Protein AF-A0A924ULK8-F1 (afdb_monomer)

pLDDT: mean 81.36, std 19.38, range [34.31, 98.5]

Radius of gyration: 41.36 Å; Cα contacts (8 Å, |Δi|>4): 455; chains: 1; bounding box: 95×101×121 Å

Sequence (370 aa):
MVFNNSKKIIALVASILIFTNCQKTQFRNIAAAPEQTRLAEPTPAPVPVDPAPTPEPVPVPEPTPVPPVVVPPPVVTPPPVVVPTPVVTPQPPPPVVIPAPVQKSGKCASNSSTQLLSCLKCQVPMNPPPPPQFSEKGQALIDVMAIGCSIPNKSAPKGYVAPTKEQLIARLSKLSPQFYPDSQMSDAQKSVIAGLRNDPNLQRKMFAGRWYQPPYSDAFETYFGASVAELVYQICYQSPDANFSPYDGSPIHSLDYMNCINTGSNNCAEKADYVKANLYRKDLRNSMKESILRPYVPPPATPAKKCNWESFEGNYDQGADEVLARWLVSGFKVGMEIGSLGGKCEMVTSLPSGTAEPRGHVKMAAYICK

Foldseek 3Di:
DDDDDDDDDDDDDDDDDDDDDDDDDDDDDDDDDDDDDDDDDDDDDPDDDDDDDDDDDDDDDDDDDDDDDDDDDDDDDDDDDDDPDDDPDDDPDPDDDFDAKDKDKWWADFVQPADQAPPDTDDFAWDFFDQQAAAPLLVLLLLLQQLLLPAAAPPADVPFDWDHSVSLCQLLSQNHCVLQNDDDADPLLVVLSVCSNPPPVSSCVCRHYDQDDPPSQVSVCLSQLDTSVVCCVQRNRDDPPDDPPPVDLDQDFDPQQVVCVVVVHPPRDTDPSSVNSSVSNRSSNRSSNCSVVPTDDGDDTGGPWIKMKMKMKGWCVSCVQVVVVVQLVVPWFKWKFAVVVVRDIDTDNDRDDDPRHGGTIMIMMTMDTD

Mean predicted aligned error: 15.55 Å

Secondary structure (DSSP, 8-state):
---------------------------------------PPPPPPPPPPPPPPPPPPPPPPPPPPPPPPPPPPPPPPPPPP-------PPPPPPP--PPPPEEEEEEPPTTS--EEETTEE----EEPPPPPP--HHHHHHHHHHHHHTTS--TTSPTT--PPPHHHHHHHTTT-STTTS---PPPHHHHHHHHHHHH-HHHHHHHHTT----TTHHHHHHHHHSS-HHHHIIIIIS--TT-----S--PPP--HHHHHHHHTT-S-PPPPHHHHHHHHHHHHHHHHHHHHHHS---PPPPEESS-EEEEEEEEEGGGTHHHHHHHHHHTT-EEEEEEGGGTT-EEEE-S---GGGS--SEEEEEEEEE-

Solvent-accessible surface area (backbone atoms only — not comparable to full-atom values): 23221 Å² total; per-residue (Å²): 140,88,83,88,87,88,82,89,85,86,85,82,91,78,90,87,86,88,87,82,90,86,81,94,81,81,91,75,86,83,78,87,77,86,80,87,72,80,82,74,81,78,78,83,75,83,76,82,76,76,80,78,82,80,79,78,85,79,83,79,81,79,85,81,84,81,82,84,88,83,82,82,82,89,83,86,82,79,82,89,76,91,72,81,88,75,77,88,71,80,78,76,77,78,82,82,83,75,79,78,66,48,74,52,72,52,71,45,43,73,82,33,72,36,70,70,48,98,67,32,58,41,80,47,53,62,37,78,47,71,76,75,65,55,11,70,54,33,46,49,49,51,56,38,45,39,52,42,42,64,44,75,36,86,84,55,62,90,88,71,69,57,58,52,60,67,57,46,49,52,55,43,30,30,25,14,54,86,38,23,54,66,72,91,70,53,71,63,29,48,51,47,57,54,34,47,72,72,32,72,66,57,35,46,52,48,45,37,72,49,44,77,46,80,72,55,34,54,32,50,22,39,70,57,23,47,49,57,54,55,49,44,50,64,70,42,64,51,56,98,80,59,67,92,66,68,88,65,83,68,76,68,74,48,69,69,33,53,53,35,46,74,71,71,49,89,84,61,70,70,55,68,59,37,61,52,10,45,52,36,27,52,27,46,51,51,11,42,50,42,9,68,78,57,50,73,71,70,60,80,64,44,57,66,38,57,33,39,33,41,35,43,39,34,44,32,93,76,52,44,62,60,54,51,50,53,37,54,74,71,63,31,55,35,26,39,24,37,51,78,72,76,49,55,52,43,78,51,90,67,86,66,57,77,94,64,45,79,65,52,46,33,42,36,30,33,35,41,72,92

Structure (mmCIF, N/CA/C/O backbone):
data_AF-A0A924ULK8-F1
#
_entry.id   AF-A0A924ULK8-F1
#
loop_
_atom_site.group_PDB
_atom_site.id
_atom_site.type_symbol
_atom_site.label_atom_id
_atom_site.label_alt_id
_atom_site.label_comp_id
_atom_site.label_asym_id
_atom_site.label_entity_id
_atom_site.label_seq_id
_atom_site.pdbx_PDB_ins_code
_atom_site.Cartn_x
_atom_site.Cartn_y
_atom_site.Cartn_z
_atom_site.occupancy
_atom_site.B_iso_or_equiv
_atom_site.auth_seq_id
_atom_site.auth_comp_id
_atom_site.auth_asym_id
_atom_site.auth_atom_id
_atom_site.pdbx_PDB_model_num
ATOM 1 N N . MET A 1 1 ? 15.265 -61.780 -28.940 1.00 38.47 1 MET A N 1
ATOM 2 C CA . MET A 1 1 ? 16.319 -61.435 -29.918 1.00 38.47 1 MET A CA 1
ATOM 3 C C . MET A 1 1 ? 16.720 -59.993 -29.688 1.00 38.47 1 MET A C 1
ATOM 5 O O . MET A 1 1 ? 15.853 -59.136 -29.616 1.00 38.47 1 MET A O 1
ATOM 9 N N . VAL A 1 2 ? 18.012 -59.786 -29.459 1.00 34.31 2 VAL A N 1
ATOM 10 C CA . VAL A 1 2 ? 18.667 -58.555 -29.002 1.00 34.31 2 VAL A CA 1
ATOM 11 C C . VAL A 1 2 ? 19.495 -58.003 -30.160 1.00 34.31 2 VAL A C 1
ATOM 13 O O . VAL A 1 2 ? 20.281 -58.760 -30.710 1.00 34.31 2 VAL A O 1
ATOM 16 N N . PHE A 1 3 ? 19.365 -56.713 -30.475 1.00 38.84 3 PHE A N 1
ATOM 17 C CA . PHE A 1 3 ? 20.360 -55.880 -31.178 1.00 38.84 3 PHE A CA 1
ATOM 18 C C . PHE A 1 3 ? 20.052 -54.429 -30.760 1.00 38.84 3 PHE A C 1
ATOM 20 O O . PHE A 1 3 ? 19.006 -53.904 -31.114 1.00 38.84 3 PHE A O 1
ATOM 27 N N . ASN A 1 4 ? 20.713 -53.827 -29.770 1.00 38.09 4 ASN A N 1
ATOM 28 C CA . ASN A 1 4 ? 22.104 -53.370 -29.682 1.00 38.09 4 ASN A CA 1
ATOM 29 C C . ASN A 1 4 ? 22.466 -52.319 -30.748 1.00 38.09 4 ASN A C 1
ATOM 31 O O . ASN A 1 4 ? 22.726 -52.666 -31.894 1.00 38.09 4 ASN A O 1
ATOM 35 N N . ASN A 1 5 ? 22.522 -51.044 -30.345 1.00 41.19 5 ASN A N 1
ATOM 36 C CA . ASN A 1 5 ? 23.387 -50.044 -30.975 1.00 41.19 5 ASN A CA 1
ATOM 37 C C . ASN A 1 5 ? 23.727 -48.920 -29.986 1.00 41.19 5 ASN A C 1
ATOM 39 O O . ASN A 1 5 ? 23.041 -47.909 -29.867 1.00 41.19 5 ASN A O 1
ATOM 43 N N . SER A 1 6 ? 24.829 -49.145 -29.272 1.00 37.41 6 SER A N 1
ATOM 44 C CA . SER A 1 6 ? 25.594 -48.138 -28.544 1.00 37.41 6 SER A CA 1
ATOM 45 C C . SER A 1 6 ? 26.607 -47.494 -29.489 1.00 37.41 6 SER A C 1
ATOM 47 O O . SER A 1 6 ? 27.446 -48.202 -30.044 1.00 37.41 6 SER A O 1
ATOM 49 N N . LYS A 1 7 ? 26.620 -46.163 -29.608 1.00 45.56 7 LYS A N 1
ATOM 50 C CA . LYS A 1 7 ? 27.821 -45.427 -30.031 1.00 45.56 7 LYS A CA 1
ATOM 51 C C . LYS A 1 7 ? 28.070 -44.249 -29.099 1.00 45.56 7 LYS A C 1
ATOM 53 O O . LYS A 1 7 ? 27.337 -43.268 -29.076 1.00 45.56 7 LYS A O 1
ATOM 58 N N . LYS A 1 8 ? 29.134 -44.420 -28.315 1.00 39.38 8 LYS A N 1
ATOM 59 C CA . LYS A 1 8 ? 29.822 -43.413 -27.514 1.00 39.38 8 LYS A CA 1
ATOM 60 C C . LYS A 1 8 ? 30.536 -42.439 -28.455 1.00 39.38 8 LYS A C 1
ATOM 62 O O . LYS A 1 8 ? 31.223 -42.892 -29.367 1.00 39.38 8 LYS A O 1
ATOM 67 N N . ILE A 1 9 ? 30.452 -41.140 -28.181 1.00 46.09 9 ILE A N 1
ATOM 68 C CA . ILE A 1 9 ? 31.470 -40.168 -28.594 1.00 46.09 9 ILE A CA 1
ATOM 69 C C . ILE A 1 9 ? 31.953 -39.493 -27.312 1.00 46.09 9 ILE A C 1
ATOM 71 O O . ILE A 1 9 ? 31.241 -38.715 -26.688 1.00 46.09 9 ILE A O 1
ATOM 75 N N . ILE A 1 10 ? 33.155 -39.888 -26.904 1.00 43.72 10 ILE A N 1
ATOM 76 C CA . ILE A 1 10 ? 33.998 -39.224 -25.915 1.00 43.72 10 ILE A CA 1
ATOM 77 C C . ILE A 1 10 ? 35.091 -38.551 -26.742 1.00 43.72 10 ILE A C 1
ATOM 79 O O . ILE A 1 10 ? 35.817 -39.244 -27.453 1.00 43.72 10 ILE A O 1
ATOM 83 N N . ALA A 1 11 ? 35.210 -37.229 -26.654 1.00 42.22 11 ALA A N 1
ATOM 84 C CA . ALA A 1 11 ? 36.405 -36.508 -27.067 1.00 42.22 11 ALA A CA 1
ATOM 85 C C . ALA A 1 11 ? 36.675 -35.388 -26.057 1.00 42.22 11 ALA A C 1
ATOM 87 O O . ALA A 1 11 ? 35.783 -34.647 -25.653 1.00 42.22 11 ALA A O 1
ATOM 88 N N . LEU A 1 12 ? 37.920 -35.398 -25.607 1.00 41.09 12 LEU A N 1
ATOM 89 C CA . LEU A 1 12 ? 38.540 -34.715 -24.483 1.00 41.09 12 LEU A CA 1
ATOM 90 C C . LEU A 1 12 ? 39.303 -33.476 -24.999 1.00 41.09 12 LEU A C 1
ATOM 92 O O . LEU A 1 12 ? 39.504 -33.353 -26.205 1.00 41.09 12 LEU A O 1
ATOM 96 N N . VAL A 1 13 ? 39.872 -32.706 -24.059 1.00 34.56 13 VAL A N 1
ATOM 97 C CA . VAL A 1 13 ? 40.957 -31.703 -24.208 1.00 34.56 13 VAL A CA 1
ATOM 98 C C . VAL A 1 13 ? 40.459 -30.269 -24.456 1.00 34.56 13 VAL A C 1
ATOM 100 O O . VAL A 1 13 ? 39.604 -30.057 -25.300 1.00 34.56 13 VAL A O 1
ATOM 103 N N . ALA A 1 14 ? 40.986 -29.188 -23.883 1.00 37.25 14 ALA A N 1
ATOM 104 C CA . ALA A 1 14 ? 41.695 -28.824 -22.651 1.00 37.25 14 ALA A CA 1
ATOM 105 C C . ALA A 1 14 ? 42.006 -27.317 -22.811 1.00 37.25 14 ALA A C 1
ATOM 107 O O . ALA A 1 14 ? 42.255 -26.876 -23.929 1.00 37.25 14 ALA A O 1
ATOM 108 N N . SER A 1 15 ? 42.089 -26.582 -21.698 1.00 35.50 15 SER A N 1
ATOM 109 C CA . SER A 1 15 ? 42.896 -25.356 -21.540 1.00 35.50 15 SER A CA 1
ATOM 110 C C . SER A 1 15 ? 42.477 -24.085 -22.302 1.00 35.50 15 SER A C 1
ATOM 112 O O . SER A 1 15 ? 42.577 -24.011 -23.516 1.00 35.50 15 SER A O 1
ATOM 114 N N . ILE A 1 16 ? 42.139 -23.028 -21.551 1.00 42.16 16 ILE A N 1
ATOM 115 C CA . ILE A 1 16 ? 42.920 -21.774 -21.447 1.00 42.16 16 ILE A CA 1
ATOM 116 C C . ILE A 1 16 ? 42.369 -20.997 -20.236 1.00 42.16 16 ILE A C 1
ATOM 118 O O . ILE A 1 16 ? 41.326 -20.352 -20.273 1.00 42.16 16 ILE A O 1
ATOM 122 N N . LEU A 1 17 ? 43.087 -21.135 -19.123 1.00 43.09 17 LEU A N 1
ATOM 123 C CA . LEU A 1 17 ? 43.203 -20.134 -18.066 1.00 43.09 17 LEU A CA 1
ATOM 124 C C . LEU A 1 17 ? 44.388 -19.242 -18.452 1.00 43.09 17 LEU A C 1
ATOM 126 O O . LEU A 1 17 ? 45.399 -19.787 -18.884 1.00 43.09 17 LEU A O 1
ATOM 130 N N . ILE A 1 18 ? 44.241 -17.924 -18.276 1.00 40.62 18 ILE A N 1
ATOM 131 C CA . ILE A 1 18 ? 45.238 -16.873 -17.960 1.00 40.62 18 ILE A CA 1
ATOM 132 C C . ILE A 1 18 ? 44.729 -15.558 -18.580 1.00 40.62 18 ILE A C 1
ATOM 134 O O . ILE A 1 18 ? 44.683 -15.430 -19.795 1.00 40.62 18 ILE A O 1
ATOM 138 N N . PHE A 1 19 ? 44.312 -14.599 -17.748 1.00 40.81 19 PHE A N 1
ATOM 139 C CA . PHE A 1 19 ? 45.025 -13.327 -17.554 1.00 40.81 19 PHE A CA 1
ATOM 140 C C . PHE A 1 19 ? 44.446 -12.572 -16.347 1.00 40.81 19 PHE A C 1
ATOM 142 O O . PHE A 1 19 ? 43.279 -12.198 -16.282 1.00 40.81 19 PHE A O 1
ATOM 149 N N . THR A 1 20 ? 45.323 -12.396 -15.368 1.00 43.53 20 THR A N 1
ATOM 150 C CA . THR A 1 20 ? 45.237 -11.561 -14.170 1.00 43.53 20 THR A CA 1
ATOM 151 C C . THR A 1 20 ? 45.478 -10.074 -14.467 1.00 43.53 20 THR A C 1
ATOM 153 O O . THR A 1 20 ? 46.347 -9.758 -15.269 1.00 43.53 20 THR A O 1
ATOM 156 N N . ASN A 1 21 ? 44.826 -9.215 -13.668 1.00 38.47 21 ASN A N 1
ATOM 157 C CA . ASN A 1 21 ? 45.251 -7.889 -13.169 1.00 38.47 21 ASN A CA 1
ATOM 158 C C . ASN A 1 21 ? 45.574 -6.726 -14.135 1.00 38.47 21 ASN A C 1
ATOM 160 O O . ASN A 1 21 ? 46.616 -6.722 -14.775 1.00 38.47 21 ASN A O 1
ATOM 164 N N . CYS A 1 22 ? 44.768 -5.653 -14.041 1.00 39.59 22 CYS A N 1
ATOM 165 C CA . CYS A 1 22 ? 45.149 -4.220 -13.977 1.00 39.59 22 CYS A CA 1
ATOM 166 C C . CYS A 1 22 ? 43.859 -3.367 -14.012 1.00 39.59 22 CYS A C 1
ATOM 168 O O . CYS A 1 22 ? 42.937 -3.712 -14.732 1.00 39.59 22 CYS A O 1
ATOM 170 N N . GLN A 1 23 ? 43.659 -2.246 -13.322 1.00 41.44 23 GLN A N 1
ATOM 171 C CA . GLN A 1 23 ? 44.379 -1.545 -12.270 1.00 41.44 23 GLN A CA 1
ATOM 172 C C . GLN A 1 23 ? 43.359 -0.596 -11.609 1.00 41.44 23 GLN A C 1
ATOM 174 O O . GLN A 1 23 ? 42.456 -0.066 -12.252 1.00 41.44 23 GLN A O 1
ATOM 179 N N . LYS A 1 24 ? 43.505 -0.395 -10.303 1.00 42.94 24 LYS A N 1
ATOM 180 C CA . LYS A 1 24 ? 42.707 0.501 -9.469 1.00 42.94 24 LYS A CA 1
ATOM 181 C C . LYS A 1 24 ? 43.456 1.825 -9.386 1.00 42.94 24 LYS A C 1
ATOM 183 O O . LYS A 1 24 ? 44.391 1.895 -8.594 1.00 42.94 24 LYS A O 1
ATOM 188 N N . THR A 1 25 ? 43.124 2.848 -10.176 1.00 40.03 25 THR A N 1
ATOM 189 C CA . THR A 1 25 ? 43.614 4.218 -9.915 1.00 40.03 25 THR A CA 1
ATOM 190 C C . THR A 1 25 ? 42.934 5.301 -10.765 1.00 40.03 25 THR A C 1
ATOM 192 O O . THR A 1 25 ? 42.710 5.108 -11.950 1.00 40.03 25 THR A O 1
ATOM 195 N N . GLN A 1 26 ? 42.732 6.468 -10.131 1.00 43.84 26 GLN A N 1
ATOM 196 C CA . GLN A 1 26 ? 42.526 7.814 -10.706 1.00 43.84 26 GLN A CA 1
ATOM 197 C C . GLN A 1 26 ? 41.074 8.265 -10.955 1.00 43.84 26 GLN A C 1
ATOM 199 O O . GLN A 1 26 ? 40.638 8.520 -12.071 1.00 43.84 26 GLN A O 1
ATOM 204 N N . PHE A 1 27 ? 40.370 8.526 -9.849 1.00 46.03 27 PHE A N 1
ATOM 205 C CA . PHE A 1 27 ? 39.549 9.734 -9.755 1.00 46.03 27 PHE A CA 1
ATOM 206 C C . PHE A 1 27 ? 40.475 10.957 -9.801 1.00 46.03 27 PHE A C 1
ATOM 208 O O . PHE A 1 27 ? 41.301 11.111 -8.900 1.00 46.03 27 PHE A O 1
ATOM 215 N N . ARG A 1 28 ? 40.326 11.833 -10.801 1.00 35.72 28 ARG A N 1
ATOM 216 C CA . ARG A 1 28 ? 40.771 13.234 -10.729 1.00 35.72 28 ARG A CA 1
ATOM 217 C C . ARG A 1 28 ? 40.045 14.101 -11.767 1.00 35.72 28 ARG A C 1
ATOM 219 O O . ARG A 1 28 ? 40.252 13.952 -12.960 1.00 35.72 28 ARG A O 1
ATOM 226 N N . ASN A 1 29 ? 39.226 15.008 -11.235 1.00 40.91 29 ASN A N 1
ATOM 227 C CA . ASN A 1 29 ? 38.994 16.389 -11.669 1.00 40.91 29 ASN A CA 1
ATOM 228 C C . ASN A 1 29 ? 38.825 16.697 -13.166 1.00 40.91 29 ASN A C 1
ATOM 230 O O . ASN A 1 29 ? 39.806 16.897 -13.874 1.00 40.91 29 ASN A O 1
ATOM 234 N N . ILE A 1 30 ? 37.580 16.977 -13.556 1.00 40.16 30 ILE A N 1
ATOM 235 C CA . ILE A 1 30 ? 37.246 18.065 -14.489 1.00 40.16 30 ILE A CA 1
ATOM 236 C C . ILE A 1 30 ? 36.085 18.809 -13.808 1.00 40.16 30 ILE A C 1
ATOM 238 O O . ILE A 1 30 ? 34.990 18.277 -13.681 1.00 40.16 30 ILE A O 1
ATOM 242 N N . ALA A 1 31 ? 36.383 19.823 -12.995 1.00 36.09 31 ALA A N 1
ATOM 243 C CA . ALA A 1 31 ? 36.503 21.219 -13.420 1.00 36.09 31 ALA A CA 1
ATOM 244 C C . ALA A 1 31 ? 35.206 21.708 -14.079 1.00 36.09 31 ALA A C 1
ATOM 246 O O . ALA A 1 31 ? 34.964 21.524 -15.267 1.00 36.09 31 ALA A O 1
ATOM 247 N N . ALA A 1 32 ? 34.378 22.314 -13.232 1.00 42.75 32 ALA A N 1
ATOM 248 C CA . ALA A 1 32 ? 33.222 23.102 -13.601 1.00 42.75 32 ALA A CA 1
ATOM 249 C C . ALA A 1 32 ? 33.606 24.219 -14.585 1.00 42.75 32 ALA A C 1
ATOM 251 O O . ALA A 1 32 ? 34.590 24.928 -14.369 1.00 42.75 32 ALA A O 1
ATOM 252 N N . ALA A 1 33 ? 32.775 24.414 -15.605 1.00 36.81 33 ALA A N 1
ATOM 253 C CA . ALA A 1 33 ? 32.649 25.677 -16.318 1.00 36.81 33 ALA A CA 1
ATOM 254 C C . ALA A 1 33 ? 31.218 26.199 -16.084 1.00 36.81 33 ALA A C 1
ATOM 256 O O . ALA A 1 33 ? 30.274 25.410 -16.173 1.00 36.81 33 ALA A O 1
ATOM 257 N N . PRO A 1 34 ? 31.039 27.482 -15.729 1.00 44.41 34 PRO A N 1
ATOM 258 C CA . PRO A 1 34 ? 29.730 28.038 -15.425 1.00 44.41 34 PRO A CA 1
ATOM 259 C C . PRO A 1 34 ? 29.017 28.445 -16.720 1.00 44.41 34 PRO A C 1
ATOM 261 O O . PRO A 1 34 ? 29.443 29.377 -17.400 1.00 44.41 34 PRO A O 1
ATOM 264 N N . GLU A 1 35 ? 27.904 27.792 -17.048 1.00 39.59 35 GLU A N 1
ATOM 265 C CA . GLU A 1 35 ? 26.953 28.349 -18.011 1.00 39.59 35 GLU A CA 1
ATOM 266 C C . GLU A 1 35 ? 26.126 29.443 -17.325 1.00 39.59 35 GLU A C 1
ATOM 268 O O . GLU A 1 35 ? 25.313 29.195 -16.431 1.00 39.59 35 GLU A O 1
ATOM 273 N N . GLN A 1 36 ? 26.367 30.684 -17.755 1.00 46.75 36 GLN A N 1
ATOM 274 C CA . GLN A 1 36 ? 25.536 31.851 -17.481 1.00 46.75 36 GLN A CA 1
ATOM 275 C C . GLN A 1 36 ? 24.118 31.611 -18.006 1.00 46.75 36 GLN A C 1
ATOM 277 O O . GLN A 1 36 ? 23.808 31.867 -19.169 1.00 46.75 36 GLN A O 1
ATOM 282 N N . THR A 1 37 ? 23.232 31.168 -17.121 1.00 40.50 37 THR A N 1
ATOM 283 C CA . THR A 1 37 ? 21.791 31.246 -17.354 1.00 40.50 37 THR A CA 1
ATOM 284 C C . THR A 1 37 ? 21.320 32.628 -16.917 1.00 40.50 37 THR A C 1
ATOM 286 O O . THR A 1 37 ? 21.517 33.033 -15.770 1.00 40.50 37 THR A O 1
ATOM 289 N N . ARG A 1 38 ? 20.730 33.377 -17.855 1.00 43.56 38 ARG A N 1
ATOM 290 C CA . ARG A 1 38 ? 20.081 34.665 -17.597 1.00 43.56 38 ARG A CA 1
ATOM 291 C C . ARG A 1 38 ? 19.038 34.500 -16.490 1.00 43.56 38 ARG A C 1
ATOM 293 O O . ARG A 1 38 ? 18.118 33.698 -16.628 1.00 43.56 38 ARG A O 1
ATOM 300 N N . LEU A 1 39 ? 19.195 35.282 -15.422 1.00 38.28 39 LEU A N 1
ATOM 301 C CA . LEU A 1 39 ? 18.190 35.483 -14.384 1.00 38.28 39 LEU A CA 1
ATOM 302 C C . LEU A 1 39 ? 16.898 35.983 -15.048 1.00 38.28 39 LEU A C 1
ATOM 304 O O . LEU A 1 39 ? 16.868 37.086 -15.592 1.00 38.28 39 LEU A O 1
ATOM 308 N N . ALA A 1 40 ? 15.846 35.171 -15.003 1.00 50.38 40 ALA A N 1
ATOM 309 C CA . ALA A 1 40 ? 14.492 35.687 -15.101 1.00 50.38 40 ALA A CA 1
ATOM 310 C C . ALA A 1 40 ? 14.164 36.377 -13.771 1.00 50.38 40 ALA A C 1
ATOM 312 O O . ALA A 1 40 ? 14.414 35.832 -12.694 1.00 50.38 40 ALA A O 1
ATOM 313 N N . GLU A 1 41 ? 13.660 37.599 -13.880 1.00 54.09 41 GLU A N 1
ATOM 314 C CA . GLU A 1 41 ? 13.250 38.461 -12.780 1.00 54.09 41 GLU A CA 1
ATOM 315 C C . GLU A 1 41 ? 12.199 37.750 -11.905 1.00 54.09 41 GLU A C 1
ATOM 317 O O . GLU A 1 41 ? 11.208 37.236 -12.436 1.00 54.09 41 GLU A O 1
ATOM 322 N N . PRO A 1 42 ? 12.408 37.645 -10.579 1.00 53.44 42 PRO A N 1
ATOM 323 C CA . PRO A 1 42 ? 11.472 36.956 -9.708 1.00 53.44 42 PRO A CA 1
ATOM 324 C C . PRO A 1 42 ? 10.164 37.743 -9.621 1.00 53.44 42 PRO A C 1
ATOM 326 O O . PRO A 1 42 ? 10.138 38.913 -9.244 1.00 53.44 42 PRO A O 1
ATOM 329 N N . THR A 1 43 ? 9.059 37.068 -9.932 1.00 60.81 43 THR A N 1
ATOM 330 C CA . THR A 1 43 ? 7.713 37.537 -9.593 1.00 60.81 43 THR A CA 1
ATOM 331 C C . THR A 1 43 ? 7.645 37.786 -8.078 1.00 60.81 43 THR A C 1
ATOM 333 O O . THR A 1 43 ? 8.060 36.905 -7.317 1.00 60.81 43 THR A O 1
ATOM 336 N N . PRO A 1 44 ? 7.164 38.955 -7.613 1.00 60.25 44 PRO A N 1
ATOM 337 C CA . PRO A 1 44 ? 7.141 39.280 -6.193 1.00 60.25 44 PRO A CA 1
ATOM 338 C C . PRO A 1 44 ? 6.304 38.259 -5.419 1.00 60.25 44 PRO A C 1
ATOM 340 O O . PRO A 1 44 ? 5.161 37.962 -5.772 1.00 60.25 44 PRO A O 1
ATOM 343 N N . ALA A 1 45 ? 6.909 37.708 -4.367 1.00 59.91 45 ALA A N 1
ATOM 344 C CA . ALA A 1 45 ? 6.255 36.788 -3.453 1.00 59.91 45 ALA A CA 1
ATOM 345 C C . ALA A 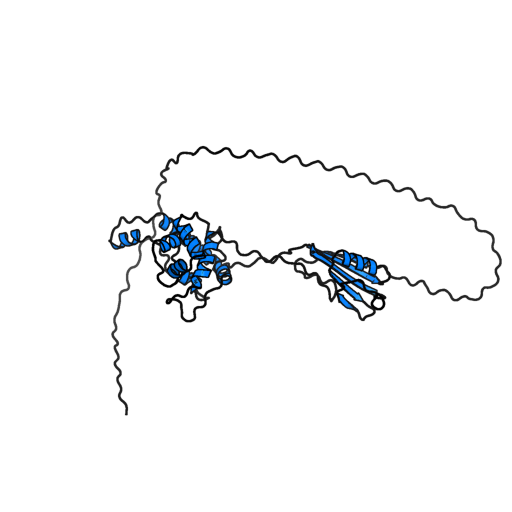1 45 ? 5.066 37.483 -2.759 1.00 59.91 45 ALA A C 1
ATOM 347 O O . ALA A 1 45 ? 5.173 38.664 -2.412 1.00 59.91 45 ALA A O 1
ATOM 348 N N . PRO A 1 46 ? 3.945 36.777 -2.530 1.00 63.03 46 PRO A N 1
ATOM 349 C CA . PRO A 1 46 ? 2.846 37.310 -1.739 1.00 63.03 46 PRO A CA 1
ATOM 350 C C . PRO A 1 46 ? 3.349 37.659 -0.334 1.00 63.03 46 PRO A C 1
ATOM 352 O O . PRO A 1 46 ? 3.957 36.832 0.347 1.00 63.03 46 PRO A O 1
ATOM 355 N N . VAL A 1 47 ? 3.113 38.908 0.071 1.00 65.56 47 VAL A N 1
ATOM 356 C CA . VAL A 1 47 ? 3.455 39.423 1.400 1.00 65.56 47 VAL A CA 1
ATOM 357 C C . VAL A 1 47 ? 2.718 38.582 2.452 1.00 65.56 47 VAL A C 1
ATOM 359 O O . VAL A 1 47 ? 1.498 38.429 2.342 1.00 65.56 47 VAL A O 1
ATOM 362 N N . PRO A 1 48 ? 3.419 38.023 3.455 1.00 63.00 48 PRO A N 1
ATOM 363 C CA . PRO A 1 48 ? 2.786 37.337 4.572 1.00 63.00 48 PRO A CA 1
ATOM 364 C C . PRO A 1 48 ? 1.829 38.289 5.293 1.00 63.00 48 PRO A C 1
ATOM 366 O O . PRO A 1 48 ? 2.235 39.350 5.759 1.00 63.00 48 PRO A O 1
ATOM 369 N N . VAL A 1 49 ? 0.552 37.919 5.358 1.00 65.69 49 VAL A N 1
ATOM 370 C CA . VAL A 1 49 ? -0.431 38.623 6.184 1.00 65.69 49 VAL A CA 1
ATOM 371 C C . VAL A 1 49 ? -0.196 38.183 7.625 1.00 65.69 49 VAL A C 1
ATOM 373 O O . VAL A 1 49 ? -0.283 36.990 7.923 1.00 65.69 49 VAL A O 1
ATOM 376 N N . ASP A 1 50 ? 0.143 39.138 8.491 1.00 61.34 50 ASP A N 1
ATOM 377 C CA . ASP A 1 50 ? 0.375 38.896 9.913 1.00 61.34 50 ASP A CA 1
ATOM 378 C C . ASP A 1 50 ? -0.860 38.244 10.566 1.00 61.34 50 ASP A C 1
ATOM 380 O O . ASP A 1 50 ? -1.993 38.679 10.321 1.00 61.34 50 ASP A O 1
ATOM 384 N N . PRO A 1 51 ? -0.680 37.208 11.407 1.00 64.75 51 PRO A N 1
ATOM 385 C CA . PRO A 1 51 ? -1.772 36.632 12.175 1.00 64.75 51 PRO A CA 1
ATOM 386 C C . PRO A 1 51 ? -2.393 37.689 13.093 1.00 64.75 51 PRO A C 1
ATOM 388 O O . PRO A 1 51 ? -1.694 38.358 13.855 1.00 64.75 51 PRO A O 1
ATOM 391 N N . ALA A 1 52 ? -3.719 37.813 13.041 1.00 69.25 52 ALA A N 1
ATOM 392 C CA . ALA A 1 52 ? -4.469 38.669 13.950 1.00 69.25 52 ALA A CA 1
ATOM 393 C C . ALA A 1 52 ? -4.174 38.295 15.421 1.00 69.25 52 ALA A C 1
ATOM 395 O O . ALA A 1 52 ? -4.074 37.103 15.734 1.00 69.25 52 ALA A O 1
ATOM 396 N N . PRO A 1 53 ? -4.044 39.282 16.328 1.00 68.56 53 PRO A N 1
ATOM 397 C CA . PRO A 1 53 ? -3.718 39.030 17.724 1.00 68.56 53 PRO A CA 1
ATOM 398 C C . PRO A 1 53 ? -4.795 38.175 18.397 1.00 68.56 53 PRO A C 1
ATOM 400 O O . PRO A 1 53 ? -5.993 38.455 18.313 1.00 68.56 53 PRO A O 1
ATOM 403 N N . THR A 1 54 ? -4.341 37.124 19.077 1.00 69.50 54 THR A N 1
ATOM 404 C CA . THR A 1 54 ? -5.163 36.254 19.918 1.00 69.50 54 THR A CA 1
ATOM 405 C C . THR A 1 54 ? -5.833 37.088 21.018 1.00 69.50 54 THR A C 1
ATOM 407 O O . THR A 1 54 ? -5.121 37.785 21.743 1.00 69.50 54 THR A O 1
ATOM 410 N N . PRO A 1 55 ? -7.169 37.039 21.173 1.00 67.62 55 PRO A N 1
ATOM 411 C CA . PRO A 1 55 ? -7.855 37.775 22.229 1.00 67.62 55 PRO A CA 1
ATOM 412 C C . PRO A 1 55 ? -7.439 37.268 23.615 1.00 67.62 55 PRO A C 1
ATOM 414 O O . PRO A 1 55 ? -7.324 36.060 23.843 1.00 67.62 55 PRO A O 1
ATOM 417 N N . GLU A 1 56 ? -7.209 38.209 24.532 1.00 71.50 56 GLU A N 1
ATOM 418 C CA . GLU A 1 56 ? -6.860 37.931 25.924 1.00 71.50 56 GLU A CA 1
ATOM 419 C C . GLU A 1 56 ? -7.977 37.153 26.648 1.00 71.50 56 GLU A C 1
ATOM 421 O O . GLU A 1 56 ? -9.167 37.360 26.380 1.00 71.50 56 GLU A O 1
ATOM 426 N N . PRO A 1 57 ? -7.620 36.249 27.578 1.00 67.12 57 PRO A N 1
ATOM 427 C CA . PRO A 1 57 ? -8.592 35.495 28.354 1.00 67.12 57 PRO A CA 1
ATOM 428 C C . PRO A 1 57 ? -9.379 36.408 29.304 1.00 67.12 57 PRO A C 1
ATOM 430 O O . PRO A 1 57 ? -8.814 37.146 30.108 1.00 67.12 57 PRO A O 1
ATOM 433 N N . VAL A 1 58 ? -10.707 36.304 29.231 1.00 72.50 58 VAL A N 1
ATOM 434 C CA . VAL A 1 58 ? -11.649 36.973 30.137 1.00 72.50 58 VAL A CA 1
ATOM 435 C C . VAL A 1 58 ? -11.468 36.419 31.562 1.00 72.50 58 VAL A C 1
ATOM 437 O O . VAL A 1 58 ? -11.422 35.195 31.725 1.00 72.50 58 VAL A O 1
ATOM 440 N N . PRO A 1 59 ? -11.372 37.272 32.599 1.00 67.94 59 PRO A N 1
ATOM 441 C CA . PRO A 1 59 ? -11.202 36.825 33.977 1.00 67.94 59 PRO A CA 1
ATOM 442 C C . PRO A 1 59 ? -12.403 36.007 34.470 1.00 67.94 59 PRO A C 1
ATOM 444 O O . PRO A 1 59 ? -13.563 36.360 34.258 1.00 67.94 59 PRO A O 1
ATOM 447 N N . VAL A 1 60 ? -12.095 34.900 35.148 1.00 70.25 60 VAL A N 1
ATOM 448 C CA . VAL A 1 60 ? -13.061 34.008 35.800 1.00 70.25 60 VAL A CA 1
ATOM 449 C C . VAL A 1 60 ? -13.635 34.713 37.038 1.00 70.25 60 VAL A C 1
ATOM 451 O O . VAL A 1 60 ? -12.849 35.196 37.854 1.00 70.25 60 VAL A O 1
ATOM 454 N N . PRO A 1 61 ? -14.969 34.788 37.207 1.00 64.69 61 PRO A N 1
ATOM 455 C CA . PRO A 1 61 ? -15.571 35.420 38.374 1.00 64.69 61 PRO A CA 1
ATOM 456 C C . PRO A 1 61 ? -15.291 34.635 39.664 1.00 64.69 61 PRO A C 1
ATOM 458 O O . PRO A 1 61 ? -15.310 33.404 39.697 1.00 64.69 61 PRO A O 1
ATOM 461 N N . GLU A 1 62 ? -15.036 35.399 40.721 1.00 70.50 62 GLU A N 1
ATOM 462 C CA . GLU A 1 62 ? -14.723 34.959 42.079 1.00 70.50 62 GLU A CA 1
ATOM 463 C C . GLU A 1 62 ? -15.938 34.268 42.746 1.00 70.50 62 GLU A C 1
ATOM 465 O O . GLU A 1 62 ? -17.082 34.684 42.524 1.00 70.50 62 GLU A O 1
ATOM 470 N N . PRO A 1 63 ? -15.741 33.199 43.543 1.00 64.38 63 PRO A N 1
ATOM 471 C CA . PRO A 1 63 ? -16.841 32.456 44.148 1.00 64.38 63 PRO A CA 1
ATOM 472 C C . PRO A 1 63 ? -17.600 33.278 45.200 1.00 64.38 63 PRO A C 1
ATOM 474 O O . PRO A 1 63 ? -17.024 33.863 46.115 1.00 64.3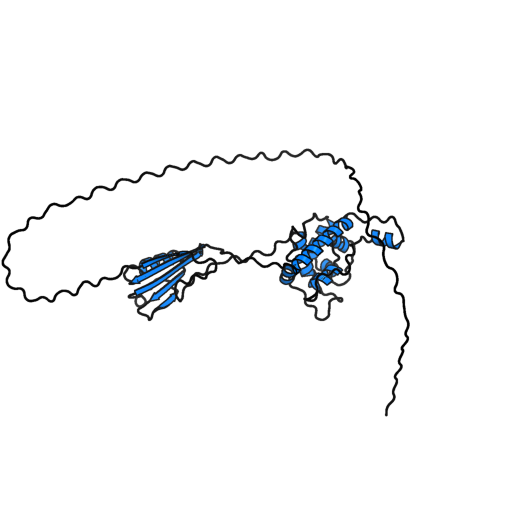8 63 PRO A O 1
ATOM 477 N N . THR A 1 64 ? -18.928 33.268 45.082 1.00 66.50 64 THR A N 1
ATOM 478 C CA . THR A 1 64 ? -19.865 33.908 46.013 1.00 66.50 64 THR A CA 1
ATOM 479 C C . THR A 1 64 ? -19.841 33.216 47.389 1.00 66.50 64 THR A C 1
ATOM 481 O O . THR A 1 64 ? -19.900 31.985 47.444 1.00 66.50 64 THR A O 1
ATOM 484 N N . PRO A 1 65 ? -19.785 33.963 48.508 1.00 62.47 65 PRO A N 1
ATOM 485 C CA . PRO A 1 65 ? -19.756 33.387 49.851 1.00 62.47 65 PRO A CA 1
ATOM 486 C C . PRO A 1 65 ? -21.082 32.712 50.237 1.00 62.47 65 PRO A C 1
ATOM 488 O O . PRO A 1 65 ? -22.171 33.236 49.999 1.00 62.47 65 PRO A O 1
ATOM 491 N N . VAL A 1 66 ? -20.964 31.543 50.872 1.00 65.50 66 VAL A N 1
ATOM 492 C CA . VAL A 1 66 ? -22.072 30.744 51.417 1.00 65.50 66 VAL A CA 1
ATOM 493 C C . VAL A 1 66 ? -22.594 31.395 52.713 1.00 65.50 66 VAL A C 1
ATOM 495 O O . VAL A 1 66 ? -21.782 31.745 53.573 1.00 65.50 66 VAL A O 1
ATOM 498 N N . PRO A 1 67 ? -23.920 31.563 52.892 1.00 61.28 67 PRO A N 1
ATOM 499 C CA . PRO A 1 67 ? -24.494 32.167 54.094 1.00 61.28 67 PRO A CA 1
ATOM 500 C C . PRO A 1 67 ? -24.358 31.272 55.346 1.00 61.28 67 PRO A C 1
ATOM 502 O O . PRO A 1 67 ? -24.336 30.044 55.230 1.00 61.28 67 PRO A O 1
ATOM 505 N N . PRO A 1 68 ? -24.292 31.865 56.555 1.00 62.97 68 PRO A N 1
ATOM 506 C CA . PRO A 1 68 ? -24.107 31.131 57.805 1.00 62.97 68 PRO A CA 1
ATOM 507 C C . PRO A 1 68 ? -25.353 30.337 58.226 1.00 62.97 68 PRO A C 1
ATOM 509 O O . PRO A 1 68 ? -26.489 30.801 58.127 1.00 62.97 68 PRO A O 1
ATOM 512 N N . VAL A 1 69 ? -25.104 29.133 58.745 1.00 63.31 69 VAL A N 1
ATOM 513 C CA . VAL A 1 69 ? -26.099 28.207 59.300 1.00 63.31 69 VAL A CA 1
ATOM 514 C C . VAL A 1 69 ? -26.659 28.762 60.614 1.00 63.31 69 VAL A C 1
ATOM 516 O O . VAL A 1 69 ? -25.915 29.020 61.559 1.00 63.31 69 VAL A O 1
ATOM 519 N N . VAL A 1 70 ? -27.982 28.925 60.675 1.00 56.97 70 VAL A N 1
ATOM 520 C CA . VAL A 1 70 ? -28.721 29.353 61.871 1.00 56.97 70 VAL A CA 1
ATOM 521 C C . VAL A 1 70 ? -28.967 28.147 62.783 1.00 56.97 70 VAL A C 1
ATOM 523 O O . VAL A 1 70 ? -29.562 27.155 62.365 1.00 56.97 70 VAL A O 1
ATOM 526 N N . VAL A 1 71 ? -2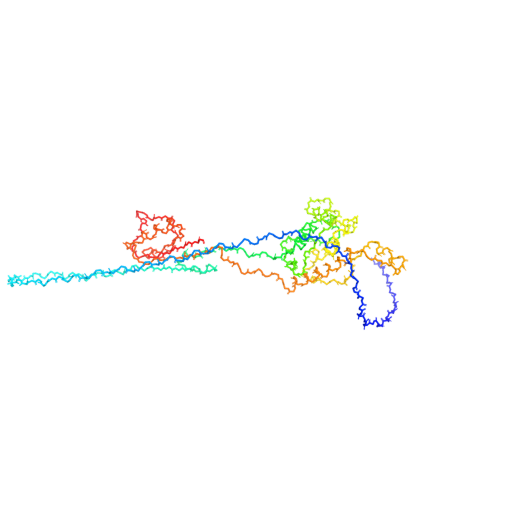8.521 28.242 64.037 1.00 60.31 71 VAL A N 1
ATOM 527 C CA . VAL A 1 71 ? -28.762 27.254 65.101 1.00 60.31 71 VAL A CA 1
ATOM 528 C C . VAL A 1 71 ? -30.117 27.550 65.770 1.00 60.31 71 VAL A C 1
ATOM 530 O O . VAL A 1 71 ? -30.320 28.685 66.207 1.00 60.31 71 VAL A O 1
ATOM 533 N N . PRO A 1 72 ? -31.054 26.587 65.869 1.00 64.25 72 PRO A N 1
ATOM 534 C CA . PRO A 1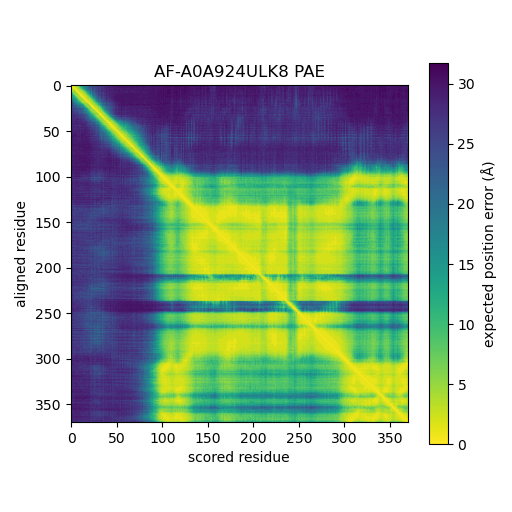 72 ? -32.331 26.800 66.550 1.00 64.25 72 PRO A CA 1
ATOM 535 C C . PRO A 1 72 ? -32.204 26.767 68.092 1.00 64.25 72 PRO A C 1
ATOM 537 O O . PRO A 1 72 ? -31.299 26.118 68.623 1.00 64.25 72 PRO A O 1
ATOM 540 N N . PRO A 1 73 ? -33.106 27.453 68.826 1.00 69.94 73 PRO A N 1
ATOM 541 C CA . PRO A 1 73 ? -33.073 27.565 70.287 1.00 69.94 73 PRO A CA 1
ATOM 542 C C . PRO A 1 73 ? -33.522 26.281 71.018 1.00 69.94 73 PRO A C 1
ATOM 544 O O . PRO A 1 73 ? -34.231 25.452 70.442 1.00 69.94 73 PRO A O 1
ATOM 547 N N . PRO A 1 74 ? -33.146 26.116 72.303 1.00 60.44 74 PRO A N 1
ATOM 548 C CA . PRO A 1 74 ? -33.474 24.932 73.094 1.00 60.44 74 PRO A CA 1
ATOM 549 C C . PRO A 1 74 ? -34.968 24.860 73.441 1.00 60.44 74 PRO A C 1
ATOM 551 O O . PRO A 1 74 ? -35.564 25.815 73.939 1.00 60.44 74 PRO A O 1
ATOM 554 N N . VAL A 1 75 ? -35.557 23.689 73.197 1.00 63.69 75 VAL A N 1
ATOM 555 C CA . VAL A 1 75 ? -36.944 23.351 73.538 1.00 63.69 75 VAL A CA 1
ATOM 556 C C . VAL A 1 75 ? -37.043 23.033 75.032 1.00 63.69 75 VAL A C 1
ATOM 558 O O . VAL A 1 75 ? -36.285 22.218 75.555 1.00 63.69 75 VAL A O 1
ATOM 561 N N . VAL A 1 76 ? -37.989 23.684 75.710 1.00 52.94 76 VAL A N 1
ATOM 562 C CA . VAL A 1 76 ? -38.309 23.491 77.131 1.00 52.94 76 VAL A CA 1
ATOM 563 C C . VAL A 1 76 ? -39.128 22.212 77.318 1.00 52.94 76 VAL A C 1
ATOM 565 O O . VAL A 1 76 ? -40.165 22.027 76.681 1.00 52.94 76 VAL A O 1
ATOM 568 N N . THR A 1 77 ? -38.671 21.343 78.216 1.00 49.59 77 THR A N 1
ATOM 569 C CA . THR A 1 77 ? -39.298 20.061 78.564 1.00 49.59 77 THR A CA 1
ATOM 570 C C . THR A 1 77 ? -40.395 20.243 79.630 1.00 49.59 77 THR A C 1
ATOM 572 O O . THR A 1 77 ? -40.103 20.793 80.694 1.00 49.59 77 THR A O 1
ATOM 575 N N . PRO A 1 78 ? -41.642 19.780 79.408 1.00 59.81 78 PRO A N 1
ATOM 576 C CA . PRO A 1 78 ? -42.682 19.736 80.441 1.00 59.81 78 PRO A CA 1
ATOM 577 C C . PRO A 1 78 ? -42.533 18.528 81.402 1.00 59.81 78 PRO A C 1
ATOM 579 O O . PRO A 1 78 ? -41.824 17.570 81.081 1.00 59.81 78 PRO A O 1
ATOM 582 N N . PRO A 1 79 ? -43.183 18.566 82.587 1.00 63.31 79 PRO A N 1
ATOM 583 C CA . PRO A 1 79 ? -43.028 17.575 83.659 1.00 63.31 79 PRO A CA 1
ATOM 584 C C . PRO A 1 79 ? -43.676 16.207 83.355 1.00 63.31 79 PRO A C 1
ATOM 586 O O . PRO A 1 79 ? -44.564 16.112 82.505 1.00 63.31 79 PRO A O 1
ATOM 589 N N . PRO A 1 80 ? -43.248 15.137 84.057 1.00 55.12 80 PRO A N 1
ATOM 590 C CA . PRO A 1 80 ? -43.583 13.762 83.706 1.00 55.12 80 PRO A CA 1
ATOM 591 C C . PRO A 1 80 ? -45.031 13.407 84.062 1.00 55.12 80 PRO A C 1
ATOM 593 O O . PRO A 1 80 ? -45.451 13.494 85.216 1.00 55.12 80 PRO A O 1
ATOM 596 N N . VAL A 1 81 ? -45.773 12.940 83.059 1.00 57.53 81 VAL A N 1
ATOM 597 C CA . VAL A 1 81 ? -47.055 12.252 83.233 1.00 57.53 81 VAL A CA 1
ATOM 598 C C . VAL A 1 81 ? -46.769 10.780 83.529 1.00 57.53 81 VAL A C 1
ATOM 600 O O . VAL A 1 81 ? -46.039 10.118 82.792 1.00 57.53 81 VAL A O 1
ATOM 603 N N . VAL A 1 82 ? -47.345 10.268 84.616 1.00 56.59 82 VAL A N 1
ATOM 604 C CA . VAL A 1 82 ? -47.307 8.849 84.987 1.00 56.59 82 VAL A CA 1
ATOM 605 C C . VAL A 1 82 ? -48.192 8.074 84.010 1.00 56.59 82 VAL A C 1
ATOM 607 O O . VAL A 1 82 ? -49.412 8.226 84.019 1.00 56.59 82 VAL A O 1
ATOM 610 N N . VAL A 1 83 ? -47.570 7.266 83.150 1.00 52.16 83 VAL A N 1
ATOM 611 C CA . VAL A 1 83 ? -48.245 6.396 82.175 1.00 52.16 83 VAL A CA 1
ATOM 612 C C . VAL A 1 83 ? -48.187 4.946 82.682 1.00 52.16 83 VAL A C 1
ATOM 614 O O . VAL A 1 83 ? -47.123 4.512 83.130 1.00 52.16 83 VAL A O 1
ATOM 617 N N . PRO A 1 84 ? -49.304 4.193 82.649 1.00 56.03 84 PRO A N 1
ATOM 618 C CA . PRO A 1 84 ? -49.351 2.796 83.070 1.00 56.03 84 PRO A CA 1
ATOM 619 C C . PRO A 1 84 ? -48.447 1.901 82.213 1.00 56.03 84 PRO A C 1
ATOM 621 O O . PRO A 1 84 ? -48.214 2.157 81.033 1.00 56.03 84 PRO A O 1
ATOM 624 N N . THR A 1 85 ? -47.954 0.838 82.842 1.00 52.47 85 THR A N 1
ATOM 625 C CA . THR A 1 85 ? -47.027 -0.169 82.318 1.00 52.47 85 THR A CA 1
ATOM 626 C C . THR A 1 85 ? -47.396 -0.617 80.893 1.00 52.47 85 THR A C 1
ATOM 628 O O . THR A 1 85 ? -48.464 -1.208 80.709 1.00 52.47 85 THR A O 1
ATOM 631 N N . PRO A 1 86 ? -46.550 -0.363 79.875 1.00 51.72 86 PRO A N 1
ATOM 632 C CA . PRO A 1 86 ? -46.832 -0.784 78.513 1.00 51.72 86 PRO A CA 1
ATOM 633 C C . PRO A 1 86 ? -46.610 -2.288 78.353 1.00 51.72 86 PRO A C 1
ATOM 635 O O . PRO A 1 86 ? -45.617 -2.859 78.807 1.00 51.72 86 PRO A O 1
ATOM 638 N N . VAL A 1 87 ? -47.554 -2.914 77.656 1.00 61.12 87 VAL A N 1
ATOM 639 C CA . VAL A 1 87 ? -47.395 -4.225 77.026 1.00 61.12 87 VAL A CA 1
ATOM 640 C C . VAL A 1 87 ? -46.128 -4.188 76.167 1.00 61.12 87 VAL A C 1
ATOM 642 O O . VAL A 1 87 ? -45.909 -3.224 75.437 1.00 61.12 87 VAL A O 1
ATOM 645 N N . VAL A 1 88 ? -45.286 -5.218 76.276 1.00 50.44 88 VAL A N 1
ATOM 646 C CA . VAL A 1 88 ? -44.044 -5.364 75.506 1.00 50.44 88 VAL A CA 1
ATOM 647 C C . VAL A 1 88 ? -44.388 -5.428 74.017 1.00 50.44 88 VAL A C 1
ATOM 649 O O . VAL A 1 88 ? -44.709 -6.487 73.482 1.00 50.44 88 VAL A O 1
ATOM 652 N N . THR A 1 89 ? -44.352 -4.282 73.342 1.00 62.53 89 THR A N 1
ATOM 653 C CA . THR A 1 89 ? -44.403 -4.218 71.884 1.00 62.53 89 THR A CA 1
ATOM 654 C C . THR A 1 89 ? -43.060 -4.737 71.362 1.00 62.53 89 THR A C 1
ATOM 656 O O . THR A 1 89 ? -42.021 -4.237 71.802 1.00 62.53 89 THR A O 1
ATOM 659 N N . PRO A 1 90 ? -43.032 -5.743 70.472 1.00 66.88 90 PRO A N 1
ATOM 660 C CA . PRO A 1 90 ? -41.785 -6.272 69.932 1.00 66.88 90 PRO A CA 1
ATOM 661 C C . PRO A 1 90 ? -40.955 -5.148 69.303 1.00 66.88 90 PRO A C 1
ATOM 663 O O . PRO A 1 90 ? -41.463 -4.346 68.518 1.00 66.88 90 PRO A O 1
ATOM 666 N N . GLN A 1 91 ? -39.680 -5.083 69.690 1.00 70.31 91 GLN A N 1
ATOM 667 C CA . GLN A 1 91 ? -38.714 -4.118 69.176 1.00 70.31 91 GLN A CA 1
ATOM 668 C C . GLN A 1 91 ? -38.671 -4.217 67.641 1.00 70.31 91 GLN A C 1
ATOM 670 O O . GLN A 1 91 ? -38.512 -5.328 67.125 1.00 70.31 91 GLN A O 1
ATOM 675 N N . PRO A 1 92 ? -38.823 -3.099 66.902 1.00 72.19 92 PRO A N 1
ATOM 676 C CA . PRO A 1 92 ? -38.717 -3.116 65.452 1.00 72.19 92 PRO A CA 1
ATOM 677 C C . PRO A 1 92 ? -37.377 -3.738 65.051 1.00 72.19 92 PRO A C 1
ATOM 679 O O . PRO A 1 92 ? -36.357 -3.409 65.670 1.00 72.19 92 PRO A O 1
ATOM 682 N N . PRO A 1 93 ? -37.350 -4.633 64.048 1.00 78.56 93 PRO A N 1
ATOM 683 C CA . PRO A 1 93 ? -36.089 -5.132 63.527 1.00 78.56 93 PRO A CA 1
ATOM 684 C C . PRO A 1 93 ? -35.201 -3.939 63.134 1.00 78.56 93 PRO A C 1
ATOM 686 O O . PRO A 1 93 ? -35.721 -2.925 62.653 1.00 78.56 93 PRO A O 1
ATOM 689 N N . PRO A 1 94 ? -33.878 -4.021 63.368 1.00 77.88 94 PRO A N 1
ATOM 690 C CA . PRO A 1 94 ? -32.965 -2.941 63.025 1.00 77.88 94 PRO A CA 1
ATOM 691 C C . PRO A 1 94 ? -33.131 -2.566 61.544 1.00 77.88 94 PRO A C 1
ATOM 693 O O . PRO A 1 94 ? -33.321 -3.461 60.713 1.00 77.88 94 PRO A O 1
ATOM 696 N N . PRO A 1 95 ? -33.084 -1.266 61.199 1.00 77.69 95 PRO A N 1
ATOM 697 C CA . PRO A 1 95 ? -33.263 -0.823 59.825 1.00 77.69 95 PRO A CA 1
ATOM 698 C C . PRO A 1 95 ? -32.229 -1.505 58.928 1.00 77.69 95 PRO A C 1
ATOM 700 O O . PRO A 1 95 ? -31.025 -1.453 59.188 1.00 77.69 95 PRO A O 1
ATOM 703 N N . VAL A 1 96 ? -32.709 -2.170 57.878 1.00 78.75 96 VAL A N 1
ATOM 704 C CA . VAL A 1 96 ? -31.850 -2.803 56.876 1.00 78.75 96 VAL A CA 1
ATOM 705 C C . VAL A 1 96 ? -31.120 -1.689 56.128 1.00 78.75 96 VAL A C 1
ATOM 707 O O . VAL A 1 96 ? -31.733 -0.928 55.383 1.00 78.75 96 VAL A O 1
ATOM 710 N N . VAL A 1 97 ? -29.810 -1.569 56.344 1.00 77.75 97 VAL A N 1
ATOM 711 C CA . VAL A 1 97 ? -28.968 -0.605 55.627 1.00 77.75 97 VAL A CA 1
ATOM 712 C C . VAL A 1 97 ? -28.752 -1.127 54.209 1.00 77.75 97 VAL A C 1
ATOM 714 O O . VAL A 1 97 ? -28.034 -2.104 54.003 1.00 77.75 97 VAL A O 1
ATOM 717 N N . ILE A 1 98 ? -29.391 -0.492 53.228 1.00 79.50 98 ILE A N 1
ATOM 718 C CA . ILE A 1 98 ? -29.190 -0.809 51.812 1.00 79.50 98 ILE A CA 1
ATOM 719 C C . ILE A 1 98 ? -27.923 -0.074 51.341 1.00 79.50 98 ILE A C 1
ATOM 721 O O . ILE A 1 98 ? -27.853 1.148 51.500 1.00 79.50 98 ILE A O 1
ATOM 725 N N . PRO A 1 99 ? -26.918 -0.768 50.774 1.00 85.19 99 PRO A N 1
ATOM 726 C CA . PRO A 1 99 ? -25.727 -0.123 50.230 1.00 85.19 99 PRO A CA 1
ATOM 727 C C . PRO A 1 99 ? -26.086 0.903 49.150 1.00 85.19 99 PRO A C 1
ATOM 729 O O . PRO A 1 99 ? -27.019 0.695 48.373 1.00 85.19 99 PRO A O 1
ATOM 732 N N . ALA A 1 100 ? -25.333 2.000 49.085 1.00 90.88 100 ALA A N 1
ATOM 733 C CA . ALA A 1 100 ? -25.460 2.961 47.995 1.00 90.88 100 ALA A CA 1
ATOM 734 C C . ALA A 1 100 ? -24.904 2.371 46.682 1.00 90.88 100 ALA A C 1
ATOM 736 O O . ALA A 1 100 ? -23.927 1.613 46.727 1.00 90.88 100 ALA A O 1
ATOM 737 N N . PRO A 1 101 ? -25.478 2.725 45.519 1.00 94.25 101 PRO A N 1
ATOM 738 C CA . PRO A 1 101 ? -24.966 2.279 44.232 1.00 94.25 101 PRO A CA 1
ATOM 739 C C . PRO A 1 101 ? -23.570 2.850 43.951 1.00 94.25 101 PRO A C 1
ATOM 741 O O . PRO A 1 101 ? -23.248 3.987 44.302 1.00 94.25 101 PRO A O 1
ATOM 744 N N . VAL A 1 102 ? -22.742 2.062 43.270 1.00 97.00 102 VAL A N 1
ATOM 745 C CA . VAL A 1 102 ? -21.384 2.426 42.862 1.00 97.00 102 VAL A CA 1
ATOM 746 C C . VAL A 1 102 ? -21.381 2.759 41.376 1.00 97.00 102 VAL A C 1
ATOM 748 O O . VAL A 1 102 ? -21.716 1.917 40.544 1.00 97.00 102 VAL A O 1
ATOM 751 N N . GLN A 1 103 ? -20.937 3.968 41.031 1.00 96.69 103 GLN A N 1
ATOM 752 C CA . GLN A 1 103 ? -20.720 4.378 39.644 1.00 96.69 103 GLN A CA 1
ATOM 753 C C . GLN A 1 103 ? -19.234 4.595 39.366 1.00 96.69 103 GLN A C 1
ATOM 755 O O . GLN A 1 103 ? -18.511 5.171 40.180 1.00 96.69 103 GLN A O 1
ATOM 760 N N . LYS A 1 104 ? -18.767 4.122 38.210 1.00 97.75 104 LYS A N 1
ATOM 761 C CA . LYS A 1 104 ? -17.388 4.322 37.742 1.00 97.75 104 LYS A CA 1
ATOM 762 C C . LYS A 1 104 ? -17.398 4.719 36.275 1.00 97.75 104 LYS A C 1
ATOM 764 O O . LYS A 1 104 ? -18.320 4.388 35.538 1.00 97.75 104 LYS A O 1
ATOM 769 N N . SER A 1 105 ? -16.344 5.397 35.845 1.00 97.69 105 SER A N 1
ATOM 770 C CA . SER A 1 105 ? -16.135 5.755 34.445 1.00 97.69 105 SER A CA 1
ATOM 771 C C . SER A 1 105 ? -14.661 5.670 34.088 1.00 97.69 105 SER A C 1
ATOM 773 O O . SER A 1 105 ? -13.801 5.882 34.946 1.00 97.69 105 SER A O 1
ATOM 775 N N . GLY A 1 106 ? -14.356 5.427 32.819 1.00 97.25 106 GLY A N 1
ATOM 776 C CA . GLY A 1 106 ? -12.981 5.374 32.347 1.00 97.25 106 GLY A CA 1
ATOM 777 C C . GLY A 1 106 ? -12.855 5.442 30.832 1.00 97.25 106 GLY A C 1
ATOM 778 O O . GLY A 1 106 ? -13.826 5.599 30.094 1.00 97.25 106 GLY A O 1
ATOM 779 N N . LYS A 1 107 ? -11.613 5.328 30.360 1.00 97.25 107 LYS A N 1
ATOM 780 C CA . LYS A 1 107 ? -11.292 5.224 28.933 1.00 97.25 107 LYS A CA 1
ATOM 781 C C . LYS A 1 107 ? -11.114 3.759 28.563 1.00 97.25 107 LYS A C 1
ATOM 783 O O . LYS A 1 107 ? -10.546 2.988 29.336 1.00 97.25 107 LYS A O 1
ATOM 788 N N . CYS A 1 108 ? -11.577 3.380 27.379 1.00 96.31 108 CYS A N 1
ATOM 789 C CA . CYS A 1 108 ? -11.246 2.080 26.814 1.00 96.31 108 CYS A CA 1
ATOM 790 C C . CYS A 1 108 ? -9.771 2.065 26.374 1.00 96.31 108 CYS A C 1
ATOM 792 O O . CYS A 1 108 ? -9.243 3.068 25.889 1.00 96.31 108 CYS A O 1
ATOM 794 N N . ALA A 1 109 ? -9.115 0.916 26.499 1.00 94.06 109 ALA A N 1
ATOM 795 C CA . ALA A 1 109 ? -7.778 0.695 25.972 1.00 94.06 109 ALA A CA 1
ATOM 796 C C . ALA A 1 109 ? -7.793 0.764 24.439 1.00 94.06 109 ALA A C 1
ATOM 798 O O . ALA A 1 109 ? -8.699 0.237 23.791 1.00 94.06 109 ALA A O 1
ATOM 799 N N . SER A 1 110 ? -6.760 1.371 23.853 1.00 90.25 110 SER A N 1
ATOM 800 C CA . SER A 1 110 ? -6.627 1.576 22.403 1.00 90.25 110 SER A CA 1
ATOM 801 C C . SER A 1 110 ? -6.659 0.280 21.590 1.00 90.25 110 SER A C 1
ATOM 803 O O . SER A 1 110 ? -7.080 0.288 20.444 1.00 90.25 110 SER A O 1
ATOM 805 N N . ASN A 1 111 ? -6.255 -0.842 22.180 1.00 87.06 111 ASN A N 1
ATOM 806 C CA . ASN A 1 111 ? -6.253 -2.170 21.564 1.00 87.06 111 ASN A CA 1
ATOM 807 C C . ASN A 1 111 ? -7.555 -2.961 21.802 1.00 87.06 111 ASN A C 1
ATOM 809 O O . ASN A 1 111 ? -7.563 -4.183 21.664 1.00 87.06 111 ASN A O 1
ATOM 813 N N . SER A 1 112 ? -8.639 -2.295 22.216 1.00 90.31 112 SER A N 1
ATOM 814 C CA . SER A 1 112 ? -9.919 -2.929 22.564 1.00 90.31 112 SER A CA 1
ATOM 815 C C . SER A 1 112 ? -9.832 -3.975 23.685 1.00 90.31 112 SER A C 1
ATOM 817 O O . SER A 1 112 ? -10.717 -4.810 23.801 1.00 90.31 112 SER A O 1
ATOM 819 N N . SER A 1 113 ? -8.787 -3.987 24.520 1.00 91.94 113 SER A N 1
ATOM 820 C CA . SER A 1 113 ? -8.627 -5.017 25.566 1.00 91.94 113 SER A CA 1
ATOM 821 C C . SER A 1 113 ? -9.512 -4.816 26.802 1.00 91.94 113 SER A C 1
ATOM 823 O O . SER A 1 113 ? -9.656 -5.746 27.591 1.00 91.94 113 SER A O 1
ATOM 825 N N . THR A 1 114 ? -10.135 -3.646 26.970 1.00 95.88 114 THR A N 1
ATOM 826 C CA . THR A 1 114 ? -10.975 -3.342 28.138 1.00 95.88 114 THR A CA 1
ATOM 827 C C . THR A 1 114 ? -12.252 -4.182 28.148 1.00 95.88 114 THR A C 1
ATOM 829 O O . THR A 1 114 ? -13.186 -3.920 27.385 1.00 95.88 114 THR A O 1
ATOM 832 N N . GLN A 1 115 ? -12.294 -5.170 29.042 1.00 97.25 115 GLN A N 1
ATOM 833 C CA . GLN A 1 115 ? -13.500 -5.915 29.393 1.00 97.25 115 GLN A CA 1
ATOM 834 C C . GLN A 1 115 ? -14.306 -5.117 30.424 1.00 97.25 115 GLN A C 1
ATOM 836 O O . GLN A 1 115 ? -13.736 -4.671 31.418 1.00 97.25 115 GLN A O 1
ATOM 841 N N . LEU A 1 116 ? -15.607 -4.934 30.191 1.00 96.94 116 LEU A N 1
ATOM 842 C CA . LEU A 1 116 ? -16.491 -4.191 31.097 1.00 96.94 116 LEU A CA 1
ATOM 843 C C . LEU A 1 116 ? -17.418 -5.123 31.878 1.00 96.94 116 LEU A C 1
ATOM 845 O O . LEU A 1 116 ? -17.541 -4.996 33.089 1.00 96.94 116 LEU A O 1
ATOM 849 N N . LEU A 1 117 ? -18.029 -6.078 31.180 1.00 96.62 117 LEU A N 1
ATOM 850 C CA . LEU A 1 117 ? -18.849 -7.163 31.731 1.00 96.62 117 LEU A CA 1
ATOM 851 C C . LEU A 1 117 ? -18.570 -8.436 30.942 1.00 96.62 117 LEU A C 1
ATOM 853 O O . LEU A 1 117 ? -17.940 -8.359 29.893 1.00 96.62 117 LEU A O 1
ATOM 857 N N . SER A 1 118 ? -19.061 -9.601 31.360 1.00 94.94 118 SER A N 1
ATOM 858 C CA . SER A 1 118 ? -18.803 -10.853 30.626 1.00 94.94 118 SER A CA 1
ATOM 859 C C . SER A 1 118 ? -19.301 -10.833 29.167 1.00 94.94 118 SER A C 1
ATOM 861 O O . SER A 1 118 ? -18.638 -11.385 28.290 1.00 94.94 118 SER A O 1
ATOM 863 N N . CYS A 1 119 ? -20.391 -10.114 28.875 1.00 95.19 119 CYS A N 1
ATOM 864 C CA . CYS A 1 119 ? -20.931 -9.921 27.522 1.00 95.19 119 CYS A CA 1
ATOM 865 C C . CYS A 1 119 ? -20.507 -8.613 26.835 1.00 95.19 119 CYS A C 1
ATOM 867 O O . CYS A 1 119 ? -20.740 -8.459 25.636 1.00 95.19 119 CYS A O 1
ATOM 869 N N . LEU A 1 120 ? -19.885 -7.672 27.557 1.00 97.12 120 LEU A N 1
ATOM 870 C CA . LEU A 1 120 ? -19.558 -6.348 27.028 1.00 97.12 120 LEU A CA 1
ATOM 871 C C . LEU A 1 120 ? -18.060 -6.059 27.109 1.00 97.12 120 LEU A C 1
ATOM 873 O O . LEU A 1 120 ? -17.468 -5.936 28.183 1.00 97.12 120 LEU A O 1
ATOM 877 N N . LYS A 1 121 ? -17.467 -5.855 25.936 1.00 97.31 121 LYS A N 1
ATOM 878 C CA . LYS A 1 121 ? -16.078 -5.438 25.756 1.00 97.31 121 LYS A CA 1
ATOM 879 C C . LYS A 1 121 ? -16.043 -4.142 24.958 1.00 97.31 121 LYS A C 1
ATOM 881 O O . LYS A 1 121 ? -16.766 -4.012 23.970 1.00 97.31 121 LYS A O 1
ATOM 886 N N . CYS A 1 122 ? -15.188 -3.202 25.352 1.00 95.75 122 CYS A N 1
ATOM 887 C CA . CYS A 1 122 ? -14.956 -1.992 24.572 1.00 95.75 122 CYS A CA 1
ATOM 888 C C . CYS A 1 122 ? -14.395 -2.354 23.188 1.00 95.75 122 CYS A C 1
ATOM 890 O O . CYS A 1 122 ? -13.211 -2.666 23.065 1.00 95.75 122 CYS A O 1
ATOM 892 N N . GLN A 1 123 ? -15.209 -2.268 22.138 1.00 95.38 123 GLN A N 1
ATOM 893 C CA . GLN A 1 123 ? -14.721 -2.362 20.760 1.00 95.38 123 GLN A CA 1
ATOM 894 C C . GLN A 1 123 ? -14.340 -0.965 20.276 1.00 95.38 123 GLN A C 1
ATOM 896 O O . GLN A 1 123 ? -15.219 -0.161 19.962 1.00 95.38 123 GLN A O 1
ATOM 901 N N . VAL A 1 124 ? -13.040 -0.685 20.238 1.00 94.31 124 VAL A N 1
ATOM 902 C CA . VAL A 1 124 ? -12.479 0.562 19.720 1.00 94.31 124 VAL A CA 1
ATOM 903 C C . VAL A 1 124 ? -12.284 0.410 18.211 1.00 94.31 124 VAL A C 1
ATOM 905 O O . VAL A 1 124 ? -11.508 -0.450 17.792 1.00 94.31 124 VAL A O 1
ATOM 908 N N . PRO A 1 125 ? -12.974 1.204 17.372 1.00 92.50 125 PRO A N 1
ATOM 909 C CA . PRO A 1 125 ? -12.730 1.202 15.935 1.00 92.50 125 PRO A CA 1
ATOM 910 C C . PRO A 1 125 ? -11.272 1.581 15.655 1.00 92.50 125 PRO A C 1
ATOM 912 O O . PRO A 1 125 ? -10.775 2.547 16.235 1.00 92.50 125 PRO A O 1
ATOM 915 N N . MET A 1 126 ? -10.599 0.841 14.776 1.00 90.94 126 MET A N 1
ATOM 916 C CA . MET A 1 126 ? -9.184 1.042 14.445 1.00 90.94 126 MET A CA 1
ATOM 917 C C . MET A 1 126 ? -9.042 1.556 13.012 1.00 90.94 126 MET A C 1
ATOM 919 O O . MET A 1 126 ? -9.701 1.049 12.106 1.00 90.94 126 MET A O 1
ATOM 923 N N . ASN A 1 127 ? -8.166 2.535 12.801 1.00 90.62 127 ASN A N 1
ATOM 924 C CA . ASN A 1 127 ? -7.706 2.921 11.477 1.00 90.62 127 ASN A CA 1
ATOM 925 C C . ASN A 1 127 ? -6.794 1.813 10.939 1.00 90.62 127 ASN A C 1
ATOM 927 O O . ASN A 1 127 ? -5.906 1.355 11.672 1.00 90.62 127 ASN A O 1
ATOM 931 N N . PRO A 1 128 ? -6.973 1.385 9.678 1.00 87.69 128 PRO A N 1
ATOM 932 C CA . PRO A 1 128 ? -6.014 0.489 9.055 1.00 87.69 128 PRO A CA 1
ATOM 933 C C . PRO A 1 128 ? -4.629 1.156 9.056 1.00 87.69 128 PRO A C 1
ATOM 935 O O . PRO A 1 128 ? -4.538 2.384 8.938 1.00 87.69 128 PRO A O 1
ATOM 938 N N . PRO A 1 129 ? -3.544 0.380 9.208 1.00 87.50 129 PRO A N 1
ATOM 939 C CA . PRO A 1 129 ? -2.210 0.943 9.119 1.00 87.50 129 PRO A CA 1
ATOM 940 C C . PRO A 1 129 ? -2.009 1.573 7.734 1.00 87.50 129 PRO A C 1
ATOM 942 O O . PRO A 1 129 ? -2.508 1.029 6.742 1.00 87.50 129 PRO A O 1
ATOM 945 N N . PRO A 1 130 ? -1.295 2.709 7.640 1.00 87.56 130 PRO A N 1
ATOM 946 C CA . PRO A 1 130 ? -1.000 3.317 6.352 1.00 87.56 130 PRO A CA 1
ATOM 947 C C . PRO A 1 130 ? -0.274 2.311 5.442 1.00 87.56 130 PRO A C 1
ATOM 949 O O . PRO A 1 130 ? 0.472 1.460 5.938 1.00 87.56 130 PRO A O 1
ATOM 952 N N . PRO A 1 131 ? -0.466 2.369 4.116 1.00 87.50 131 PRO A N 1
ATOM 953 C CA . PRO A 1 131 ? 0.363 1.607 3.190 1.00 87.50 131 PRO A CA 1
ATOM 954 C C . PRO A 1 131 ? 1.811 2.141 3.186 1.00 87.50 131 PRO A C 1
ATOM 956 O O . PRO A 1 131 ? 2.063 3.244 3.688 1.00 87.50 131 PRO A O 1
ATOM 959 N N . PRO A 1 132 ? 2.776 1.396 2.608 1.00 92.38 132 PRO A N 1
ATOM 960 C CA . PRO A 1 132 ? 4.095 1.950 2.326 1.00 92.38 132 PRO A CA 1
ATOM 961 C C . PRO A 1 132 ? 3.971 3.240 1.505 1.00 92.38 132 PRO A C 1
ATOM 963 O O . PRO A 1 132 ? 3.142 3.332 0.600 1.00 92.38 132 PRO A O 1
ATOM 966 N N . GLN A 1 133 ? 4.799 4.236 1.817 1.00 94.44 133 GLN A N 1
ATOM 967 C CA . GLN A 1 133 ? 4.860 5.468 1.035 1.00 94.44 133 GLN A CA 1
ATOM 968 C C . GLN A 1 133 ? 5.751 5.262 -0.189 1.00 94.44 133 GLN A C 1
ATOM 970 O O . GLN A 1 133 ? 6.944 4.977 -0.055 1.00 94.44 133 GLN A O 1
ATOM 975 N N . PHE A 1 134 ? 5.168 5.440 -1.370 1.00 97.31 134 PHE A N 1
ATOM 976 C CA . PHE A 1 134 ? 5.857 5.347 -2.652 1.00 97.31 134 PHE A CA 1
ATOM 977 C C . PHE A 1 134 ? 6.106 6.736 -3.238 1.00 97.31 134 PHE A C 1
ATOM 979 O O . PHE A 1 134 ? 5.331 7.659 -2.994 1.00 97.31 134 PHE A O 1
ATOM 986 N N . SER A 1 135 ? 7.179 6.882 -4.013 1.00 98.00 135 SER A N 1
ATOM 987 C CA . SER A 1 135 ? 7.298 8.006 -4.948 1.00 98.00 135 SER A CA 1
ATOM 988 C C . SER A 1 135 ? 6.264 7.863 -6.068 1.00 98.00 135 SER A C 1
ATOM 990 O O . SER A 1 135 ? 5.765 6.759 -6.312 1.00 98.00 135 SER A O 1
ATOM 992 N N . GLU A 1 136 ? 5.935 8.940 -6.781 1.00 96.94 136 GLU A N 1
ATOM 993 C CA . GLU A 1 136 ? 5.047 8.854 -7.949 1.00 96.94 136 GLU A CA 1
ATOM 994 C C . GLU A 1 136 ? 5.612 7.896 -9.007 1.00 96.94 136 GLU A C 1
ATOM 996 O O . GLU A 1 136 ? 4.878 7.074 -9.565 1.00 96.94 136 GLU A O 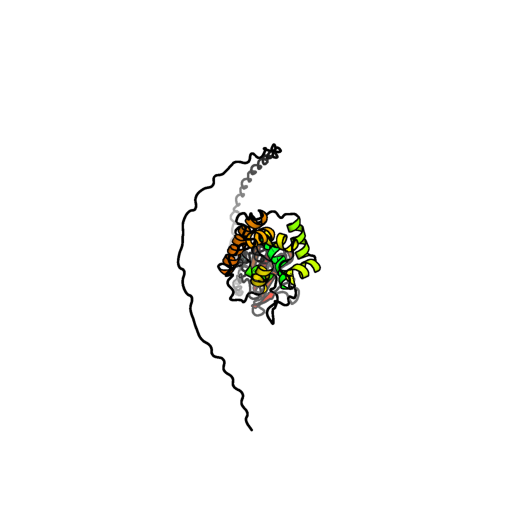1
ATOM 1001 N N . LYS A 1 137 ? 6.931 7.934 -9.228 1.00 97.31 137 LYS A N 1
ATOM 1002 C CA . LYS A 1 137 ? 7.651 6.999 -10.100 1.00 97.31 137 LYS A CA 1
ATOM 1003 C C . LYS A 1 137 ? 7.549 5.559 -9.592 1.00 97.31 137 LYS A C 1
ATOM 1005 O O . LYS A 1 137 ? 7.268 4.652 -10.375 1.00 97.31 137 LYS A O 1
ATOM 1010 N N . GLY A 1 138 ? 7.754 5.337 -8.295 1.00 97.81 138 GLY A N 1
ATOM 1011 C CA . GLY A 1 138 ? 7.632 4.022 -7.666 1.00 97.81 138 GLY A CA 1
ATOM 1012 C C . GLY A 1 138 ? 6.223 3.444 -7.791 1.00 97.81 138 GLY A C 1
ATOM 1013 O O . GLY A 1 138 ? 6.053 2.291 -8.192 1.00 97.81 138 GLY A O 1
ATOM 1014 N N . GLN A 1 139 ? 5.207 4.269 -7.538 1.00 97.94 139 GLN A N 1
ATOM 1015 C CA . GLN A 1 139 ? 3.806 3.900 -7.709 1.00 97.94 139 GLN A CA 1
ATOM 1016 C C . GLN A 1 139 ? 3.488 3.587 -9.176 1.00 97.94 139 GLN A C 1
ATOM 1018 O O . GLN A 1 139 ? 2.844 2.577 -9.461 1.00 97.94 139 GLN A O 1
ATOM 1023 N N . ALA A 1 140 ? 3.985 4.399 -10.115 1.00 97.88 140 ALA A N 1
ATOM 1024 C CA . ALA A 1 140 ? 3.817 4.155 -11.544 1.00 97.88 140 ALA A CA 1
ATOM 1025 C C . ALA A 1 140 ? 4.441 2.834 -11.992 1.00 97.88 140 ALA A C 1
ATOM 1027 O O . ALA A 1 140 ? 3.810 2.106 -12.759 1.00 97.88 140 ALA A O 1
ATOM 1028 N N . LEU A 1 141 ? 5.624 2.491 -11.479 1.00 97.88 141 LEU A N 1
ATOM 1029 C CA . LEU A 1 141 ? 6.254 1.204 -11.744 1.00 97.88 141 LEU A CA 1
ATOM 1030 C C . LEU A 1 141 ? 5.383 0.049 -11.232 1.00 97.88 141 LEU A C 1
ATOM 1032 O O . LEU A 1 141 ? 5.104 -0.878 -11.987 1.00 97.88 141 LEU A O 1
ATOM 1036 N N . ILE A 1 142 ? 4.903 0.117 -9.986 1.00 97.62 142 ILE A N 1
ATOM 1037 C CA . ILE A 1 142 ? 4.031 -0.918 -9.403 1.00 97.62 142 ILE A CA 1
ATOM 1038 C C . ILE A 1 142 ? 2.758 -1.099 -10.236 1.00 97.62 142 ILE A C 1
ATOM 1040 O O . ILE A 1 142 ? 2.392 -2.230 -10.549 1.00 97.62 142 ILE A O 1
ATOM 1044 N N . ASP A 1 143 ? 2.093 -0.006 -10.616 1.00 97.88 143 ASP A N 1
ATOM 1045 C CA . ASP A 1 143 ? 0.856 -0.062 -11.402 1.00 97.88 143 ASP A CA 1
ATOM 1046 C C . ASP A 1 143 ? 1.090 -0.690 -12.781 1.00 97.88 143 ASP A C 1
ATOM 1048 O O . ASP A 1 143 ? 0.345 -1.575 -13.202 1.00 97.88 143 ASP A O 1
ATOM 1052 N N . VAL A 1 144 ? 2.144 -0.251 -13.477 1.00 97.88 144 VAL A N 1
ATOM 1053 C CA . VAL A 1 144 ? 2.495 -0.766 -14.804 1.00 97.88 144 VAL A CA 1
ATOM 1054 C C . VAL A 1 144 ? 2.894 -2.235 -14.728 1.00 97.88 144 VAL A C 1
ATOM 1056 O O . VAL A 1 144 ? 2.477 -3.011 -15.582 1.00 97.88 144 VAL A O 1
ATOM 1059 N N . MET A 1 145 ? 3.642 -2.651 -13.703 1.00 96.69 145 MET A N 1
ATOM 1060 C CA . MET A 1 145 ? 4.040 -4.050 -13.540 1.00 96.69 145 MET A CA 1
ATOM 1061 C C . MET A 1 145 ? 2.881 -4.946 -13.099 1.00 96.69 145 MET A C 1
ATOM 1063 O O . MET A 1 145 ? 2.819 -6.085 -13.548 1.00 96.69 145 MET A O 1
ATOM 1067 N N . ALA A 1 146 ? 1.926 -4.455 -12.303 1.00 97.31 146 ALA A N 1
ATOM 1068 C CA . ALA A 1 146 ? 0.721 -5.216 -11.956 1.00 97.31 146 ALA A CA 1
ATOM 1069 C C . ALA A 1 146 ? -0.066 -5.623 -13.210 1.00 97.31 146 ALA A C 1
ATOM 1071 O O . ALA A 1 146 ? -0.518 -6.760 -13.328 1.00 97.31 146 ALA A O 1
ATOM 1072 N N . ILE A 1 147 ? -0.163 -4.713 -14.182 1.00 97.44 147 ILE A N 1
ATOM 1073 C CA . ILE A 1 147 ? -0.755 -4.993 -15.491 1.00 97.44 147 ILE A CA 1
ATOM 1074 C C . ILE A 1 147 ? 0.198 -5.861 -16.321 1.00 97.44 147 ILE A C 1
ATOM 1076 O O . ILE A 1 147 ? -0.189 -6.922 -16.803 1.00 97.44 147 ILE A O 1
ATOM 1080 N N . GLY A 1 148 ? 1.456 -5.441 -16.456 1.00 95.50 148 GLY A N 1
ATOM 1081 C CA . GLY A 1 148 ? 2.468 -6.065 -17.304 1.00 95.50 148 GLY A CA 1
ATOM 1082 C C . GLY A 1 148 ? 2.703 -7.542 -17.002 1.00 95.50 148 GLY A C 1
ATOM 1083 O O . GLY A 1 148 ? 2.734 -8.362 -17.916 1.00 95.50 148 GLY A O 1
ATOM 1084 N N . CYS A 1 149 ? 2.789 -7.899 -15.720 1.00 94.94 149 CYS A N 1
ATOM 1085 C CA . CYS A 1 149 ? 2.966 -9.279 -15.281 1.00 94.94 149 CYS A CA 1
ATOM 1086 C C . CYS A 1 149 ? 1.752 -10.171 -15.585 1.00 94.94 149 CYS A C 1
ATOM 1088 O O . CYS A 1 149 ? 1.905 -11.383 -15.703 1.00 94.94 149 CYS A O 1
ATOM 1090 N N . SER A 1 150 ? 0.552 -9.597 -15.721 1.00 95.75 150 SER A N 1
ATOM 1091 C CA . SER A 1 150 ? -0.667 -10.349 -16.054 1.00 95.75 150 SER A CA 1
ATOM 1092 C C . SER A 1 150 ? -0.801 -10.666 -17.548 1.00 95.75 150 SER A C 1
ATOM 1094 O O . SER A 1 150 ? -1.632 -11.487 -17.938 1.00 95.75 150 SER A O 1
ATOM 1096 N N . ILE A 1 151 ? 0.017 -10.038 -18.396 1.00 95.00 151 ILE A N 1
ATOM 1097 C CA . ILE A 1 151 ? -0.059 -10.200 -19.846 1.00 95.00 151 ILE A CA 1
ATOM 1098 C C . ILE A 1 151 ? 0.605 -11.522 -20.246 1.00 95.00 151 ILE A C 1
ATOM 1100 O O . ILE A 1 151 ? 1.787 -11.728 -19.955 1.00 95.00 151 ILE A O 1
ATOM 1104 N N . PRO A 1 152 ? -0.108 -12.416 -20.959 1.00 91.62 152 PRO A N 1
ATOM 1105 C CA . PRO A 1 152 ? 0.463 -13.675 -21.417 1.00 91.62 152 PRO A CA 1
ATOM 1106 C C . PRO A 1 152 ? 1.711 -13.458 -22.280 1.00 91.62 152 PRO A C 1
ATOM 1108 O O . PRO A 1 152 ? 1.686 -12.715 -23.263 1.00 91.62 152 PRO A O 1
ATOM 1111 N N . ASN A 1 153 ? 2.794 -14.155 -21.941 1.00 89.19 153 ASN A N 1
ATOM 1112 C CA . ASN A 1 153 ? 4.064 -14.096 -22.655 1.00 89.19 153 ASN A CA 1
ATOM 1113 C C . ASN A 1 153 ? 4.604 -15.520 -22.850 1.00 89.19 153 ASN A C 1
ATOM 1115 O O . ASN A 1 153 ? 4.649 -16.311 -21.910 1.00 89.19 153 ASN A O 1
ATOM 1119 N N . LYS A 1 154 ? 5.028 -15.847 -24.077 1.00 88.12 154 LYS A N 1
ATOM 1120 C CA . LYS A 1 154 ? 5.579 -17.168 -24.429 1.00 88.12 154 LYS A CA 1
ATOM 1121 C C . LYS A 1 154 ? 6.882 -17.499 -23.694 1.00 88.12 154 LYS A C 1
ATOM 1123 O O . LYS A 1 154 ? 7.209 -18.671 -23.562 1.00 88.12 154 LYS A O 1
ATOM 1128 N N . SER A 1 155 ? 7.602 -16.483 -23.229 1.00 85.88 155 SER A N 1
ATOM 1129 C CA . SER A 1 155 ? 8.825 -16.618 -22.436 1.00 85.88 155 SER A CA 1
ATOM 1130 C C . SER A 1 155 ? 8.556 -16.816 -20.940 1.00 85.88 155 SER A C 1
ATOM 1132 O O . SER A 1 155 ? 9.508 -16.977 -20.179 1.00 85.88 155 SER A O 1
ATOM 1134 N N . ALA A 1 156 ? 7.293 -16.782 -20.493 1.00 88.56 156 ALA A N 1
ATOM 1135 C CA . ALA A 1 156 ? 6.961 -17.016 -19.093 1.00 88.56 156 ALA A CA 1
ATOM 1136 C C . ALA A 1 156 ? 7.282 -18.470 -18.686 1.00 88.56 156 ALA A C 1
ATOM 1138 O O . ALA A 1 156 ? 7.046 -19.392 -19.476 1.00 88.56 156 ALA A O 1
ATOM 1139 N N . PRO A 1 157 ? 7.783 -18.709 -17.457 1.00 88.81 157 PRO A N 1
ATOM 1140 C CA . PRO A 1 157 ? 8.007 -20.060 -16.951 1.00 88.81 157 PRO A CA 1
ATOM 1141 C C . PRO A 1 157 ? 6.741 -20.928 -17.002 1.00 88.81 157 PRO A C 1
ATOM 1143 O O . PRO A 1 157 ? 5.615 -20.443 -16.871 1.00 88.81 157 PRO A O 1
ATOM 1146 N N . LYS A 1 158 ? 6.907 -22.247 -17.153 1.00 90.94 158 LYS A N 1
ATOM 1147 C CA . LYS A 1 158 ? 5.769 -23.178 -17.142 1.00 90.94 158 LYS A CA 1
ATOM 1148 C C . LYS A 1 158 ? 5.041 -23.104 -15.794 1.00 90.94 158 LYS A C 1
ATOM 1150 O O . LYS A 1 158 ? 5.667 -23.254 -14.752 1.00 90.94 158 LYS A O 1
ATOM 1155 N N . GLY A 1 159 ? 3.719 -22.922 -15.831 1.00 90.50 159 GLY A N 1
ATOM 1156 C CA . GLY A 1 159 ? 2.895 -22.793 -14.621 1.00 90.50 159 GLY A CA 1
ATOM 1157 C C . GLY A 1 159 ? 2.974 -21.417 -13.955 1.00 90.50 159 GLY A C 1
ATOM 1158 O O . GLY A 1 159 ? 2.584 -21.285 -12.800 1.00 90.50 159 GLY A O 1
ATOM 1159 N N . TYR A 1 160 ? 3.483 -20.407 -14.664 1.00 91.12 160 TYR A N 1
ATOM 1160 C CA . TYR A 1 160 ? 3.556 -19.042 -14.166 1.00 91.12 160 TYR A CA 1
ATOM 1161 C C . TYR A 1 160 ? 2.185 -18.501 -13.728 1.00 91.12 160 TYR A C 1
ATOM 1163 O O . TYR A 1 160 ? 1.213 -18.551 -14.483 1.00 91.12 160 TYR A O 1
ATOM 1171 N N . VAL A 1 161 ? 2.148 -17.940 -12.518 1.00 93.00 161 VAL A N 1
ATOM 1172 C CA . VAL A 1 161 ? 1.016 -17.188 -11.972 1.00 93.00 161 VAL A CA 1
ATOM 1173 C C . VAL A 1 161 ? 1.482 -15.760 -11.723 1.00 93.00 161 VAL A C 1
ATOM 1175 O O . VAL A 1 161 ? 2.488 -15.540 -11.045 1.00 93.00 161 VAL A O 1
ATOM 1178 N N . ALA A 1 162 ? 0.755 -14.793 -12.278 1.00 94.06 162 ALA A N 1
ATOM 1179 C CA . ALA A 1 162 ? 1.090 -13.386 -12.123 1.00 94.06 162 ALA A CA 1
ATOM 1180 C C . ALA A 1 162 ? 0.977 -12.936 -10.656 1.00 94.06 162 ALA A C 1
ATOM 1182 O O 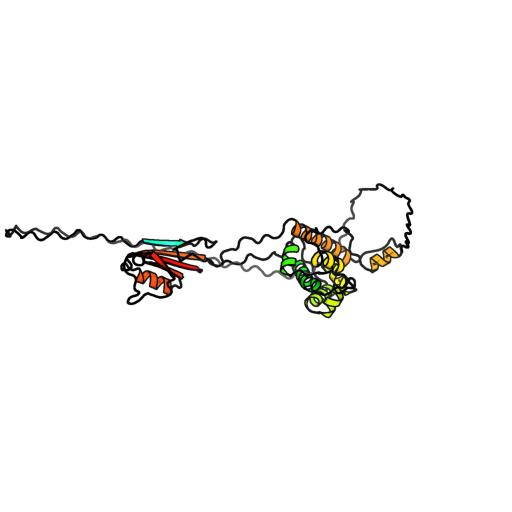. ALA A 1 162 ? -0.002 -13.293 -9.995 1.00 94.06 162 ALA A O 1
ATOM 1183 N N . PRO A 1 163 ? 1.943 -12.154 -10.134 1.00 93.81 163 PRO A N 1
ATOM 1184 C CA . PRO A 1 163 ? 1.831 -11.597 -8.799 1.00 93.81 163 PRO A CA 1
ATOM 1185 C C . PRO A 1 163 ? 0.662 -10.611 -8.718 1.00 93.81 163 PRO A C 1
ATOM 1187 O O . PRO A 1 163 ? 0.429 -9.832 -9.644 1.00 93.81 163 PRO A O 1
ATOM 1190 N N . THR A 1 164 ? -0.048 -10.607 -7.589 1.00 94.50 164 THR A N 1
ATOM 1191 C CA . THR A 1 164 ? -1.074 -9.589 -7.325 1.00 94.50 164 THR A CA 1
ATOM 1192 C C . THR A 1 164 ? -0.430 -8.230 -7.056 1.00 94.50 164 THR A C 1
ATOM 1194 O O . THR A 1 164 ? 0.755 -8.134 -6.718 1.00 94.50 164 THR A O 1
ATOM 1197 N N . LYS A 1 165 ? -1.215 -7.152 -7.146 1.00 94.56 165 LYS A N 1
ATOM 1198 C CA . LYS A 1 165 ? -0.727 -5.805 -6.825 1.00 94.56 165 LYS A CA 1
ATOM 1199 C C . LYS A 1 165 ? -0.202 -5.721 -5.389 1.00 94.56 165 LYS A C 1
ATOM 1201 O O . LYS A 1 165 ? 0.823 -5.094 -5.149 1.00 94.56 165 LYS A O 1
ATOM 1206 N N . GLU A 1 166 ? -0.846 -6.400 -4.447 1.00 91.75 166 GLU A N 1
ATOM 1207 C CA . GLU A 1 166 ? -0.441 -6.461 -3.039 1.00 91.75 166 GLU A CA 1
ATOM 1208 C C . GLU A 1 166 ? 0.898 -7.188 -2.879 1.00 91.75 166 GLU A C 1
ATOM 1210 O O . GLU A 1 166 ? 1.763 -6.735 -2.129 1.00 91.75 166 GLU A O 1
ATOM 1215 N N . GLN A 1 167 ? 1.108 -8.277 -3.628 1.00 91.69 167 GLN A N 1
ATOM 1216 C CA . GLN A 1 167 ? 2.395 -8.975 -3.655 1.00 91.69 167 GLN A CA 1
ATOM 1217 C C . GLN A 1 167 ? 3.501 -8.083 -4.230 1.00 91.69 167 GLN A C 1
ATOM 1219 O O . GLN A 1 167 ? 4.616 -8.085 -3.710 1.00 91.69 167 GLN A O 1
ATOM 1224 N N . LEU A 1 168 ? 3.202 -7.282 -5.258 1.00 93.31 168 LEU A N 1
ATOM 1225 C CA . LEU A 1 168 ? 4.144 -6.301 -5.802 1.00 93.31 168 LEU A CA 1
ATOM 1226 C C . LEU A 1 168 ? 4.457 -5.182 -4.805 1.00 93.31 168 LEU A C 1
ATOM 1228 O O . LEU A 1 168 ? 5.626 -4.870 -4.604 1.00 93.31 168 LEU A O 1
ATOM 1232 N N . ILE A 1 169 ? 3.445 -4.630 -4.131 1.00 93.06 169 ILE A N 1
ATOM 1233 C CA . ILE A 1 169 ? 3.603 -3.624 -3.067 1.00 93.06 169 ILE A CA 1
ATOM 1234 C C . ILE A 1 169 ? 4.499 -4.157 -1.945 1.00 93.06 169 ILE A C 1
ATOM 1236 O O . ILE A 1 169 ? 5.376 -3.437 -1.472 1.00 93.06 169 ILE A O 1
ATOM 1240 N N . ALA A 1 170 ? 4.325 -5.417 -1.538 1.00 89.12 170 ALA A N 1
ATOM 1241 C CA . ALA A 1 170 ? 5.168 -6.041 -0.521 1.00 89.12 170 ALA A CA 1
ATOM 1242 C C . ALA A 1 170 ? 6.626 -6.194 -0.998 1.00 89.12 170 ALA A C 1
ATOM 1244 O O . ALA A 1 170 ? 7.555 -5.801 -0.287 1.00 89.12 170 ALA A O 1
ATOM 1245 N N . ARG A 1 171 ? 6.828 -6.701 -2.223 1.00 89.19 171 ARG A N 1
ATOM 1246 C CA . ARG A 1 171 ? 8.159 -6.902 -2.832 1.00 89.19 171 ARG A CA 1
ATOM 1247 C C . ARG A 1 171 ? 8.908 -5.599 -3.095 1.00 89.19 171 ARG A C 1
ATOM 1249 O O . ARG A 1 171 ? 10.130 -5.576 -3.018 1.00 89.19 171 ARG A O 1
ATOM 1256 N N . LEU A 1 172 ? 8.184 -4.530 -3.413 1.00 93.44 172 LEU A N 1
ATOM 1257 C CA . LEU A 1 172 ? 8.725 -3.233 -3.823 1.00 93.44 172 LEU A CA 1
ATOM 1258 C C . LEU A 1 172 ? 8.509 -2.154 -2.756 1.00 93.44 172 LEU A C 1
ATOM 1260 O O . LEU A 1 172 ? 8.484 -0.963 -3.055 1.00 93.44 172 LEU A O 1
ATOM 1264 N N . SER A 1 173 ? 8.357 -2.568 -1.498 1.00 94.94 173 SER A N 1
ATOM 1265 C CA . SER A 1 173 ? 7.903 -1.718 -0.394 1.00 94.94 173 SER A CA 1
ATOM 1266 C C . SER A 1 173 ? 8.811 -0.529 -0.039 1.00 94.94 173 SER A C 1
ATOM 1268 O O . SER A 1 173 ? 8.417 0.326 0.755 1.00 94.94 173 SER A O 1
ATOM 1270 N N . LYS A 1 174 ? 10.014 -0.444 -0.623 1.00 95.31 174 LYS A N 1
ATOM 1271 C CA . LYS A 1 174 ? 10.963 0.669 -0.463 1.00 95.31 174 LYS A CA 1
ATOM 1272 C C . LYS A 1 174 ? 11.160 1.515 -1.721 1.00 95.31 174 LYS A C 1
ATOM 1274 O O . LYS A 1 174 ? 12.122 2.275 -1.767 1.00 95.31 174 LYS A O 1
ATOM 1279 N N . LEU A 1 175 ? 10.256 1.469 -2.704 1.00 96.75 175 LEU A N 1
ATOM 1280 C CA . LEU A 1 175 ? 10.204 2.461 -3.796 1.00 96.75 175 LEU A CA 1
ATOM 1281 C C . LEU A 1 175 ? 9.700 3.839 -3.307 1.00 96.75 175 LEU A C 1
ATOM 1283 O O . LEU A 1 175 ? 8.771 4.412 -3.870 1.00 96.75 175 LEU A O 1
ATOM 1287 N N . SER A 1 176 ? 10.275 4.348 -2.218 1.00 96.50 176 SER A N 1
ATOM 1288 C CA . SER A 1 176 ? 9.908 5.615 -1.585 1.00 96.50 176 SER A CA 1
ATOM 1289 C C . SER A 1 176 ? 10.686 6.790 -2.189 1.00 96.50 176 SER A C 1
ATOM 1291 O O . SER A 1 176 ? 11.732 6.567 -2.804 1.00 96.50 176 SER A O 1
ATOM 1293 N N . PRO A 1 177 ? 10.276 8.049 -1.942 1.00 96.94 177 PRO A N 1
ATOM 1294 C CA . PRO A 1 177 ? 11.022 9.224 -2.401 1.00 96.94 177 PRO A CA 1
ATOM 1295 C C . PRO A 1 177 ? 12.489 9.267 -1.943 1.00 96.94 177 PRO A C 1
ATOM 1297 O O . PRO A 1 177 ? 13.315 9.902 -2.587 1.00 96.94 177 PRO A O 1
ATOM 1300 N N . GLN A 1 178 ? 12.830 8.578 -0.847 1.00 95.88 178 GLN A N 1
ATOM 1301 C CA . GLN A 1 178 ? 14.200 8.504 -0.338 1.00 95.88 178 GLN A CA 1
ATOM 1302 C C . GLN A 1 178 ? 15.099 7.580 -1.171 1.00 95.88 178 GLN A C 1
ATOM 1304 O O . GLN A 1 178 ? 16.269 7.895 -1.374 1.00 95.88 178 GLN A O 1
ATOM 1309 N N . PHE A 1 179 ? 14.587 6.424 -1.603 1.00 95.44 179 PHE A N 1
ATOM 1310 C CA . PHE A 1 179 ? 15.393 5.405 -2.290 1.00 95.44 179 PHE A CA 1
ATOM 1311 C C . PHE A 1 179 ? 15.161 5.361 -3.796 1.00 95.44 179 PHE A C 1
ATOM 1313 O O . PHE A 1 179 ? 16.010 4.850 -4.517 1.00 95.44 179 PHE A O 1
ATOM 1320 N N . TYR A 1 180 ? 14.021 5.864 -4.262 1.00 97.44 180 TYR A N 1
ATOM 1321 C CA . TYR A 1 180 ? 13.655 5.926 -5.667 1.00 97.44 180 TYR A CA 1
ATOM 1322 C C . TYR A 1 180 ? 12.916 7.241 -5.949 1.00 97.44 180 TYR A C 1
ATOM 1324 O O . TYR A 1 180 ? 11.688 7.248 -6.064 1.00 97.44 180 TYR A O 1
ATOM 1332 N N . PRO A 1 181 ? 13.645 8.372 -5.976 1.00 97.56 181 PRO A N 1
ATOM 1333 C CA . PRO A 1 181 ? 13.054 9.702 -6.021 1.00 97.56 181 PRO A CA 1
ATOM 1334 C C . PRO A 1 181 ? 12.287 9.963 -7.317 1.00 97.56 181 PRO A C 1
ATOM 1336 O O . PRO A 1 181 ? 12.566 9.392 -8.379 1.00 97.56 181 PRO A O 1
ATOM 1339 N N . ASP A 1 182 ? 11.338 10.888 -7.222 1.00 97.31 182 ASP A N 1
ATOM 1340 C CA . ASP A 1 182 ? 10.597 11.359 -8.378 1.00 97.31 182 ASP A CA 1
ATOM 1341 C C . ASP A 1 182 ? 11.482 12.122 -9.356 1.00 97.31 182 ASP A C 1
ATOM 1343 O O . ASP A 1 182 ? 12.499 12.730 -9.017 1.00 97.31 182 ASP A O 1
ATOM 1347 N N . SER A 1 183 ? 11.077 12.075 -10.620 1.00 94.94 183 SER A N 1
ATOM 1348 C CA . SER A 1 183 ? 11.715 12.843 -11.674 1.00 94.94 183 SER A CA 1
ATOM 1349 C C . SER A 1 183 ? 10.690 13.317 -12.679 1.00 94.94 183 SER A C 1
ATOM 1351 O O . SER A 1 183 ? 9.785 12.565 -13.044 1.00 94.94 183 SER A O 1
ATOM 1353 N N . GLN A 1 184 ? 10.903 14.516 -13.209 1.00 95.19 184 GLN A N 1
ATOM 1354 C CA . GLN A 1 184 ? 10.093 15.040 -14.297 1.00 95.19 184 GLN A CA 1
ATOM 1355 C C . GLN A 1 184 ? 10.139 14.107 -15.516 1.00 95.19 184 GLN A C 1
ATOM 1357 O O . GLN A 1 184 ? 11.221 13.724 -15.968 1.00 95.19 184 GLN A O 1
ATOM 1362 N N . MET A 1 185 ? 8.957 13.760 -16.030 1.00 96.38 185 MET A N 1
ATOM 1363 C CA . MET A 1 185 ? 8.794 13.002 -17.269 1.00 96.38 185 MET A CA 1
ATOM 1364 C C . MET A 1 185 ? 8.868 13.918 -18.493 1.00 96.38 185 MET A C 1
ATOM 1366 O O . MET A 1 185 ? 8.250 14.988 -18.499 1.00 96.38 185 MET A O 1
ATOM 1370 N N . SER A 1 186 ? 9.530 13.461 -19.557 1.00 96.44 186 SER A N 1
ATOM 1371 C CA . SER A 1 186 ? 9.344 14.015 -20.905 1.00 96.44 186 SER A CA 1
ATOM 1372 C C . SER A 1 186 ? 7.946 13.681 -21.443 1.00 96.44 186 SER A C 1
ATOM 1374 O O . SER A 1 186 ? 7.266 12.791 -20.930 1.00 96.44 186 SER A O 1
ATOM 1376 N N . ASP A 1 187 ? 7.488 14.359 -22.494 1.00 97.00 187 ASP A N 1
ATOM 1377 C CA . ASP A 1 187 ? 6.144 14.104 -23.036 1.00 97.00 187 ASP A CA 1
ATOM 1378 C C . ASP A 1 187 ? 6.007 12.701 -23.641 1.00 97.00 187 ASP A C 1
ATOM 1380 O O . ASP A 1 187 ? 4.965 12.058 -23.494 1.00 97.00 187 ASP A O 1
ATOM 1384 N N . ALA A 1 188 ? 7.088 12.171 -24.223 1.00 95.88 188 ALA A N 1
ATOM 1385 C CA . ALA A 1 188 ? 7.150 10.779 -24.659 1.00 95.88 188 ALA A CA 1
ATOM 1386 C C . ALA A 1 188 ? 6.987 9.812 -23.474 1.00 95.88 188 ALA A C 1
ATOM 1388 O O . ALA A 1 188 ? 6.206 8.865 -23.557 1.00 95.88 188 ALA A O 1
ATOM 1389 N N . GLN A 1 189 ? 7.661 10.081 -22.349 1.00 97.19 189 GLN A N 1
ATOM 1390 C CA . GLN A 1 189 ? 7.528 9.288 -21.124 1.00 97.19 189 GLN A CA 1
ATOM 1391 C C . GLN A 1 189 ? 6.103 9.357 -20.572 1.00 97.19 189 GLN A C 1
ATOM 1393 O O . GLN A 1 189 ? 5.499 8.313 -20.343 1.00 97.19 189 GLN A O 1
ATOM 1398 N N . LYS A 1 190 ? 5.511 10.552 -20.448 1.00 97.69 190 LYS A N 1
ATOM 1399 C CA . LYS A 1 190 ? 4.115 10.706 -19.996 1.00 97.69 190 LYS A CA 1
ATOM 1400 C C . LYS A 1 190 ? 3.152 9.901 -20.866 1.00 97.69 190 LYS A C 1
ATOM 1402 O O . LYS A 1 190 ? 2.328 9.165 -20.330 1.00 97.69 190 LYS A O 1
ATOM 1407 N N . SER A 1 191 ? 3.278 10.017 -22.190 1.00 97.25 191 SER A N 1
ATOM 1408 C CA . SER A 1 191 ? 2.434 9.306 -23.156 1.00 97.25 191 SER A CA 1
ATOM 1409 C C . SER A 1 191 ? 2.557 7.787 -23.007 1.00 97.25 191 SER A C 1
ATOM 1411 O O . SER A 1 191 ? 1.550 7.091 -22.874 1.00 97.25 191 SER A O 1
ATOM 1413 N N . VAL A 1 192 ? 3.787 7.267 -22.929 1.00 96.56 192 VAL A N 1
ATOM 1414 C CA . VAL A 1 192 ? 4.033 5.827 -22.774 1.00 96.56 192 VAL A CA 1
ATOM 1415 C C . VAL A 1 192 ? 3.539 5.305 -21.427 1.00 96.56 192 VAL A C 1
ATOM 1417 O O . VAL A 1 192 ? 2.853 4.287 -21.398 1.00 96.56 192 VAL A O 1
ATOM 1420 N N . ILE A 1 193 ? 3.817 5.991 -20.315 1.00 97.12 193 ILE A N 1
ATOM 1421 C CA . ILE A 1 193 ? 3.379 5.550 -18.980 1.00 97.12 193 ILE A CA 1
ATOM 1422 C C . ILE A 1 193 ? 1.852 5.617 -18.840 1.00 97.12 193 ILE A C 1
ATOM 1424 O O . ILE A 1 193 ? 1.242 4.697 -18.292 1.00 97.12 193 ILE A O 1
ATOM 1428 N N . ALA A 1 194 ? 1.208 6.656 -19.378 1.00 97.62 194 ALA A N 1
ATOM 1429 C CA . ALA A 1 194 ? -0.251 6.746 -19.411 1.00 97.62 194 ALA A CA 1
ATOM 1430 C C . ALA A 1 194 ? -0.873 5.653 -20.296 1.00 97.62 194 ALA A C 1
ATOM 1432 O O . ALA A 1 194 ? -1.860 5.030 -19.899 1.00 97.62 194 ALA A O 1
ATOM 1433 N N . GLY A 1 195 ? -0.279 5.378 -21.459 1.00 97.00 195 GLY A N 1
ATOM 1434 C CA . GLY A 1 195 ? -0.712 4.305 -22.350 1.00 97.00 195 GLY A CA 1
ATOM 1435 C C . GLY A 1 195 ? -0.546 2.924 -21.715 1.00 97.00 195 GLY A C 1
ATOM 1436 O O . GLY A 1 195 ? -1.457 2.111 -21.770 1.00 97.00 195 GLY A O 1
ATOM 1437 N N . LEU A 1 196 ? 0.558 2.658 -21.014 1.00 96.44 196 LEU A N 1
ATOM 1438 C CA . LEU A 1 196 ? 0.767 1.380 -20.324 1.00 96.44 196 LEU A CA 1
ATOM 1439 C C . LEU A 1 196 ? -0.269 1.111 -19.224 1.00 96.44 196 LEU A C 1
ATOM 1441 O O . LEU A 1 196 ? -0.559 -0.047 -18.930 1.00 96.44 196 LEU A O 1
ATOM 1445 N N . ARG A 1 197 ? -0.880 2.158 -18.662 1.00 96.56 197 ARG A N 1
ATOM 1446 C CA . ARG A 1 197 ? -1.971 2.037 -17.687 1.00 96.56 197 ARG A CA 1
ATOM 1447 C C . ARG A 1 197 ? -3.341 1.779 -18.321 1.00 96.56 197 ARG A C 1
ATOM 1449 O O . ARG A 1 197 ? -4.181 1.176 -17.666 1.00 96.56 197 ARG A O 1
ATOM 1456 N N . ASN A 1 198 ? -3.565 2.205 -19.567 1.00 97.31 198 ASN A N 1
ATOM 1457 C CA . ASN A 1 198 ? -4.919 2.308 -20.130 1.00 97.31 198 ASN A CA 1
ATOM 1458 C C . ASN A 1 198 ? -5.119 1.669 -21.517 1.00 97.31 198 ASN A C 1
ATOM 1460 O O . ASN A 1 198 ? -6.261 1.470 -21.916 1.00 97.31 198 ASN A O 1
ATOM 1464 N N . ASP A 1 199 ? -4.055 1.361 -22.261 1.00 97.06 199 ASP A N 1
ATOM 1465 C CA . ASP A 1 199 ? -4.117 0.845 -23.633 1.00 97.06 199 ASP A CA 1
ATOM 1466 C C . ASP A 1 199 ? -3.664 -0.630 -23.709 1.00 97.06 199 ASP A C 1
ATOM 1468 O O . ASP A 1 199 ? -2.458 -0.915 -23.702 1.00 97.06 199 ASP A O 1
ATOM 1472 N N . PRO A 1 200 ? -4.606 -1.583 -23.871 1.00 95.81 200 PRO A N 1
ATOM 1473 C CA . PRO A 1 200 ? -4.305 -3.004 -24.039 1.00 95.81 200 PRO A CA 1
ATOM 1474 C C . PRO A 1 200 ? -3.410 -3.332 -25.240 1.00 95.81 200 PRO A C 1
ATOM 1476 O O . PRO A 1 200 ? -2.740 -4.369 -25.252 1.00 95.81 200 PRO A O 1
ATOM 1479 N N . ASN A 1 201 ? -3.393 -2.495 -26.282 1.00 93.25 201 ASN A N 1
ATOM 1480 C CA . ASN A 1 201 ? -2.533 -2.711 -27.443 1.00 93.25 201 ASN A CA 1
ATOM 1481 C C . ASN A 1 201 ? -1.082 -2.385 -27.106 1.00 93.25 201 ASN A C 1
ATOM 1483 O O . ASN A 1 201 ? -0.209 -3.221 -27.351 1.00 93.25 201 ASN A O 1
ATOM 1487 N N . LEU A 1 202 ? -0.824 -1.223 -26.499 1.00 93.81 202 LEU A N 1
ATOM 1488 C CA . LEU A 1 202 ? 0.514 -0.857 -26.040 1.00 93.81 202 LEU A CA 1
ATOM 1489 C C . LEU A 1 202 ? 1.027 -1.822 -24.963 1.00 93.81 202 LEU A C 1
ATOM 1491 O O . LEU A 1 202 ? 2.173 -2.262 -25.024 1.00 93.81 202 LEU A O 1
ATOM 1495 N N . GLN A 1 203 ? 0.165 -2.216 -24.030 1.00 94.44 203 GLN A N 1
ATOM 1496 C CA . GLN A 1 203 ? 0.445 -3.232 -23.017 1.00 94.44 203 GLN A CA 1
ATOM 1497 C C . GLN A 1 203 ? 0.917 -4.553 -23.642 1.00 94.44 203 GLN A C 1
ATOM 1499 O O . GLN A 1 203 ? 2.019 -5.021 -23.351 1.00 94.44 203 GLN A O 1
ATOM 1504 N N . ARG A 1 204 ? 0.132 -5.139 -24.560 1.00 92.25 204 ARG A N 1
ATOM 1505 C CA . ARG A 1 204 ? 0.525 -6.372 -25.268 1.00 92.25 204 ARG A CA 1
ATOM 1506 C C . ARG A 1 204 ? 1.808 -6.181 -26.064 1.00 92.25 204 ARG A C 1
ATOM 1508 O O . ARG A 1 204 ? 2.667 -7.057 -26.055 1.00 92.25 204 ARG A O 1
ATOM 1515 N N . LYS A 1 205 ? 1.957 -5.033 -26.725 1.00 90.25 205 LYS A N 1
ATOM 1516 C CA . LYS A 1 205 ? 3.151 -4.700 -27.501 1.00 90.25 205 LYS A CA 1
ATOM 1517 C C . LYS A 1 205 ? 4.406 -4.733 -26.626 1.00 90.25 205 LYS A C 1
ATOM 1519 O O . LYS A 1 205 ? 5.379 -5.364 -27.018 1.00 90.25 205 LYS A O 1
ATOM 1524 N N . MET A 1 206 ? 4.359 -4.132 -25.440 1.00 91.38 206 MET A N 1
ATOM 1525 C CA . MET A 1 206 ? 5.502 -4.036 -24.528 1.00 91.38 206 MET A CA 1
ATOM 1526 C C . MET A 1 206 ? 5.789 -5.352 -23.786 1.00 91.38 206 MET A C 1
ATOM 1528 O O . MET A 1 206 ? 6.944 -5.759 -23.681 1.00 91.38 206 MET A O 1
ATOM 1532 N N . PHE A 1 207 ? 4.757 -6.063 -23.318 1.00 92.25 207 PHE A N 1
ATOM 1533 C CA . PHE A 1 207 ? 4.932 -7.184 -22.384 1.00 92.25 207 PHE A CA 1
ATOM 1534 C C . PHE A 1 207 ? 4.800 -8.590 -22.998 1.00 92.25 207 PHE A C 1
ATOM 1536 O O . PHE A 1 207 ? 5.315 -9.546 -22.417 1.00 92.25 207 PHE A O 1
ATOM 1543 N N . ALA A 1 208 ? 4.182 -8.759 -24.176 1.00 87.81 208 ALA A N 1
ATOM 1544 C CA . ALA A 1 208 ? 3.850 -10.090 -24.713 1.00 87.81 208 ALA A CA 1
ATOM 1545 C C . ALA A 1 208 ? 4.961 -10.789 -25.531 1.00 87.81 208 ALA A C 1
ATOM 1547 O O . ALA A 1 208 ? 4.735 -11.899 -26.018 1.00 87.81 208 ALA A O 1
ATOM 1548 N N . GLY A 1 209 ? 6.155 -10.199 -25.699 1.00 73.75 209 GLY A N 1
ATOM 1549 C CA . GLY A 1 209 ? 7.307 -10.979 -26.195 1.00 73.75 209 GLY A CA 1
ATOM 1550 C C . GLY A 1 209 ? 8.420 -10.257 -26.955 1.00 73.75 209 GLY A C 1
ATOM 1551 O O . GLY A 1 209 ? 9.497 -10.827 -27.092 1.00 73.75 209 GLY A O 1
ATOM 1552 N N . ARG A 1 210 ? 8.227 -9.024 -27.440 1.00 67.69 210 ARG A N 1
ATOM 1553 C CA . ARG A 1 210 ? 9.338 -8.204 -27.961 1.00 67.69 210 ARG A CA 1
ATOM 1554 C C . ARG A 1 210 ? 9.565 -7.049 -27.004 1.00 67.69 210 ARG A C 1
ATOM 1556 O O . ARG A 1 210 ? 8.858 -6.051 -27.069 1.00 67.69 210 ARG A O 1
ATOM 1563 N N . TRP A 1 211 ? 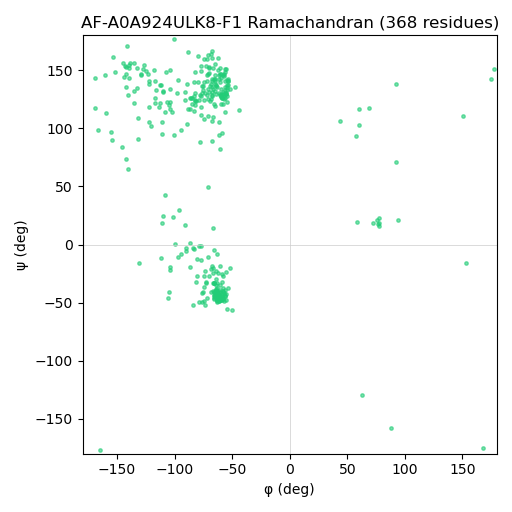10.510 -7.258 -26.095 1.00 67.50 211 TRP A N 1
ATOM 1564 C CA . TRP A 1 211 ? 10.759 -6.398 -24.939 1.00 67.50 211 TRP A CA 1
ATOM 1565 C C . TRP A 1 211 ? 11.425 -5.067 -25.307 1.00 67.50 211 TRP A C 1
ATOM 1567 O O . TRP A 1 211 ? 11.260 -4.089 -24.586 1.00 67.50 211 TRP A O 1
ATOM 1577 N N . TYR A 1 212 ? 12.109 -5.017 -26.453 1.00 72.25 212 TYR A N 1
ATOM 1578 C CA . TYR A 1 212 ? 12.659 -3.792 -27.026 1.00 72.25 212 TYR A CA 1
ATOM 1579 C C . TYR A 1 212 ? 11.856 -3.381 -28.266 1.00 72.25 212 TYR A C 1
ATOM 1581 O O . TYR A 1 212 ? 11.828 -4.109 -29.263 1.00 72.25 212 TYR A O 1
ATOM 1589 N N . GLN A 1 213 ? 11.168 -2.239 -28.186 1.00 72.88 213 GLN A N 1
ATOM 1590 C CA . GLN A 1 213 ? 10.367 -1.659 -29.267 1.00 72.88 213 GLN A CA 1
ATOM 1591 C C . GLN A 1 213 ? 10.437 -0.130 -29.221 1.00 72.88 213 GLN A C 1
ATOM 1593 O O . GLN A 1 213 ? 9.535 0.517 -28.673 1.00 72.88 213 GLN A O 1
ATOM 1598 N N . PRO A 1 214 ? 11.484 0.466 -29.810 1.00 75.50 214 PRO A N 1
ATOM 1599 C CA . PRO A 1 214 ? 11.569 1.910 -29.950 1.00 75.50 214 PRO A CA 1
ATOM 1600 C C . PRO A 1 214 ? 10.360 2.470 -30.716 1.00 75.50 214 PRO A C 1
ATOM 1602 O O . PRO A 1 214 ? 9.817 1.794 -31.597 1.00 75.50 214 PRO A O 1
ATOM 1605 N N . PRO A 1 215 ? 9.903 3.691 -30.395 1.00 80.38 215 PRO A N 1
ATOM 1606 C CA . PRO A 1 215 ? 10.413 4.575 -29.338 1.00 80.38 215 PRO A CA 1
ATOM 1607 C C . PRO A 1 215 ? 9.855 4.259 -27.932 1.00 80.38 215 PRO A C 1
ATOM 1609 O O . PRO A 1 215 ? 10.227 4.903 -26.954 1.00 80.38 215 PRO A O 1
ATOM 1612 N N . TYR A 1 216 ? 8.935 3.296 -27.808 1.00 83.62 216 TYR A N 1
ATOM 1613 C CA . TYR A 1 216 ? 8.204 3.024 -26.564 1.00 83.62 216 TYR A CA 1
ATOM 1614 C C . TYR A 1 216 ? 9.103 2.448 -25.465 1.00 83.62 216 TYR A C 1
ATOM 1616 O O . TYR A 1 216 ? 8.991 2.858 -24.309 1.00 83.62 216 TYR A O 1
ATOM 1624 N N . SER A 1 217 ? 10.008 1.531 -25.825 1.00 86.69 217 SER A N 1
ATOM 1625 C CA . SER A 1 217 ? 10.995 0.987 -24.886 1.00 86.69 217 SER A CA 1
ATOM 1626 C C . SER A 1 217 ? 11.940 2.063 -24.373 1.00 86.69 217 SER A C 1
ATOM 1628 O O . SER A 1 217 ? 12.185 2.094 -23.177 1.00 86.69 217 SER A O 1
ATOM 1630 N N . ASP A 1 218 ? 12.378 2.996 -25.221 1.00 91.94 218 ASP A N 1
ATOM 1631 C CA . ASP A 1 218 ? 13.318 4.051 -24.827 1.00 91.94 218 ASP A CA 1
ATOM 1632 C C . ASP A 1 218 ? 12.694 4.989 -23.783 1.00 91.94 218 ASP A C 1
ATOM 1634 O O . ASP A 1 218 ? 13.307 5.302 -22.762 1.00 91.94 218 ASP A O 1
ATOM 1638 N N . ALA A 1 219 ? 11.440 5.405 -23.988 1.00 95.25 219 ALA A N 1
ATOM 1639 C CA . ALA A 1 219 ? 10.719 6.233 -23.021 1.00 95.25 219 ALA A CA 1
ATOM 1640 C C . ALA A 1 219 ? 10.514 5.497 -21.684 1.00 95.25 219 ALA A C 1
ATOM 1642 O O . ALA A 1 219 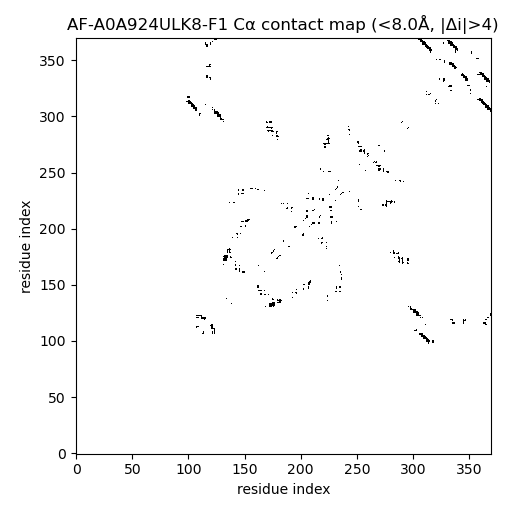? 10.732 6.062 -20.614 1.00 95.25 219 ALA A O 1
ATOM 1643 N N . PHE A 1 220 ? 10.139 4.220 -21.732 1.00 95.75 220 PHE A N 1
ATOM 1644 C CA . PHE A 1 220 ? 9.985 3.401 -20.533 1.00 95.75 220 PHE A CA 1
ATOM 1645 C C . PHE A 1 220 ? 11.318 3.220 -19.781 1.00 95.75 220 PHE A C 1
ATOM 1647 O O . PHE A 1 220 ? 11.402 3.478 -18.578 1.00 95.75 220 PHE A O 1
ATOM 1654 N N . GLU A 1 221 ? 12.370 2.833 -20.503 1.00 94.31 221 GLU A N 1
ATOM 1655 C CA . GLU A 1 221 ? 13.714 2.571 -19.982 1.00 94.31 221 GLU A CA 1
ATOM 1656 C C . GLU A 1 221 ? 14.330 3.807 -19.353 1.00 94.31 221 GLU A C 1
ATOM 1658 O O . GLU A 1 221 ? 14.857 3.744 -18.243 1.00 94.31 221 GLU A O 1
ATOM 1663 N N . THR A 1 222 ? 14.234 4.946 -20.035 1.00 96.12 222 THR A N 1
ATOM 1664 C CA . THR A 1 222 ? 14.834 6.190 -19.553 1.00 96.12 222 THR A CA 1
ATOM 1665 C C . THR A 1 222 ? 14.117 6.761 -18.332 1.00 96.12 222 THR A C 1
ATOM 1667 O O . THR A 1 222 ? 14.742 7.429 -17.508 1.00 96.12 222 THR A O 1
ATOM 1670 N N . TYR A 1 223 ? 12.820 6.478 -18.169 1.00 97.56 223 TYR A N 1
ATOM 1671 C CA . TYR A 1 223 ? 12.065 6.924 -17.001 1.00 97.56 223 TYR A CA 1
ATOM 1672 C C . TYR A 1 223 ? 12.329 6.053 -15.768 1.00 97.56 223 TYR A C 1
ATOM 1674 O O . TYR A 1 223 ? 12.633 6.580 -14.689 1.00 97.56 223 TYR A O 1
ATOM 1682 N N . PHE A 1 224 ? 12.244 4.726 -15.923 1.00 96.75 224 PHE A N 1
ATOM 1683 C CA . PHE A 1 224 ? 12.397 3.796 -14.803 1.00 96.75 224 PHE A CA 1
ATOM 1684 C C . PHE A 1 224 ? 13.852 3.394 -14.519 1.00 96.75 224 PHE A C 1
ATOM 1686 O O . PHE A 1 224 ? 14.159 2.956 -13.411 1.00 96.75 224 PHE A O 1
ATOM 1693 N N . GLY A 1 225 ? 14.768 3.566 -15.473 1.00 95.06 225 GLY A N 1
ATOM 1694 C CA . GLY A 1 225 ? 16.154 3.104 -15.355 1.00 95.06 225 GLY A CA 1
ATOM 1695 C C . GLY A 1 225 ? 16.316 1.590 -15.533 1.00 95.06 225 GLY A C 1
ATOM 1696 O O . GLY A 1 225 ? 17.297 1.005 -15.070 1.00 95.06 225 GLY A O 1
ATOM 1697 N N . ALA A 1 226 ? 15.350 0.926 -16.167 1.00 92.62 226 ALA A N 1
ATOM 1698 C CA . ALA A 1 226 ? 15.381 -0.512 -16.406 1.00 92.62 226 ALA A CA 1
ATOM 1699 C C . ALA A 1 226 ? 14.595 -0.879 -17.665 1.00 92.62 226 ALA A C 1
ATOM 1701 O O . ALA A 1 226 ? 13.590 -0.247 -17.992 1.00 92.62 226 ALA A O 1
ATOM 1702 N N . SER A 1 227 ? 15.042 -1.931 -18.348 1.00 91.00 227 SER A N 1
ATOM 1703 C CA . SER A 1 227 ? 14.320 -2.470 -19.502 1.00 91.00 227 SER A CA 1
ATOM 1704 C C . SER A 1 227 ? 13.061 -3.215 -19.076 1.00 91.00 227 SER A C 1
ATOM 1706 O O . SER A 1 227 ? 12.984 -3.774 -17.979 1.00 91.00 227 SER A O 1
ATOM 1708 N N . VAL A 1 228 ? 12.070 -3.266 -19.971 1.00 90.56 228 VAL A N 1
ATOM 1709 C CA . VAL A 1 228 ? 10.849 -4.065 -19.758 1.00 90.56 228 VAL A CA 1
ATOM 1710 C C . VAL A 1 228 ? 11.221 -5.520 -19.486 1.00 90.56 228 VAL A C 1
ATOM 1712 O O . VAL A 1 228 ? 10.697 -6.146 -18.571 1.00 90.56 228 VAL A O 1
ATOM 1715 N N . ALA A 1 229 ? 12.179 -6.024 -20.263 1.00 87.69 229 ALA A N 1
ATOM 1716 C CA . ALA A 1 229 ? 12.763 -7.349 -20.147 1.00 87.69 229 ALA A CA 1
ATOM 1717 C C . ALA A 1 229 ? 13.212 -7.689 -18.728 1.00 87.69 229 ALA A C 1
ATOM 1719 O O . ALA A 1 229 ? 12.796 -8.680 -18.125 1.00 87.69 229 ALA A O 1
ATOM 1720 N N . GLU A 1 230 ? 14.076 -6.828 -18.206 1.00 87.25 230 GLU A N 1
ATOM 1721 C CA . GLU A 1 230 ? 14.650 -6.967 -16.887 1.00 87.25 230 GLU A CA 1
ATOM 1722 C C . GLU A 1 230 ? 13.569 -6.897 -15.818 1.00 87.25 230 GLU A C 1
ATOM 1724 O O . GLU A 1 230 ? 13.515 -7.771 -14.961 1.00 87.25 230 GLU A O 1
ATOM 1729 N N . LEU A 1 231 ? 12.668 -5.917 -15.883 1.00 90.12 231 LEU A N 1
ATOM 1730 C CA . LEU A 1 231 ? 11.611 -5.788 -14.886 1.00 90.12 231 LEU A CA 1
ATOM 1731 C C . LEU A 1 231 ? 10.656 -6.976 -14.911 1.00 90.12 231 LEU A C 1
ATOM 1733 O O . LEU A 1 231 ? 10.278 -7.463 -13.853 1.00 90.12 231 LEU A O 1
ATOM 1737 N N . VAL A 1 232 ? 10.306 -7.506 -16.082 1.00 90.38 232 VAL A N 1
ATOM 1738 C CA . VAL A 1 232 ? 9.486 -8.719 -16.171 1.00 90.38 232 VAL A CA 1
ATOM 1739 C C . VAL A 1 232 ? 10.201 -9.898 -15.518 1.00 90.38 232 VAL A C 1
ATOM 1741 O O . VAL A 1 232 ? 9.630 -10.573 -14.664 1.00 90.38 232 VAL A O 1
ATOM 1744 N N . TYR A 1 233 ? 11.469 -10.125 -15.848 1.00 86.44 233 TYR A N 1
ATOM 1745 C CA . TYR A 1 233 ? 12.216 -11.228 -15.254 1.00 86.44 233 TYR A CA 1
ATOM 1746 C C . TYR A 1 233 ? 12.347 -11.082 -13.729 1.00 86.44 233 TYR A C 1
ATOM 1748 O O . TYR A 1 233 ? 12.118 -12.036 -12.987 1.00 86.44 233 TYR A O 1
ATOM 1756 N N . GLN A 1 234 ? 12.664 -9.873 -13.261 1.00 85.31 234 GLN A N 1
ATOM 1757 C CA . GLN A 1 234 ? 12.982 -9.594 -11.861 1.00 85.31 234 GLN A CA 1
ATOM 1758 C C . GLN A 1 234 ? 11.734 -9.421 -10.979 1.00 85.31 234 GLN A C 1
ATOM 1760 O O . GLN A 1 234 ? 11.758 -9.757 -9.806 1.00 85.31 234 GLN A O 1
ATOM 1765 N N . ILE A 1 235 ? 10.629 -8.901 -11.509 1.00 89.19 235 ILE A N 1
ATOM 1766 C CA . ILE A 1 235 ? 9.434 -8.571 -10.716 1.00 89.19 235 ILE A CA 1
ATOM 1767 C C . ILE A 1 235 ? 8.326 -9.599 -10.948 1.00 89.19 235 ILE A C 1
ATOM 1769 O O . ILE A 1 235 ? 7.654 -10.011 -9.997 1.00 89.19 235 ILE A O 1
ATOM 1773 N N . CYS A 1 236 ? 8.145 -10.032 -12.199 1.00 90.31 236 CYS A N 1
ATOM 1774 C CA . CYS A 1 236 ? 7.082 -10.958 -12.567 1.00 90.31 236 CYS A CA 1
ATOM 1775 C C . CYS A 1 236 ? 7.494 -12.409 -12.318 1.00 90.31 236 CYS A C 1
ATOM 1777 O O . CYS A 1 236 ? 6.748 -13.126 -11.659 1.00 90.31 236 CYS A O 1
ATOM 1779 N N . TYR A 1 237 ? 8.655 -12.841 -12.824 1.00 86.31 237 TYR A N 1
ATOM 1780 C CA . TYR A 1 237 ? 9.037 -14.262 -12.867 1.00 86.31 237 TYR A CA 1
ATOM 1781 C C . TYR A 1 237 ? 9.885 -14.747 -11.690 1.00 86.31 237 TYR A C 1
ATOM 1783 O O . TYR A 1 237 ? 10.127 -15.950 -11.591 1.00 86.31 237 TYR A O 1
ATOM 1791 N N . GLN A 1 238 ? 10.353 -13.852 -10.817 1.00 69.44 238 GLN A N 1
ATOM 1792 C CA . GLN A 1 238 ? 11.276 -14.238 -9.755 1.00 69.44 238 GLN A CA 1
ATOM 1793 C C . GLN A 1 238 ? 10.718 -15.329 -8.831 1.00 69.44 238 GLN A C 1
ATOM 1795 O O . GLN A 1 238 ? 9.606 -15.238 -8.305 1.00 69.44 238 GLN A O 1
ATOM 1800 N N . SER A 1 239 ? 11.570 -16.338 -8.626 1.00 54.62 239 SER A N 1
ATOM 1801 C CA . SER A 1 239 ? 11.455 -17.367 -7.594 1.00 54.62 239 SER A CA 1
ATOM 1802 C C . SER A 1 239 ? 11.457 -16.722 -6.197 1.00 54.62 239 SER A C 1
ATOM 1804 O O . SER A 1 239 ? 12.154 -15.724 -6.018 1.00 54.62 239 SER A O 1
ATOM 1806 N N . PRO A 1 240 ? 10.744 -17.271 -5.196 1.00 51.09 240 PRO A N 1
ATOM 1807 C CA . PRO A 1 240 ? 10.748 -16.768 -3.815 1.00 51.09 240 PRO A CA 1
ATOM 1808 C C . PRO A 1 240 ? 12.145 -16.592 -3.180 1.00 51.09 240 PRO A C 1
ATOM 1810 O O . PRO A 1 240 ? 12.273 -15.799 -2.253 1.00 51.09 240 PRO A O 1
ATOM 1813 N N . ASP A 1 241 ? 13.183 -17.252 -3.710 1.00 44.09 241 ASP A N 1
ATOM 1814 C CA . ASP A 1 241 ? 14.580 -17.148 -3.247 1.00 44.09 241 ASP A CA 1
ATOM 1815 C C . ASP A 1 241 ? 15.463 -16.211 -4.097 1.00 44.09 241 ASP A C 1
ATOM 1817 O O . ASP A 1 241 ? 16.667 -16.072 -3.857 1.00 44.09 241 ASP A O 1
ATOM 1821 N N . ALA A 1 242 ? 14.906 -15.588 -5.137 1.00 46.88 242 ALA A N 1
ATOM 1822 C CA . ALA A 1 242 ? 15.660 -14.725 -6.029 1.00 46.88 242 ALA A CA 1
ATOM 1823 C C . ALA A 1 242 ? 15.890 -13.368 -5.360 1.00 46.88 242 ALA A C 1
ATOM 1825 O O . ALA A 1 242 ? 15.142 -12.412 -5.540 1.00 46.88 242 ALA A O 1
ATOM 1826 N N . ASN A 1 243 ? 16.981 -13.260 -4.603 1.00 51.59 243 ASN A N 1
ATOM 1827 C CA . ASN A 1 243 ? 17.579 -11.957 -4.354 1.00 51.59 243 ASN A CA 1
ATOM 1828 C C . ASN A 1 243 ? 17.701 -11.234 -5.701 1.00 51.59 243 ASN A C 1
ATOM 1830 O O . ASN A 1 243 ? 18.149 -11.840 -6.678 1.00 51.59 243 ASN A O 1
ATOM 1834 N N . PHE A 1 244 ? 17.335 -9.950 -5.754 1.00 52.59 244 PHE A N 1
ATOM 1835 C CA . PHE A 1 244 ? 17.717 -9.069 -6.855 1.00 52.59 244 PHE A CA 1
ATOM 1836 C C . PHE A 1 244 ? 19.250 -9.000 -6.879 1.00 52.59 244 PHE A C 1
ATOM 1838 O O . PHE A 1 244 ? 19.875 -8.126 -6.282 1.00 52.59 244 PHE A O 1
ATOM 1845 N N . SER A 1 245 ? 19.862 -10.004 -7.495 1.00 50.84 245 SER A N 1
ATOM 1846 C CA . SER A 1 245 ? 21.270 -10.065 -7.818 1.00 50.84 245 SER A CA 1
ATOM 1847 C C . SER A 1 245 ? 21.326 -9.702 -9.290 1.00 50.84 245 SER A C 1
ATOM 1849 O O . SER A 1 245 ? 21.078 -10.561 -10.141 1.00 50.84 245 SER A O 1
ATOM 1851 N N . PRO A 1 246 ? 21.543 -8.420 -9.624 1.00 49.44 246 PRO A N 1
ATOM 1852 C CA . PRO A 1 246 ? 21.827 -8.041 -10.989 1.00 49.44 246 PRO A CA 1
ATOM 1853 C C . PRO A 1 246 ? 23.194 -8.640 -11.296 1.00 49.44 246 PRO A C 1
ATOM 1855 O O . PRO A 1 246 ? 24.227 -8.025 -11.045 1.00 49.44 246 PRO A O 1
ATOM 1858 N N . TYR A 1 247 ? 23.188 -9.881 -11.776 1.00 43.66 247 TYR A N 1
ATOM 1859 C CA . TYR A 1 247 ? 24.389 -10.555 -12.244 1.00 43.66 247 TYR A CA 1
ATOM 1860 C C . TYR A 1 247 ? 25.016 -9.779 -13.416 1.00 43.66 247 TYR A C 1
ATOM 1862 O O . TYR A 1 247 ? 26.215 -9.880 -13.622 1.00 43.66 247 TYR A O 1
ATOM 1870 N N . ASP A 1 248 ? 24.249 -8.900 -14.077 1.00 51.78 248 ASP A N 1
ATOM 1871 C CA . ASP A 1 248 ? 24.775 -7.866 -14.963 1.00 51.78 248 ASP A CA 1
ATOM 1872 C C . ASP A 1 248 ? 24.368 -6.466 -14.493 1.00 51.78 248 ASP A C 1
ATOM 1874 O O . ASP A 1 248 ? 23.262 -5.967 -14.717 1.00 51.78 248 ASP A O 1
ATOM 1878 N N . GLY A 1 249 ? 25.314 -5.785 -13.849 1.00 59.19 249 GLY A N 1
ATOM 1879 C CA . GLY A 1 249 ? 25.244 -4.360 -13.547 1.00 59.19 249 GLY A CA 1
ATOM 1880 C C . GLY A 1 249 ? 25.300 -3.459 -14.784 1.00 59.19 249 GLY A C 1
ATOM 1881 O O . GLY A 1 249 ? 25.533 -2.264 -14.617 1.00 59.19 249 GLY A O 1
ATOM 1882 N N . SER A 1 250 ? 25.106 -4.018 -15.979 1.00 78.50 250 SER A N 1
ATOM 1883 C CA . SER A 1 250 ? 25.275 -3.350 -17.258 1.00 78.50 250 SER A CA 1
ATOM 1884 C C . SER A 1 250 ? 24.403 -2.099 -17.339 1.00 78.50 250 SER A C 1
ATOM 1886 O O . SER A 1 250 ? 23.222 -2.142 -16.952 1.00 78.50 250 SER A O 1
ATOM 1888 N N . PRO A 1 251 ? 24.979 -0.970 -17.778 1.00 86.56 251 PRO A N 1
ATOM 1889 C CA . PRO A 1 251 ? 24.209 0.223 -18.058 1.00 86.56 251 PRO A CA 1
ATOM 1890 C C . PRO A 1 251 ? 23.180 -0.049 -19.159 1.00 86.56 251 PRO A C 1
ATOM 1892 O O . PRO A 1 251 ? 23.381 -0.902 -20.024 1.00 86.56 251 PRO A O 1
ATOM 1895 N N . ILE A 1 252 ? 22.077 0.693 -19.131 1.00 89.62 252 ILE A N 1
ATOM 1896 C CA . ILE A 1 252 ? 21.203 0.800 -20.299 1.00 89.62 252 ILE A CA 1
ATOM 1897 C C . ILE A 1 252 ? 21.814 1.797 -21.279 1.00 89.62 252 ILE A C 1
ATOM 1899 O O . ILE A 1 252 ? 22.339 2.835 -20.865 1.00 89.62 252 ILE A O 1
ATOM 1903 N N . HIS A 1 253 ? 21.731 1.470 -22.563 1.00 91.69 253 HIS A N 1
ATOM 1904 C CA . HIS A 1 253 ? 22.358 2.225 -23.638 1.00 91.69 253 HIS A CA 1
ATOM 1905 C C . HIS A 1 253 ? 21.359 2.545 -24.737 1.00 91.69 253 HIS A C 1
ATOM 1907 O O . HIS A 1 253 ? 20.479 1.732 -25.030 1.00 91.69 253 HIS A O 1
ATOM 1913 N N . SER A 1 254 ? 21.514 3.706 -25.371 1.00 92.19 254 SER A N 1
ATOM 1914 C CA . SER A 1 254 ? 20.728 4.002 -26.565 1.00 92.19 254 SER A CA 1
ATOM 1915 C C . SER A 1 254 ? 21.179 3.128 -27.736 1.00 92.19 254 SER A C 1
ATOM 1917 O O . SER A 1 254 ? 22.344 2.731 -27.835 1.00 92.19 254 SER A O 1
ATOM 1919 N N . LEU A 1 255 ? 20.261 2.855 -28.667 1.00 89.06 255 LEU A N 1
ATOM 1920 C CA . LEU A 1 255 ? 20.586 2.118 -29.889 1.00 89.06 255 LEU A CA 1
ATOM 1921 C C . LEU A 1 255 ? 21.719 2.794 -30.679 1.00 89.06 255 LEU A C 1
ATOM 1923 O O . LEU A 1 255 ? 22.600 2.109 -31.190 1.00 89.06 255 LEU A O 1
ATOM 1927 N N . ASP A 1 256 ? 21.730 4.127 -30.735 1.00 90.81 256 ASP A N 1
ATOM 1928 C CA . ASP A 1 256 ? 22.755 4.901 -31.445 1.00 90.81 256 ASP A CA 1
ATOM 1929 C C . ASP A 1 256 ? 24.143 4.711 -30.822 1.00 90.81 256 ASP A C 1
ATOM 1931 O O . ASP A 1 256 ? 25.124 4.504 -31.540 1.00 90.81 256 ASP A O 1
ATOM 1935 N N . TYR A 1 257 ? 24.223 4.712 -29.488 1.00 93.38 257 TYR A N 1
ATOM 1936 C CA . TYR A 1 257 ? 25.464 4.438 -28.768 1.00 93.38 257 TYR A CA 1
ATOM 1937 C C . TYR A 1 257 ? 25.962 3.012 -29.029 1.00 93.38 257 TYR A C 1
ATOM 1939 O O . TYR A 1 257 ? 27.125 2.820 -29.390 1.00 93.38 257 TYR A O 1
ATOM 1947 N N . MET A 1 258 ? 25.074 2.018 -28.929 1.00 91.50 258 MET A N 1
ATOM 1948 C CA . MET A 1 258 ? 25.425 0.620 -29.198 1.00 91.50 258 MET A CA 1
ATOM 1949 C C . MET A 1 258 ? 25.880 0.412 -30.644 1.00 91.50 258 MET A C 1
ATOM 1951 O O . MET A 1 258 ? 26.880 -0.262 -30.885 1.00 91.50 258 MET A O 1
ATOM 1955 N N . ASN A 1 259 ? 25.196 1.024 -31.610 1.00 92.75 259 ASN A N 1
ATOM 1956 C CA . ASN A 1 259 ? 25.589 0.975 -33.015 1.00 92.75 259 ASN A CA 1
ATOM 1957 C C . ASN A 1 259 ? 26.972 1.599 -33.229 1.00 92.75 259 ASN A C 1
ATOM 1959 O O . ASN A 1 259 ? 27.804 1.008 -33.911 1.00 92.75 259 ASN A O 1
ATOM 1963 N N . CYS A 1 260 ? 27.248 2.746 -32.605 1.00 95.31 260 CYS A N 1
ATOM 1964 C CA . CYS A 1 260 ? 28.552 3.397 -32.677 1.00 95.31 260 CYS A CA 1
ATOM 1965 C C . CYS A 1 260 ? 29.674 2.498 -32.131 1.00 95.31 260 CYS A C 1
ATOM 1967 O O . CYS A 1 260 ? 30.681 2.291 -32.812 1.00 95.31 260 CYS A O 1
ATOM 1969 N N . ILE A 1 261 ? 29.484 1.892 -30.955 1.00 93.75 261 ILE A N 1
ATOM 1970 C CA . ILE A 1 261 ? 30.480 0.976 -30.376 1.00 93.75 261 ILE A CA 1
ATOM 1971 C C . ILE A 1 261 ? 30.707 -0.227 -31.288 1.00 93.75 261 ILE A C 1
ATOM 1973 O O . ILE A 1 261 ? 31.848 -0.611 -31.536 1.00 93.75 261 ILE A O 1
ATOM 1977 N N . ASN A 1 262 ? 29.634 -0.796 -31.836 1.00 93.50 262 ASN A N 1
ATOM 1978 C CA . ASN A 1 262 ? 29.718 -1.974 -32.696 1.00 93.50 262 ASN A CA 1
ATOM 1979 C C . ASN A 1 262 ? 30.440 -1.703 -34.026 1.00 93.50 262 ASN A C 1
ATOM 1981 O O . ASN A 1 262 ? 30.948 -2.638 -34.639 1.00 93.50 262 ASN A O 1
ATOM 1985 N N . THR A 1 263 ? 30.545 -0.442 -34.460 1.00 93.94 263 THR A N 1
ATOM 1986 C CA . THR A 1 263 ? 31.398 -0.060 -35.603 1.00 93.94 263 THR A CA 1
ATOM 1987 C C . THR A 1 263 ? 32.889 0.058 -35.264 1.00 93.94 263 THR A C 1
ATOM 1989 O O . THR A 1 263 ? 33.691 0.340 -36.151 1.00 93.94 263 THR A O 1
ATOM 1992 N N . GLY A 1 264 ? 33.281 -0.152 -34.002 1.00 93.12 264 GLY A N 1
ATOM 1993 C CA . GLY A 1 264 ? 34.658 0.019 -33.530 1.00 93.12 264 GLY A CA 1
ATOM 1994 C C . GLY A 1 264 ? 35.069 1.482 -33.337 1.00 93.12 264 GLY A C 1
ATOM 1995 O O . GLY A 1 264 ? 36.261 1.785 -33.296 1.00 93.12 264 GLY A O 1
ATOM 1996 N N . SER A 1 265 ? 34.103 2.403 -33.246 1.00 91.44 265 SER A N 1
ATOM 1997 C CA . SER A 1 265 ? 34.383 3.817 -32.996 1.00 91.44 265 SER A CA 1
ATOM 1998 C C . SER A 1 265 ? 34.730 4.045 -31.525 1.00 91.44 265 SER A C 1
ATOM 2000 O O . SER A 1 265 ? 34.039 3.563 -30.631 1.00 91.44 265 SER A O 1
ATOM 2002 N N . ASN A 1 266 ? 35.769 4.844 -31.269 1.00 88.25 266 ASN A N 1
ATOM 2003 C CA . ASN A 1 266 ? 36.158 5.255 -29.915 1.00 88.25 266 ASN A CA 1
ATOM 2004 C C . ASN A 1 266 ? 35.476 6.564 -29.466 1.00 88.25 266 ASN A C 1
ATOM 2006 O O . ASN A 1 266 ? 35.626 6.968 -28.317 1.00 88.25 266 ASN A O 1
ATOM 2010 N N . ASN A 1 267 ? 34.724 7.225 -30.355 1.00 91.88 267 ASN A N 1
ATOM 2011 C CA . ASN A 1 267 ? 34.117 8.543 -30.124 1.00 91.88 267 ASN A CA 1
ATOM 2012 C C . ASN A 1 267 ? 32.590 8.451 -29.954 1.00 91.88 267 ASN A C 1
ATOM 2014 O O . ASN A 1 267 ? 31.841 9.242 -30.527 1.00 91.88 267 ASN A O 1
ATOM 2018 N N . CYS A 1 268 ? 32.114 7.460 -29.201 1.00 95.44 268 CYS A N 1
ATOM 2019 C CA . CYS A 1 268 ? 30.685 7.251 -28.977 1.00 95.44 268 CYS A CA 1
ATOM 2020 C C . CYS A 1 268 ? 30.198 8.057 -27.771 1.00 95.44 268 CYS A C 1
ATOM 2022 O O . CYS A 1 268 ? 30.615 7.811 -26.640 1.00 95.44 268 CYS A O 1
ATOM 2024 N N . ALA A 1 269 ? 29.295 9.006 -28.012 1.00 95.31 269 ALA A N 1
ATOM 2025 C CA . ALA A 1 269 ? 28.626 9.767 -26.963 1.00 95.31 269 ALA A CA 1
ATOM 2026 C C . ALA A 1 269 ? 27.246 9.167 -26.679 1.00 95.31 269 ALA A C 1
ATOM 2028 O O . ALA A 1 269 ? 26.466 8.920 -27.598 1.00 95.31 269 ALA A O 1
ATOM 2029 N N . GLU A 1 270 ? 26.949 8.929 -25.404 1.00 95.12 270 GLU A N 1
ATOM 2030 C CA . GLU A 1 270 ? 25.634 8.451 -24.980 1.00 95.12 270 GLU A CA 1
ATOM 2031 C C . GLU A 1 270 ? 24.646 9.618 -24.859 1.00 95.12 270 GLU A C 1
ATOM 2033 O O . GLU A 1 270 ? 25.017 10.739 -24.498 1.00 95.12 270 GLU A O 1
ATOM 2038 N N . LYS A 1 271 ? 23.366 9.353 -25.130 1.00 95.19 271 LYS A N 1
ATOM 2039 C CA . LYS A 1 271 ? 22.301 10.345 -24.956 1.00 95.19 271 LYS A CA 1
ATOM 2040 C C . LYS A 1 271 ? 22.154 10.711 -23.479 1.00 95.19 271 LYS A C 1
ATOM 2042 O O . LYS A 1 271 ? 22.129 9.837 -22.611 1.00 95.19 271 LYS A O 1
ATOM 2047 N N . ALA A 1 272 ? 21.971 12.002 -23.195 1.00 95.56 272 ALA A N 1
ATOM 2048 C CA . ALA A 1 272 ? 21.841 12.515 -21.829 1.00 95.56 272 ALA A CA 1
ATOM 2049 C C . ALA A 1 272 ? 20.740 11.799 -21.020 1.00 95.56 272 ALA A C 1
ATOM 2051 O O . ALA A 1 272 ? 20.940 11.489 -19.845 1.00 95.56 272 ALA A O 1
ATOM 2052 N N . ASP A 1 273 ? 19.618 11.457 -21.660 1.00 95.00 273 ASP A N 1
ATOM 2053 C CA . ASP A 1 273 ? 18.522 10.727 -21.015 1.00 95.00 273 ASP A CA 1
ATOM 2054 C C . ASP A 1 273 ? 18.939 9.327 -20.547 1.00 95.00 273 ASP A C 1
ATOM 2056 O O . ASP A 1 273 ? 18.547 8.911 -19.460 1.00 95.00 273 ASP A O 1
ATOM 2060 N N . TYR A 1 274 ? 19.786 8.619 -21.301 1.00 94.81 274 TYR A N 1
ATOM 2061 C CA . TYR A 1 274 ? 20.308 7.304 -20.911 1.00 94.81 274 TYR A CA 1
ATOM 2062 C C . TYR A 1 274 ? 21.375 7.409 -19.818 1.00 94.81 274 TYR A C 1
ATOM 2064 O O . TYR A 1 274 ? 21.397 6.596 -18.891 1.00 94.81 274 TYR A O 1
ATOM 2072 N N . VAL A 1 275 ? 22.215 8.449 -19.849 1.00 95.31 275 VAL A N 1
ATOM 2073 C CA . VAL A 1 275 ? 23.141 8.749 -18.741 1.00 95.31 275 VAL A CA 1
ATOM 2074 C C . VAL A 1 275 ? 22.357 8.968 -17.443 1.00 95.31 275 VAL A C 1
ATOM 2076 O O . VAL A 1 275 ? 22.662 8.358 -16.417 1.00 95.31 275 VAL A O 1
ATOM 2079 N N . LYS A 1 276 ? 21.292 9.776 -17.496 1.00 95.44 276 LYS A N 1
ATOM 2080 C CA . LYS A 1 276 ? 20.398 10.038 -16.361 1.00 95.44 276 LYS A CA 1
ATOM 2081 C C . LYS A 1 276 ? 19.665 8.775 -15.903 1.00 95.44 276 LYS A C 1
ATOM 2083 O O . LYS A 1 276 ? 19.579 8.509 -14.707 1.00 95.44 276 LYS A O 1
ATOM 2088 N N . ALA A 1 277 ? 19.180 7.966 -16.838 1.00 94.88 277 ALA A N 1
ATOM 2089 C CA . ALA A 1 277 ? 18.449 6.744 -16.535 1.00 94.88 277 ALA A CA 1
ATOM 2090 C C . ALA A 1 277 ? 19.303 5.692 -15.815 1.00 94.88 277 ALA A C 1
ATOM 2092 O O . ALA A 1 277 ? 18.797 4.956 -14.970 1.00 94.88 277 ALA A O 1
ATOM 2093 N N . ASN A 1 278 ? 20.615 5.671 -16.055 1.00 94.12 278 ASN A N 1
ATOM 2094 C CA . ASN A 1 278 ? 21.541 4.835 -15.292 1.00 94.12 278 ASN A CA 1
ATOM 2095 C C . ASN A 1 278 ? 21.704 5.276 -13.822 1.00 94.12 278 ASN A C 1
ATOM 2097 O O . ASN A 1 278 ? 22.051 4.451 -12.974 1.00 94.12 278 ASN A O 1
ATOM 2101 N N . LEU A 1 279 ? 21.386 6.530 -13.476 1.00 94.50 279 LEU A N 1
ATOM 2102 C CA . LEU A 1 279 ? 21.234 6.940 -12.073 1.00 94.50 279 LEU A CA 1
ATOM 2103 C C . LEU A 1 279 ? 19.951 6.346 -11.479 1.00 94.50 279 LEU A C 1
ATOM 2105 O O . LEU A 1 279 ? 20.001 5.712 -10.428 1.00 94.50 279 LEU A O 1
ATOM 2109 N N . TYR A 1 280 ? 18.829 6.431 -12.203 1.00 95.69 280 TYR A N 1
ATOM 2110 C CA . TYR A 1 280 ? 17.562 5.820 -11.775 1.00 95.69 280 TYR A CA 1
ATOM 2111 C C . TYR A 1 280 ? 17.671 4.305 -11.610 1.00 95.69 280 TYR A C 1
ATOM 2113 O O . TYR A 1 280 ? 17.096 3.742 -10.684 1.00 95.69 280 TYR A O 1
ATOM 2121 N N . ARG A 1 281 ? 18.473 3.646 -12.451 1.00 93.38 281 ARG A N 1
ATOM 2122 C CA . ARG A 1 281 ? 18.818 2.224 -12.337 1.00 93.38 281 ARG A CA 1
ATOM 2123 C C . ARG A 1 281 ? 19.444 1.887 -10.987 1.00 93.38 281 ARG A C 1
ATOM 2125 O O . ARG A 1 281 ? 19.112 0.871 -10.373 1.00 93.38 281 ARG A O 1
ATOM 2132 N N . LYS A 1 282 ? 20.375 2.726 -10.527 1.00 92.25 282 LYS A N 1
ATOM 2133 C CA . LYS A 1 282 ? 21.048 2.564 -9.235 1.00 92.25 282 LYS A CA 1
ATOM 2134 C C . LYS A 1 282 ? 20.059 2.739 -8.083 1.00 92.25 282 LYS A C 1
ATOM 2136 O O . LYS A 1 282 ? 20.068 1.926 -7.160 1.00 92.25 282 LYS A O 1
ATOM 2141 N N . ASP A 1 283 ? 19.193 3.740 -8.166 1.00 95.12 283 ASP A N 1
ATOM 2142 C CA . ASP A 1 283 ? 18.161 4.015 -7.161 1.00 95.12 283 ASP A CA 1
ATOM 2143 C C . ASP A 1 283 ? 17.127 2.877 -7.089 1.00 95.12 283 ASP A C 1
ATOM 2145 O O . ASP A 1 283 ? 16.832 2.352 -6.012 1.00 95.12 283 ASP A O 1
ATOM 2149 N N . LEU A 1 284 ? 16.664 2.384 -8.242 1.00 93.81 284 LEU A N 1
ATOM 2150 C CA . LEU A 1 284 ? 15.770 1.228 -8.330 1.00 93.81 284 LEU A CA 1
ATOM 2151 C C . LEU A 1 284 ? 16.403 -0.029 -7.716 1.00 93.81 284 LEU A C 1
ATOM 2153 O O . LEU A 1 284 ? 15.787 -0.743 -6.931 1.00 93.81 284 LEU A O 1
ATOM 2157 N N . ARG A 1 285 ? 17.677 -0.288 -8.012 1.00 89.56 285 ARG A N 1
ATOM 2158 C CA . ARG A 1 285 ? 18.409 -1.410 -7.412 1.00 89.56 285 ARG A CA 1
ATOM 2159 C C . ARG A 1 285 ? 18.512 -1.279 -5.895 1.00 89.56 285 ARG A C 1
ATOM 2161 O O . ARG A 1 285 ? 18.309 -2.260 -5.181 1.00 89.56 285 ARG A O 1
ATOM 2168 N N . ASN A 1 286 ? 18.854 -0.091 -5.404 1.00 91.19 286 ASN A N 1
ATOM 2169 C CA . ASN A 1 286 ? 18.998 0.160 -3.973 1.00 91.19 286 ASN A CA 1
ATOM 2170 C C . ASN A 1 286 ? 17.660 -0.013 -3.247 1.00 91.19 286 ASN A C 1
ATOM 2172 O O . ASN A 1 286 ? 17.605 -0.707 -2.236 1.00 91.19 286 ASN A O 1
ATOM 2176 N N . SER A 1 287 ? 16.577 0.540 -3.789 1.00 93.69 287 SER A N 1
ATOM 2177 C CA . SER A 1 287 ? 15.227 0.388 -3.236 1.00 93.69 287 SER A CA 1
ATOM 2178 C C . SER A 1 287 ? 14.735 -1.063 -3.256 1.00 93.69 287 SER A C 1
ATOM 2180 O O . SER A 1 287 ? 14.180 -1.531 -2.263 1.00 93.69 287 SER A O 1
ATOM 2182 N N . MET A 1 288 ? 14.980 -1.830 -4.322 1.00 90.56 288 MET A N 1
ATOM 2183 C CA . MET A 1 288 ? 14.644 -3.261 -4.345 1.00 90.56 288 MET A CA 1
ATOM 2184 C C . MET A 1 288 ? 15.451 -4.048 -3.304 1.00 90.56 288 MET A C 1
ATOM 2186 O O . MET A 1 288 ? 14.886 -4.851 -2.562 1.00 90.56 288 MET A O 1
ATOM 2190 N N . LYS A 1 289 ? 16.754 -3.771 -3.174 1.00 88.56 289 LYS A N 1
ATOM 2191 C CA . LYS A 1 289 ? 17.604 -4.381 -2.141 1.00 88.56 289 LYS A CA 1
ATOM 2192 C C . LYS A 1 289 ? 17.106 -4.056 -0.730 1.00 88.56 289 LYS A C 1
ATOM 2194 O O . LYS A 1 289 ? 17.021 -4.952 0.103 1.00 88.56 289 LYS A O 1
ATOM 2199 N N . GLU A 1 290 ? 16.739 -2.807 -0.464 1.00 91.94 290 GLU A N 1
ATOM 2200 C CA . GLU A 1 290 ? 16.167 -2.408 0.826 1.00 91.94 290 GLU A CA 1
ATOM 2201 C C . GLU A 1 290 ? 14.794 -3.044 1.072 1.00 91.94 290 GLU A C 1
ATOM 2203 O O . GLU A 1 290 ? 14.488 -3.394 2.208 1.00 91.94 290 GLU A O 1
ATOM 2208 N N . SER A 1 291 ? 13.985 -3.259 0.029 1.00 92.12 291 SER A N 1
ATOM 2209 C CA . SER A 1 291 ? 12.697 -3.961 0.152 1.00 92.12 291 SER A CA 1
ATOM 2210 C C . SER A 1 291 ? 12.876 -5.415 0.597 1.00 92.12 291 SER A C 1
ATOM 2212 O O . SER A 1 291 ? 12.052 -5.923 1.351 1.00 92.12 291 SER A O 1
ATOM 2214 N N . ILE A 1 292 ? 13.970 -6.061 0.179 1.00 87.38 292 ILE A N 1
ATOM 2215 C CA . ILE A 1 292 ? 14.338 -7.421 0.598 1.00 87.38 292 ILE A CA 1
ATOM 2216 C C . ILE A 1 292 ? 14.924 -7.418 2.015 1.00 87.38 292 ILE A C 1
ATOM 2218 O O . ILE A 1 292 ? 14.515 -8.208 2.860 1.00 87.38 292 ILE A O 1
ATOM 2222 N N . LEU A 1 293 ? 15.894 -6.539 2.287 1.00 89.62 293 LEU A N 1
ATOM 2223 C CA . LEU A 1 293 ? 16.625 -6.529 3.560 1.00 89.62 293 LEU A CA 1
ATOM 2224 C C . LEU A 1 293 ? 15.787 -6.003 4.729 1.00 89.62 293 LEU A C 1
ATOM 2226 O O . LEU A 1 293 ? 16.006 -6.388 5.876 1.00 89.62 293 LEU A O 1
ATOM 2230 N N . ARG A 1 294 ? 14.877 -5.069 4.453 1.00 92.19 294 ARG A N 1
ATOM 2231 C CA . ARG A 1 294 ? 14.079 -4.347 5.446 1.00 92.19 294 ARG A CA 1
ATOM 2232 C C . ARG A 1 294 ? 12.655 -4.176 4.917 1.00 92.19 294 ARG A C 1
ATOM 2234 O O . ARG A 1 294 ? 12.244 -3.037 4.669 1.00 92.19 294 ARG A O 1
ATOM 2241 N N . PRO A 1 295 ? 11.903 -5.275 4.728 1.00 91.00 295 PRO A N 1
ATOM 2242 C CA . PRO A 1 295 ? 10.554 -5.204 4.188 1.00 91.00 295 PRO A CA 1
ATOM 2243 C C . PRO A 1 295 ? 9.679 -4.285 5.039 1.00 91.00 295 PRO A C 1
ATOM 2245 O O . PRO A 1 295 ? 9.895 -4.115 6.243 1.00 91.00 295 PRO A O 1
ATOM 2248 N N . TYR A 1 296 ? 8.692 -3.658 4.405 1.00 91.50 296 TYR A N 1
ATOM 2249 C CA . TYR A 1 296 ? 7.725 -2.851 5.132 1.00 91.50 296 TYR A CA 1
ATOM 2250 C C . TYR A 1 296 ? 6.973 -3.696 6.158 1.00 91.50 296 TYR A C 1
ATOM 2252 O O . TYR A 1 296 ? 6.285 -4.657 5.816 1.00 91.50 296 TYR A O 1
ATOM 2260 N N . VAL A 1 297 ? 7.090 -3.290 7.418 1.00 90.38 297 VAL A N 1
ATOM 2261 C CA . VAL A 1 297 ? 6.269 -3.784 8.515 1.00 90.38 297 VAL A CA 1
ATOM 2262 C C . VAL A 1 297 ? 5.227 -2.703 8.785 1.00 90.38 297 VAL A C 1
ATOM 2264 O O . VAL A 1 297 ? 5.617 -1.600 9.184 1.00 90.38 297 VAL A O 1
ATOM 2267 N N . PRO A 1 298 ? 3.928 -2.970 8.546 1.00 87.44 298 PRO A N 1
ATOM 2268 C CA . PRO A 1 298 ? 2.880 -2.017 8.868 1.00 87.44 298 PRO A CA 1
ATOM 2269 C C . PRO A 1 298 ? 2.987 -1.610 10.341 1.00 87.44 298 PRO A C 1
ATOM 2271 O O . PRO A 1 298 ? 3.144 -2.488 11.197 1.00 87.44 298 PRO A O 1
ATOM 2274 N N . PRO A 1 299 ? 2.919 -0.310 10.669 1.00 88.12 299 PRO A N 1
ATOM 2275 C CA . PRO A 1 299 ? 2.877 0.102 12.061 1.00 88.12 299 PRO A CA 1
ATOM 2276 C C . PRO A 1 299 ? 1.611 -0.467 12.724 1.00 88.12 299 PRO A C 1
ATOM 2278 O O . PRO A 1 299 ? 0.652 -0.819 12.030 1.00 88.12 299 PRO A O 1
ATOM 2281 N N . PRO A 1 300 ? 1.564 -0.555 14.062 1.00 86.31 300 PRO A N 1
ATOM 2282 C CA . PRO A 1 300 ? 0.349 -0.950 14.758 1.00 86.31 300 PRO A CA 1
ATOM 2283 C C . PRO A 1 300 ? -0.836 -0.077 14.332 1.00 86.31 300 PRO A C 1
ATOM 2285 O O . PRO A 1 300 ? -0.706 1.145 14.216 1.00 86.31 300 PRO A O 1
ATOM 2288 N N . ALA A 1 301 ? -1.993 -0.705 14.117 1.00 87.50 301 ALA A N 1
ATOM 2289 C CA . ALA A 1 301 ? -3.233 0.017 13.863 1.00 87.50 301 ALA A CA 1
ATOM 2290 C C . ALA A 1 301 ? -3.494 1.018 15.000 1.00 87.50 301 ALA A C 1
ATOM 2292 O O . ALA A 1 301 ? -3.239 0.728 16.173 1.00 87.50 301 ALA A O 1
ATOM 2293 N N . THR A 1 302 ? -4.011 2.194 14.660 1.00 90.12 302 THR A N 1
ATOM 2294 C CA . THR A 1 302 ? -4.284 3.260 15.631 1.00 90.12 302 THR A CA 1
ATOM 2295 C C . THR A 1 302 ? -5.787 3.396 15.859 1.00 90.12 302 THR A C 1
ATOM 2297 O O . THR A 1 302 ? -6.561 3.141 14.940 1.00 90.12 302 THR A O 1
ATOM 2300 N N . PRO A 1 303 ? -6.254 3.789 17.055 1.00 90.69 303 PRO A N 1
ATOM 2301 C CA . PRO A 1 303 ? -7.673 4.045 17.284 1.00 90.69 303 PRO A CA 1
ATOM 2302 C C . PRO A 1 303 ? -8.220 5.119 16.339 1.00 90.69 303 PRO A C 1
ATOM 2304 O O . PRO A 1 303 ? -7.696 6.231 16.292 1.00 90.69 303 PRO A O 1
ATOM 2307 N N . ALA A 1 304 ? -9.301 4.804 15.628 1.00 91.31 304 ALA A N 1
ATOM 2308 C CA . ALA A 1 304 ? -10.038 5.757 14.801 1.00 91.31 304 ALA A CA 1
ATOM 2309 C C . ALA A 1 304 ? -10.888 6.716 15.644 1.00 91.31 304 ALA A C 1
ATOM 2311 O O . ALA A 1 304 ? -11.176 7.831 15.219 1.00 91.31 304 ALA A O 1
ATOM 2312 N N . LYS A 1 305 ? -11.297 6.275 16.838 1.00 92.25 305 LYS A N 1
ATOM 2313 C CA . LYS A 1 305 ? -12.149 7.029 17.762 1.00 92.25 305 LYS A CA 1
ATOM 2314 C C . LYS A 1 305 ? -11.682 6.871 19.196 1.00 92.25 305 LYS A C 1
ATOM 2316 O O . LYS A 1 305 ? -11.055 5.871 19.552 1.00 92.25 305 LYS A O 1
ATOM 2321 N N . LYS A 1 306 ? -12.029 7.844 20.040 1.00 94.50 306 LYS A N 1
ATOM 2322 C CA . LYS A 1 306 ? -11.811 7.737 21.486 1.00 94.50 306 LYS A CA 1
ATOM 2323 C C . LYS A 1 306 ? -13.055 7.120 22.105 1.00 94.50 306 LYS A C 1
ATOM 2325 O O . LYS A 1 306 ? -14.156 7.636 21.927 1.00 94.50 306 LYS A O 1
ATOM 2330 N N . CYS A 1 307 ? -12.877 6.021 22.829 1.00 97.25 307 CYS A N 1
ATOM 2331 C CA . CYS A 1 307 ? -13.982 5.344 23.490 1.00 97.25 307 CYS A CA 1
ATOM 2332 C C . CYS A 1 307 ? -13.894 5.512 25.004 1.00 97.25 307 CYS A C 1
ATOM 2334 O O . CYS A 1 307 ? -12.834 5.293 25.597 1.00 97.25 307 CYS A O 1
ATOM 2336 N N . ASN A 1 308 ? -15.015 5.880 25.614 1.00 97.69 308 ASN A N 1
ATOM 2337 C CA . ASN A 1 308 ? -15.167 5.990 27.060 1.00 97.69 308 ASN A CA 1
ATOM 2338 C C . ASN A 1 308 ? -16.235 5.004 27.520 1.00 97.69 308 ASN A C 1
ATOM 2340 O O . ASN A 1 308 ? -17.160 4.695 26.764 1.00 97.69 308 ASN A O 1
ATOM 2344 N N . TRP A 1 309 ? -16.100 4.528 28.749 1.00 98.38 309 TRP A N 1
ATOM 2345 C CA . TRP A 1 309 ? -17.047 3.625 29.375 1.00 98.38 309 TRP A CA 1
ATOM 2346 C C . TRP A 1 309 ? -17.518 4.168 30.718 1.00 98.38 309 TRP A C 1
ATOM 2348 O O . TRP A 1 309 ? -16.814 4.929 31.383 1.00 98.38 309 TRP A O 1
ATOM 2358 N N . GLU A 1 310 ? -18.708 3.739 31.108 1.00 98.38 310 GLU A N 1
ATOM 2359 C CA . GLU A 1 310 ? -19.321 3.984 32.406 1.00 98.38 310 GLU A CA 1
ATOM 2360 C C . GLU A 1 310 ? -19.877 2.661 32.948 1.00 98.38 310 GLU A C 1
ATOM 2362 O O . GLU A 1 310 ? -20.203 1.757 32.177 1.00 98.38 310 GLU A O 1
ATOM 2367 N N . SER A 1 311 ? -19.952 2.515 34.268 1.00 98.19 311 SER A N 1
ATOM 2368 C CA . SER A 1 311 ? -20.520 1.340 34.927 1.00 98.19 311 SER A CA 1
ATOM 2369 C C . SER A 1 311 ? -21.349 1.724 36.142 1.00 98.19 311 SER A C 1
ATOM 2371 O O . SER A 1 311 ? -21.048 2.708 36.816 1.00 98.19 311 SER A O 1
ATOM 2373 N N . PHE A 1 312 ? -22.332 0.891 36.452 1.00 97.94 312 PHE A N 1
ATOM 2374 C CA . PHE A 1 312 ? -23.204 0.990 37.613 1.00 97.94 312 PHE A CA 1
ATOM 2375 C C . PHE A 1 312 ? -23.288 -0.380 38.289 1.00 97.94 312 PHE A C 1
ATOM 2377 O O . PHE A 1 312 ? -23.485 -1.390 37.616 1.00 97.94 312 PHE A O 1
ATOM 2384 N N . GLU A 1 313 ? -23.165 -0.420 39.610 1.00 97.19 313 GLU A N 1
ATOM 2385 C CA . GLU A 1 313 ? -23.363 -1.623 40.419 1.00 97.19 313 GLU A CA 1
ATOM 2386 C C . GLU A 1 313 ? -24.199 -1.264 41.649 1.00 97.19 313 GLU A C 1
ATOM 2388 O O . GLU A 1 313 ? -23.829 -0.376 42.414 1.00 97.19 313 GLU A O 1
ATOM 2393 N N . GLY A 1 314 ? -25.349 -1.912 41.821 1.00 95.50 314 GLY A N 1
ATOM 2394 C CA . GLY A 1 314 ? -26.298 -1.574 42.881 1.00 95.50 314 GLY A CA 1
ATOM 2395 C C . GLY A 1 314 ? -27.649 -2.250 42.686 1.00 95.50 314 GLY A C 1
ATOM 2396 O O . GLY A 1 314 ? -27.816 -3.066 41.782 1.00 95.50 314 GLY A O 1
ATOM 2397 N N . ASN A 1 315 ? -28.624 -1.937 43.540 1.00 93.81 315 ASN A N 1
ATOM 2398 C CA . ASN A 1 315 ? -29.987 -2.430 43.351 1.00 93.81 315 ASN A CA 1
ATOM 2399 C C . ASN A 1 315 ? -30.673 -1.659 42.208 1.00 93.81 315 ASN A C 1
ATOM 2401 O O . ASN A 1 315 ? -30.487 -0.448 42.096 1.00 93.81 315 ASN A O 1
ATOM 2405 N N . TYR A 1 316 ? -31.447 -2.348 41.364 1.00 93.50 316 TYR A N 1
ATOM 2406 C CA . TYR A 1 316 ? -32.102 -1.741 40.202 1.00 93.50 316 TYR A CA 1
ATOM 2407 C C . TYR A 1 316 ? -33.011 -0.568 40.604 1.00 93.50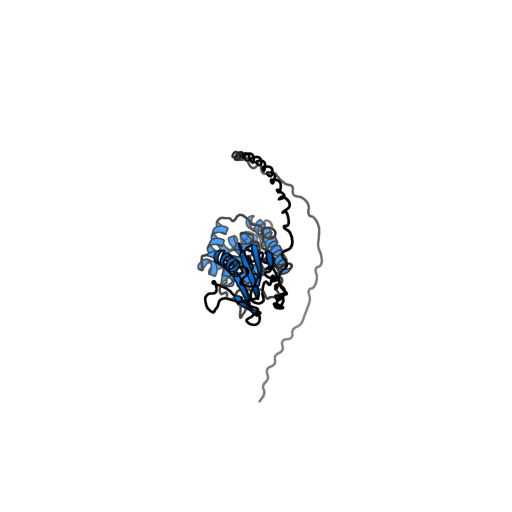 316 TYR A C 1
ATOM 2409 O O . TYR A 1 316 ? -32.922 0.511 40.021 1.00 93.50 316 TYR A O 1
ATOM 2417 N N . ASP A 1 317 ? -33.758 -0.743 41.698 1.00 91.38 317 ASP A N 1
ATOM 2418 C CA . ASP A 1 317 ? -34.686 0.249 42.260 1.00 91.38 317 ASP A CA 1
ATOM 2419 C C . ASP A 1 317 ? -33.992 1.524 42.797 1.00 91.38 317 ASP A C 1
ATOM 2421 O O . ASP A 1 317 ? -34.654 2.462 43.231 1.00 91.38 317 ASP A O 1
ATOM 2425 N N . GLN A 1 318 ? -32.652 1.575 42.806 1.00 93.00 318 GLN A N 1
ATOM 2426 C CA . GLN A 1 318 ? -31.856 2.736 43.231 1.00 93.00 318 GLN A CA 1
ATOM 2427 C C . GLN A 1 318 ? -31.405 3.617 42.046 1.00 93.00 318 GLN A C 1
ATOM 2429 O O . GLN A 1 318 ? -30.342 4.238 42.113 1.00 93.00 318 GLN A O 1
ATOM 2434 N N . GLY A 1 319 ? -32.184 3.661 40.959 1.00 92.62 319 GLY A N 1
ATOM 2435 C CA . GLY A 1 319 ? -31.940 4.532 39.799 1.00 92.62 319 GLY A CA 1
ATOM 2436 C C . GLY A 1 319 ? -31.146 3.887 38.657 1.00 92.62 319 GLY A C 1
ATOM 2437 O O . GLY A 1 319 ? -30.525 4.587 37.852 1.00 92.62 319 GLY A O 1
ATOM 2438 N N . ALA A 1 320 ? -31.110 2.553 38.577 1.00 95.12 320 ALA A N 1
ATOM 2439 C CA . ALA A 1 320 ? -30.480 1.865 37.449 1.00 95.12 320 ALA A CA 1
ATOM 2440 C C . ALA A 1 320 ? -31.240 2.105 36.132 1.00 95.12 320 ALA A C 1
ATOM 2442 O O . ALA A 1 320 ? -30.624 2.194 35.069 1.00 95.12 320 ALA A O 1
ATOM 2443 N N . ASP A 1 321 ? -32.563 2.239 36.202 1.00 95.00 321 ASP A N 1
ATOM 2444 C CA . ASP A 1 321 ? -33.451 2.570 35.089 1.00 95.00 321 ASP A CA 1
ATOM 2445 C C . ASP A 1 321 ? -33.105 3.932 34.463 1.00 95.00 321 ASP A C 1
ATOM 2447 O O . ASP A 1 321 ? -32.934 4.021 33.245 1.00 95.00 321 ASP A O 1
ATOM 2451 N N . GLU A 1 322 ? -32.885 4.965 35.282 1.00 95.31 322 GLU A N 1
ATOM 2452 C CA . GLU A 1 322 ? -32.489 6.302 34.825 1.00 95.31 322 GLU A CA 1
ATOM 2453 C C . GLU A 1 322 ? -31.116 6.284 34.136 1.00 95.31 322 GLU A C 1
ATOM 2455 O O . GLU A 1 322 ? -30.926 6.861 33.057 1.00 95.31 322 GLU A O 1
ATOM 2460 N N . VAL A 1 323 ? -30.146 5.580 34.732 1.00 97.25 323 VAL A N 1
ATOM 2461 C CA . VAL A 1 323 ? -28.794 5.426 34.171 1.00 97.25 323 VAL A CA 1
ATOM 2462 C C . VAL A 1 323 ? -28.847 4.697 32.828 1.00 97.25 323 VAL A C 1
ATOM 2464 O O . VAL A 1 323 ? -28.221 5.141 31.858 1.00 97.25 323 VAL A O 1
ATOM 2467 N N . LEU A 1 324 ? -29.617 3.609 32.759 1.00 97.25 324 LEU A N 1
ATOM 2468 C CA . LEU A 1 324 ? -29.810 2.815 31.553 1.00 97.25 324 LEU A CA 1
ATOM 2469 C C . LEU A 1 324 ? -30.490 3.634 30.449 1.00 97.25 324 LEU A C 1
ATOM 2471 O O . LEU A 1 324 ? -30.004 3.652 29.317 1.00 97.25 324 LEU A O 1
ATOM 2475 N N . ALA A 1 325 ? -31.560 4.363 30.778 1.00 97.12 325 ALA A N 1
ATOM 2476 C CA . ALA A 1 325 ? -32.272 5.233 29.845 1.00 97.12 325 ALA A CA 1
ATOM 2477 C C . ALA A 1 325 ? -31.331 6.282 29.240 1.00 97.12 325 ALA A C 1
ATOM 2479 O O . ALA A 1 325 ? -31.250 6.430 28.017 1.00 97.12 325 ALA A O 1
ATOM 2480 N N . ARG A 1 326 ? -30.549 6.961 30.088 1.00 97.88 326 ARG A N 1
ATOM 2481 C CA . ARG A 1 326 ? -29.565 7.966 29.667 1.00 97.88 326 ARG A CA 1
ATOM 2482 C C . ARG A 1 326 ? -28.519 7.382 28.717 1.00 97.88 326 ARG A C 1
ATOM 2484 O O . ARG A 1 326 ? -28.191 8.019 27.714 1.00 97.88 326 ARG A O 1
ATOM 2491 N N . TRP A 1 327 ? -27.985 6.196 29.011 1.00 98.25 327 TRP A N 1
ATOM 2492 C CA . TRP A 1 327 ? -26.993 5.541 28.154 1.00 98.25 327 TRP A CA 1
ATOM 2493 C C . TRP A 1 327 ? -27.565 5.154 26.792 1.00 98.25 327 TRP A C 1
ATOM 2495 O O . TRP A 1 327 ? -26.937 5.451 25.774 1.00 98.25 327 TRP A O 1
ATOM 2505 N N . LEU A 1 328 ? -28.762 4.562 26.763 1.00 97.56 328 LEU A N 1
ATOM 2506 C CA . LEU A 1 328 ? -29.433 4.174 25.521 1.00 97.56 328 LEU A CA 1
ATOM 2507 C C . LEU A 1 328 ? -29.720 5.396 24.634 1.00 97.56 328 LEU A C 1
ATOM 2509 O O . LEU A 1 328 ? -29.366 5.391 23.456 1.00 97.56 328 LEU A O 1
ATOM 2513 N N . VAL A 1 329 ? -30.266 6.477 25.204 1.00 97.38 329 VAL A N 1
ATOM 2514 C CA . VAL A 1 329 ? -30.539 7.732 24.473 1.00 97.38 329 VAL A CA 1
ATOM 2515 C C . VAL A 1 329 ? -29.251 8.395 23.979 1.00 97.38 329 VAL A C 1
ATOM 2517 O O . VAL A 1 329 ? -29.212 8.953 22.885 1.00 97.38 329 VAL A O 1
ATOM 2520 N N . SER A 1 330 ? -28.168 8.297 24.752 1.00 97.19 330 SER A N 1
ATOM 2521 C CA . SER A 1 330 ? -26.861 8.849 24.377 1.00 97.19 330 SER A CA 1
ATOM 2522 C C . SER A 1 330 ? -26.110 7.999 23.342 1.00 97.19 330 SER A C 1
ATOM 2524 O O . SER A 1 330 ? -25.009 8.377 22.940 1.00 97.19 330 SER A O 1
ATOM 2526 N N . GLY A 1 331 ? -26.673 6.861 22.917 1.00 96.81 331 GLY A N 1
ATOM 2527 C CA . GLY A 1 331 ? -26.087 5.971 21.915 1.00 96.81 331 GLY A CA 1
ATOM 2528 C C . GLY A 1 331 ? -24.953 5.089 22.442 1.00 96.81 331 GLY A C 1
ATOM 2529 O O . GLY A 1 331 ? -24.104 4.647 21.663 1.00 96.81 331 GLY A O 1
ATOM 2530 N N . PHE A 1 332 ? -24.892 4.847 23.753 1.00 98.06 332 PHE A N 1
ATOM 2531 C CA . PHE A 1 332 ? -23.954 3.873 24.298 1.00 98.06 332 PHE A CA 1
ATOM 2532 C C . PHE A 1 332 ? -24.372 2.454 23.904 1.00 98.06 332 PHE A C 1
ATOM 2534 O O . PHE A 1 332 ? -25.555 2.123 23.837 1.00 98.06 332 PHE A O 1
ATOM 2541 N N . LYS A 1 333 ? -23.385 1.576 23.723 1.00 97.81 333 LYS A N 1
ATOM 2542 C CA . LYS A 1 333 ? -23.612 0.130 23.758 1.00 97.81 333 LYS A CA 1
ATOM 2543 C C . LYS A 1 333 ? -23.643 -0.310 25.211 1.00 97.81 333 LYS A C 1
ATOM 2545 O O . LYS A 1 333 ? -22.663 -0.076 25.917 1.00 97.81 333 LYS A O 1
ATOM 2550 N N . VAL A 1 334 ? -24.731 -0.946 25.631 1.00 98.12 334 VAL A N 1
ATOM 2551 C CA . VAL A 1 334 ? -24.984 -1.280 27.037 1.00 98.12 334 VAL A CA 1
ATOM 2552 C C . VAL A 1 334 ? -25.051 -2.792 27.229 1.00 98.12 334 VAL A C 1
ATOM 2554 O O . VAL A 1 334 ? -25.606 -3.507 26.397 1.00 98.12 334 VAL A O 1
ATOM 2557 N N . GLY A 1 335 ? -24.482 -3.271 28.329 1.00 97.69 335 GLY A N 1
ATOM 2558 C CA . GLY A 1 335 ? -24.628 -4.634 28.824 1.00 97.69 335 GLY A CA 1
ATOM 2559 C C . GLY A 1 335 ? -25.070 -4.618 30.284 1.00 97.69 335 GLY A C 1
ATOM 2560 O O . GLY A 1 335 ? -24.757 -3.677 31.020 1.00 97.69 335 GLY A O 1
ATOM 2561 N N . MET A 1 336 ? -25.795 -5.651 30.698 1.00 97.31 336 MET A N 1
ATOM 2562 C CA . MET A 1 336 ? -26.335 -5.779 32.049 1.00 97.31 336 MET A CA 1
ATOM 2563 C C . MET A 1 336 ? -26.268 -7.229 32.531 1.00 97.31 336 MET A C 1
ATOM 2565 O O . MET A 1 336 ? -26.630 -8.147 31.805 1.00 97.31 336 MET A O 1
ATOM 2569 N N . GLU A 1 337 ? -25.833 -7.414 33.774 1.00 96.00 337 GLU A N 1
ATOM 2570 C CA . GLU A 1 337 ? -25.836 -8.666 34.530 1.00 96.00 337 GLU A CA 1
ATOM 2571 C C . GLU A 1 337 ? -26.825 -8.546 35.692 1.00 96.00 337 GLU A C 1
ATOM 2573 O O . GLU A 1 337 ? -26.684 -7.670 36.550 1.00 96.00 337 GLU A O 1
ATOM 2578 N N . ILE A 1 338 ? -27.819 -9.435 35.737 1.00 93.12 338 ILE A N 1
ATOM 2579 C CA . ILE A 1 338 ? -28.857 -9.434 36.775 1.00 93.12 338 ILE A CA 1
ATOM 2580 C C . ILE A 1 338 ? -28.567 -10.565 37.763 1.00 93.12 338 ILE A C 1
ATOM 2582 O O . ILE A 1 338 ? -28.610 -11.746 37.405 1.00 93.12 338 ILE A O 1
ATOM 2586 N N . GLY A 1 339 ? -28.293 -10.223 39.025 1.00 87.62 339 GLY A N 1
ATOM 2587 C CA . GLY A 1 339 ? -27.921 -11.206 40.048 1.00 87.62 339 GLY A CA 1
ATOM 2588 C C . GLY A 1 339 ? -29.010 -12.254 40.302 1.00 87.62 339 GLY A C 1
ATOM 2589 O O . GLY A 1 339 ? -28.711 -13.441 40.416 1.00 87.62 339 GLY A O 1
ATOM 2590 N N . SER A 1 340 ? -30.280 -11.837 40.306 1.00 84.31 340 SER A N 1
ATOM 2591 C CA . SER A 1 340 ? -31.441 -12.712 40.535 1.00 84.31 340 SER A CA 1
ATOM 2592 C C . SER A 1 340 ? -31.694 -13.727 39.411 1.00 84.31 340 SER A C 1
ATOM 2594 O O . SER A 1 340 ? -32.340 -14.743 39.650 1.00 84.31 340 SER A O 1
ATOM 2596 N N . LEU A 1 341 ? -31.134 -13.513 38.214 1.00 80.75 341 LEU A N 1
ATOM 2597 C CA . LEU A 1 341 ? -31.243 -14.417 37.059 1.00 80.75 341 LEU A CA 1
ATOM 2598 C C . LEU A 1 341 ? -29.986 -15.282 36.861 1.00 80.75 341 LEU A C 1
ATOM 2600 O O . LEU A 1 341 ? -29.688 -15.740 35.756 1.00 80.75 341 LEU A O 1
ATOM 2604 N N . GLY A 1 342 ? -29.218 -15.495 37.932 1.00 84.31 342 GLY A N 1
ATOM 2605 C CA . GLY A 1 342 ? -27.983 -16.277 37.891 1.00 84.31 342 GLY A CA 1
ATOM 2606 C C . GLY A 1 342 ? -26.789 -15.522 37.300 1.00 84.31 342 GLY A C 1
ATOM 2607 O O . GLY A 1 342 ? -25.818 -16.158 36.897 1.00 84.31 342 GLY A O 1
ATOM 2608 N N . GLY A 1 343 ? -26.847 -14.186 37.230 1.00 86.75 343 GLY A N 1
ATOM 2609 C CA . GLY A 1 343 ? -25.711 -13.340 36.850 1.00 86.75 343 GLY A CA 1
ATOM 2610 C C . GLY A 1 343 ? -25.326 -13.397 35.371 1.00 86.75 343 GLY A C 1
ATOM 2611 O O . GLY A 1 343 ? -24.207 -13.031 35.021 1.00 86.75 343 GLY A O 1
ATOM 2612 N N . LYS A 1 344 ? -26.218 -13.864 34.490 1.00 90.38 344 LYS A N 1
ATOM 2613 C CA . LYS A 1 344 ? -25.963 -13.844 33.044 1.00 90.38 344 LYS A CA 1
ATOM 2614 C C . LYS A 1 344 ? -25.927 -12.405 32.531 1.00 90.38 344 LYS A C 1
ATOM 2616 O O . LYS A 1 344 ? -26.782 -11.601 32.895 1.00 90.38 344 LYS A O 1
ATOM 2621 N N . CYS A 1 345 ? -24.938 -12.113 31.690 1.00 95.19 345 CYS A N 1
ATOM 2622 C CA . CYS A 1 345 ? -24.794 -10.821 31.030 1.00 95.19 345 CYS A CA 1
ATOM 2623 C C . CYS A 1 345 ? -25.500 -10.821 29.686 1.00 95.19 345 CYS A C 1
ATOM 2625 O O . CYS A 1 345 ? -25.247 -11.697 28.856 1.00 95.19 345 CYS A O 1
ATOM 2627 N N . GLU A 1 346 ? -26.308 -9.797 29.447 1.00 95.31 346 GLU A N 1
ATOM 2628 C CA . GLU A 1 346 ? -27.006 -9.595 28.185 1.00 95.31 346 GLU A CA 1
ATOM 2629 C C . GLU A 1 346 ? -26.789 -8.177 27.654 1.00 95.31 346 GLU A C 1
ATOM 2631 O O . GLU A 1 346 ? -26.633 -7.216 28.411 1.00 95.31 346 GLU A O 1
ATOM 2636 N N . MET A 1 347 ? -26.752 -8.053 26.326 1.00 96.88 347 MET A N 1
ATOM 2637 C CA . MET A 1 347 ? -26.702 -6.758 25.652 1.00 96.88 347 MET A CA 1
ATOM 2638 C C . MET A 1 347 ? -28.085 -6.115 25.698 1.00 96.88 347 MET A C 1
ATOM 2640 O O . MET A 1 347 ? -29.072 -6.742 25.318 1.00 96.88 347 MET A O 1
ATOM 2644 N N . VAL A 1 348 ? -28.150 -4.853 26.111 1.00 96.38 348 VAL A N 1
ATOM 2645 C CA . VAL A 1 348 ? -29.409 -4.125 26.264 1.00 96.38 348 VAL A CA 1
ATOM 2646 C C . VAL A 1 348 ? -29.550 -3.113 25.137 1.00 96.38 348 VAL A C 1
ATOM 2648 O O . VAL A 1 348 ? -28.694 -2.247 24.955 1.00 96.38 348 VAL A O 1
ATOM 2651 N N . THR A 1 349 ? -30.636 -3.222 24.376 1.00 95.00 349 THR A N 1
ATOM 2652 C CA . THR A 1 349 ? -30.942 -2.329 23.244 1.00 95.00 349 THR A CA 1
ATOM 2653 C C . THR A 1 349 ? -32.156 -1.434 23.488 1.00 95.00 349 THR A C 1
ATOM 2655 O O . THR A 1 349 ? -32.393 -0.508 22.719 1.00 95.00 349 THR A O 1
ATOM 2658 N N . SER A 1 350 ? -32.930 -1.697 24.541 1.00 94.12 350 SER A N 1
ATOM 2659 C CA . SER A 1 350 ? -34.125 -0.942 24.928 1.00 94.12 350 SER A CA 1
ATOM 2660 C C . SER A 1 350 ? -34.362 -1.061 26.432 1.00 94.12 350 SER A C 1
ATOM 2662 O O . SER A 1 350 ? -33.857 -1.989 27.063 1.00 94.12 350 SER A O 1
ATOM 2664 N N . LEU A 1 351 ? -35.150 -0.147 27.003 1.00 92.44 351 LEU A N 1
ATOM 2665 C CA . LEU A 1 351 ? -35.548 -0.242 28.406 1.00 92.44 351 LEU A CA 1
ATOM 2666 C C . LEU A 1 351 ? -36.409 -1.499 28.638 1.00 92.44 351 LEU A C 1
ATOM 2668 O O . LEU A 1 351 ? -37.371 -1.713 27.892 1.00 92.44 351 LEU A O 1
ATOM 2672 N N . PRO A 1 352 ? -36.081 -2.334 29.639 1.00 88.25 352 PRO A N 1
ATOM 2673 C CA . PRO A 1 352 ? -36.953 -3.417 30.073 1.00 88.25 352 PRO A CA 1
ATOM 2674 C C . PRO A 1 352 ? -38.292 -2.860 30.571 1.00 88.25 352 PRO A C 1
ATOM 2676 O O . PRO A 1 352 ? -38.338 -1.774 31.139 1.00 88.25 352 PRO A O 1
ATOM 2679 N N . SER A 1 353 ? -39.387 -3.589 30.363 1.00 88.06 353 SER A N 1
ATOM 2680 C CA . SER A 1 353 ? -40.709 -3.190 30.860 1.00 88.06 353 SER A CA 1
ATOM 2681 C C . SER A 1 353 ? -41.548 -4.399 31.272 1.00 88.06 353 SER A C 1
ATOM 2683 O O . SER A 1 353 ? -41.329 -5.524 30.809 1.00 88.06 353 SER A O 1
ATOM 2685 N N . GLY A 1 354 ? -42.514 -4.169 32.164 1.00 86.50 354 GLY A N 1
ATOM 2686 C CA . GLY A 1 354 ? -43.438 -5.197 32.637 1.00 86.50 354 GLY A CA 1
ATOM 2687 C C . GLY A 1 354 ? -42.721 -6.328 33.376 1.00 86.50 354 GLY A C 1
ATOM 2688 O O . GLY A 1 354 ? -41.918 -6.099 34.272 1.00 86.50 354 GLY A O 1
ATOM 2689 N N . THR A 1 355 ? -42.995 -7.576 32.999 1.00 78.50 355 THR A N 1
ATOM 2690 C CA . THR A 1 355 ? -42.399 -8.756 33.650 1.00 78.50 355 THR A CA 1
ATOM 2691 C C . THR A 1 355 ? -40.910 -8.948 33.350 1.00 78.50 355 THR A C 1
ATOM 2693 O O . THR A 1 355 ? -40.283 -9.799 33.973 1.00 78.50 355 THR A O 1
ATOM 2696 N N . ALA A 1 356 ? -40.352 -8.200 32.393 1.00 80.31 356 ALA A N 1
ATOM 2697 C CA . ALA A 1 356 ? -38.928 -8.225 32.060 1.00 80.31 356 ALA A CA 1
ATOM 2698 C C . ALA A 1 356 ? -38.110 -7.200 32.863 1.00 80.31 356 ALA A C 1
ATOM 2700 O O . ALA A 1 356 ? -36.892 -7.137 32.701 1.00 80.31 356 ALA A O 1
ATOM 2701 N N . GLU A 1 357 ? -38.762 -6.387 33.699 1.00 87.00 357 GLU A N 1
ATOM 2702 C CA . GLU A 1 357 ? -38.086 -5.394 34.526 1.00 87.00 357 GLU A CA 1
ATOM 2703 C C . GLU A 1 357 ? -37.194 -6.083 35.577 1.00 87.00 357 GLU A C 1
ATOM 2705 O O . GLU A 1 357 ? -37.688 -6.895 36.372 1.00 87.00 357 GLU A O 1
ATOM 2710 N N . PRO A 1 358 ? -35.874 -5.817 35.574 1.00 88.19 358 PRO A N 1
ATOM 2711 C CA . PRO A 1 358 ? -34.958 -6.419 36.526 1.00 88.19 358 PRO A CA 1
ATOM 2712 C C . PRO A 1 358 ? -35.338 -6.041 37.953 1.00 88.19 358 PRO A C 1
ATOM 2714 O O . PRO A 1 358 ? -35.659 -4.895 38.242 1.00 88.19 358 PRO A O 1
ATOM 2717 N N . ARG A 1 359 ? -35.234 -6.999 38.874 1.00 88.94 359 ARG A N 1
ATOM 2718 C CA . ARG A 1 359 ? -35.359 -6.735 40.310 1.00 88.94 359 ARG A CA 1
ATOM 2719 C C . ARG A 1 359 ? -34.113 -7.186 41.046 1.00 88.94 359 ARG A C 1
ATOM 2721 O O . ARG A 1 359 ? -33.578 -8.269 40.776 1.00 88.94 359 ARG A O 1
ATOM 2728 N N . GLY A 1 360 ? -33.705 -6.383 42.023 1.00 91.00 360 GLY A N 1
ATOM 2729 C CA . GLY A 1 360 ? -32.555 -6.662 42.870 1.00 91.00 360 GLY A CA 1
ATOM 2730 C C . GLY A 1 360 ? -31.236 -6.144 42.297 1.00 91.00 360 GLY A C 1
ATOM 2731 O O . GLY A 1 360 ? -31.185 -5.218 41.493 1.00 91.00 360 GLY A O 1
ATOM 2732 N N . HIS A 1 361 ? -30.141 -6.747 42.753 1.00 94.06 361 HIS A N 1
ATOM 2733 C CA . HIS A 1 361 ? -28.790 -6.308 42.424 1.00 94.06 361 HIS A CA 1
ATOM 2734 C C . HIS A 1 361 ? -28.445 -6.513 40.940 1.00 94.06 361 HIS A C 1
ATOM 2736 O O . HIS A 1 361 ? -28.543 -7.630 40.417 1.00 94.06 361 HIS A O 1
ATOM 2742 N N . VAL A 1 362 ? -27.954 -5.456 40.296 1.00 96.00 362 VAL A N 1
ATOM 2743 C CA . VAL A 1 362 ? -27.504 -5.437 38.901 1.00 96.00 362 VAL A CA 1
ATOM 2744 C C . VAL A 1 362 ? -26.069 -4.926 38.786 1.00 96.00 362 VAL A C 1
ATOM 2746 O O . VAL A 1 362 ? -25.625 -4.081 39.565 1.00 96.00 362 VAL A O 1
ATOM 2749 N N . LYS A 1 363 ? -25.352 -5.420 37.775 1.00 97.50 363 LYS A N 1
ATOM 2750 C CA . LYS A 1 363 ? -24.115 -4.812 37.273 1.00 97.50 363 LYS A CA 1
ATOM 2751 C C . LYS A 1 363 ? -24.349 -4.395 35.836 1.00 97.50 363 LYS A C 1
ATOM 2753 O O . LYS A 1 363 ? -24.675 -5.226 34.997 1.00 97.50 363 LYS A O 1
ATOM 2758 N N . MET A 1 364 ? -24.186 -3.121 35.540 1.00 98.12 364 MET A N 1
ATOM 2759 C CA . MET A 1 364 ? -24.345 -2.587 34.198 1.00 98.12 364 MET A CA 1
ATOM 2760 C C . MET A 1 364 ? -23.067 -1.892 33.774 1.00 98.12 364 MET A C 1
ATOM 2762 O O . MET A 1 364 ? -22.379 -1.265 34.581 1.00 98.12 364 MET A O 1
ATOM 2766 N N . ALA A 1 365 ? -22.770 -1.964 32.489 1.00 98.38 365 ALA A N 1
ATOM 2767 C CA . ALA A 1 365 ? -21.723 -1.165 31.897 1.00 98.38 365 ALA A CA 1
ATOM 2768 C C . ALA A 1 365 ? -22.141 -0.717 30.511 1.00 98.38 365 ALA A C 1
ATOM 2770 O O . ALA A 1 365 ? -22.918 -1.377 29.821 1.00 98.38 365 ALA A O 1
ATOM 2771 N N . ALA A 1 366 ? -21.595 0.412 30.103 1.00 98.31 366 ALA A N 1
ATOM 2772 C CA . ALA A 1 366 ? -21.891 1.018 28.832 1.00 98.31 366 ALA A CA 1
ATOM 2773 C C . ALA A 1 366 ? -20.622 1.635 28.260 1.00 98.31 366 ALA A C 1
ATOM 2775 O O . ALA A 1 366 ? -19.789 2.146 29.005 1.00 98.31 366 ALA A O 1
ATOM 2776 N N . TYR A 1 367 ? -20.467 1.629 26.938 1.00 98.50 367 TYR A N 1
ATOM 2777 C CA . TYR A 1 367 ? -19.406 2.402 26.295 1.00 98.50 367 TYR A CA 1
ATOM 2778 C C . TYR A 1 367 ? -19.865 3.074 25.005 1.00 98.50 367 TYR A C 1
ATOM 2780 O O . TYR A 1 367 ? -20.778 2.610 24.323 1.00 98.50 367 TYR A O 1
ATOM 2788 N N . ILE A 1 368 ? -19.190 4.166 24.658 1.00 97.88 368 ILE A N 1
ATOM 2789 C CA . ILE A 1 368 ? -19.415 4.915 23.424 1.00 97.88 368 ILE A CA 1
ATOM 2790 C C . ILE A 1 368 ? -18.081 5.353 22.827 1.00 97.88 368 ILE A C 1
ATOM 2792 O O . ILE A 1 368 ? -17.153 5.704 23.554 1.00 97.88 368 ILE A O 1
ATOM 2796 N N . CYS A 1 369 ? -17.996 5.343 21.498 1.00 96.75 369 CYS A N 1
ATOM 2797 C CA . CYS A 1 369 ? -16.838 5.798 20.738 1.00 96.75 369 CYS A CA 1
ATOM 2798 C C . CYS A 1 369 ? -17.206 7.048 19.944 1.00 96.75 369 CYS A C 1
ATOM 2800 O O . CYS A 1 369 ? -18.079 6.982 19.074 1.00 96.75 369 CYS A O 1
ATOM 2802 N N . LYS A 1 370 ? -16.536 8.164 20.234 1.00 92.94 370 LYS A N 1
ATOM 2803 C CA . LYS A 1 370 ? -16.744 9.443 19.551 1.00 92.94 370 LYS A CA 1
ATOM 2804 C C . LYS A 1 370 ? -15.574 9.756 18.632 1.00 92.94 370 LYS A C 1
ATOM 2806 O O . LYS A 1 370 ? -14.409 9.551 19.059 1.00 92.94 370 LYS A O 1
#